Protein AF-A0A7X0JUB5-F1 (afdb_monomer)

pLDDT: mean 87.24, std 20.41, range [24.77, 98.75]

Radius of gyration: 27.71 Å; Cα contacts (8 Å, |Δi|>4): 592; chains: 1; bounding box: 56×78×73 Å

Solvent-accessible surface area (backbone atoms only — not comparable to full-atom values): 22496 Å² total; per-residue (Å²): 137,83,89,85,82,90,87,87,91,84,85,84,90,83,90,83,89,78,91,79,90,81,83,91,84,81,85,90,80,93,75,91,71,84,82,75,80,76,75,76,75,80,71,74,79,75,60,68,68,59,55,52,53,52,50,54,55,47,50,54,55,51,52,50,28,48,63,69,72,43,82,58,68,92,38,39,77,46,100,52,39,68,39,44,51,58,59,57,53,60,48,31,68,55,54,50,33,36,75,72,60,53,25,46,80,41,81,76,45,76,45,78,77,52,91,55,28,27,44,36,30,43,35,32,26,30,56,89,78,63,44,75,44,36,29,41,35,32,33,38,39,53,38,74,94,73,75,42,59,31,40,40,53,31,38,64,74,70,44,70,84,42,45,74,48,78,43,87,59,32,37,38,37,33,78,83,83,79,62,63,69,46,32,51,48,27,43,51,40,46,44,50,52,20,53,73,69,75,42,81,63,72,57,34,47,34,37,44,23,69,25,27,62,51,49,37,44,34,61,14,37,76,42,44,60,94,51,70,87,51,46,77,53,58,44,59,60,43,77,48,30,36,36,30,33,63,57,41,62,59,62,38,23,40,50,43,54,45,57,48,56,76,78,37,94,58,51,12,56,63,45,49,46,0,41,14,25,53,70,30,23,55,82,42,52,23,90,86,65,47,54,46,41,43,69,59,54,45,49,56,50,49,76,75,56,60,96,83,50,64,49,51,58,26,44,75,69,57,48,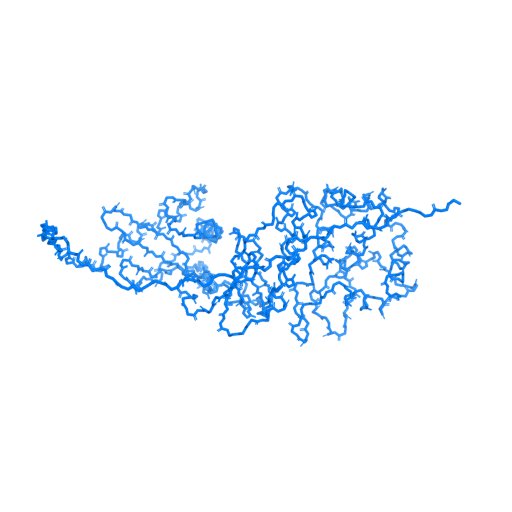87,75,81,65,80,77,64,44,45,90,82,56,52,62,29,29,56,53,30,16,54,50,45,52,51,35,36,73,76,52,34,64,64,43,42,53,50,39,28,55,44,36,75,49,71,66,34,44,28,57,42,36,27,75,75,74,71,42,32,82,92,49,30,45,64,55,49,50,52,50,43,56,67,74,65,109

Organism: NCBI:txid570281

Structure (mmCIF, N/CA/C/O backbone):
data_AF-A0A7X0JUB5-F1
#
_entry.id   AF-A0A7X0JUB5-F1
#
loop_
_atom_site.group_PDB
_atom_site.id
_atom_site.type_symbol
_atom_site.label_atom_id
_atom_site.label_alt_id
_atom_site.label_comp_id
_atom_site.label_asym_id
_atom_site.label_entity_id
_atom_site.label_seq_id
_atom_site.pdbx_PDB_ins_code
_atom_site.Cartn_x
_atom_site.Cartn_y
_atom_site.Cartn_z
_atom_site.occupancy
_atom_site.B_iso_or_equiv
_atom_site.auth_seq_id
_atom_site.auth_comp_id
_atom_site.auth_asym_id
_atom_site.auth_atom_id
_atom_site.pdbx_PDB_model_num
ATOM 1 N N . MET A 1 1 ? 26.946 -25.543 -40.495 1.00 36.34 1 MET A N 1
ATOM 2 C CA . MET A 1 1 ? 26.797 -26.145 -39.150 1.00 36.34 1 MET A CA 1
ATOM 3 C C . MET A 1 1 ? 25.633 -25.441 -38.461 1.00 36.34 1 MET A C 1
ATOM 5 O O . MET A 1 1 ? 25.816 -24.360 -37.933 1.00 36.34 1 MET A O 1
ATOM 9 N N . VAL A 1 2 ? 24.403 -25.711 -38.900 1.00 27.95 2 VAL A N 1
ATOM 10 C CA . VAL A 1 2 ? 23.416 -26.664 -38.340 1.00 27.95 2 VAL A CA 1
ATOM 11 C C . VAL A 1 2 ? 23.005 -26.329 -36.900 1.00 27.95 2 VAL A C 1
ATOM 13 O O . VAL A 1 2 ? 23.789 -26.437 -35.967 1.00 27.95 2 VAL A O 1
ATOM 16 N N . LYS A 1 3 ? 21.737 -25.910 -36.811 1.00 31.16 3 LYS A N 1
ATOM 17 C CA . LYS A 1 3 ? 20.917 -25.560 -35.647 1.00 31.16 3 LYS A CA 1
ATOM 18 C C . LYS A 1 3 ? 20.822 -26.704 -34.630 1.00 31.16 3 LYS A C 1
ATOM 20 O O . LYS A 1 3 ? 20.718 -27.860 -35.025 1.00 31.16 3 LYS A O 1
ATOM 25 N N . ALA A 1 4 ? 20.684 -26.354 -33.356 1.00 32.34 4 ALA A N 1
ATOM 26 C CA . ALA A 1 4 ? 20.150 -27.220 -32.309 1.00 32.34 4 ALA A CA 1
ATOM 27 C C . ALA A 1 4 ? 19.404 -26.351 -31.285 1.00 32.34 4 ALA A C 1
ATOM 29 O O . ALA A 1 4 ? 19.831 -25.233 -31.024 1.00 32.34 4 ALA A O 1
ATOM 30 N N . ALA A 1 5 ? 18.333 -26.768 -30.626 1.00 28.05 5 ALA A N 1
ATOM 31 C CA . ALA A 1 5 ? 17.227 -27.662 -30.945 1.00 28.05 5 ALA A CA 1
ATOM 32 C C . ALA A 1 5 ? 16.189 -27.345 -29.856 1.00 28.05 5 ALA A C 1
ATOM 34 O O . ALA A 1 5 ? 16.527 -27.259 -28.678 1.00 28.05 5 ALA A O 1
ATOM 35 N N . LEU A 1 6 ? 14.949 -27.120 -30.270 1.00 25.31 6 LEU A N 1
ATOM 36 C CA . LEU A 1 6 ? 13.771 -26.962 -29.427 1.00 25.31 6 LEU A CA 1
ATOM 37 C C . LEU A 1 6 ? 13.062 -28.323 -29.392 1.00 25.31 6 LEU A C 1
ATOM 39 O O . LEU A 1 6 ? 12.904 -28.891 -30.473 1.00 25.31 6 LEU A O 1
ATOM 43 N N . SER A 1 7 ? 12.653 -28.814 -28.212 1.00 26.44 7 SER A N 1
ATOM 44 C CA . SER A 1 7 ? 11.674 -29.902 -27.917 1.00 26.44 7 SER A CA 1
ATOM 45 C C . SER A 1 7 ? 12.102 -30.635 -26.635 1.00 26.44 7 SER A C 1
ATOM 47 O O . SER A 1 7 ? 13.295 -30.773 -26.414 1.00 26.44 7 SER A O 1
ATOM 49 N N . VAL A 1 8 ? 11.280 -31.191 -25.743 1.00 27.02 8 VAL A N 1
ATOM 50 C CA . VAL A 1 8 ? 9.833 -31.428 -25.580 1.00 27.02 8 VAL A CA 1
ATOM 51 C C . VAL A 1 8 ? 9.709 -31.988 -24.149 1.00 27.02 8 VAL A C 1
ATOM 53 O O . VAL A 1 8 ? 10.581 -32.752 -23.748 1.00 27.02 8 VAL A O 1
ATOM 56 N N . PHE A 1 9 ? 8.636 -31.702 -23.404 1.00 24.77 9 PHE A N 1
ATOM 57 C CA . PHE A 1 9 ? 8.067 -32.709 -22.494 1.00 24.77 9 PHE A CA 1
ATOM 58 C C . PHE A 1 9 ? 6.565 -32.459 -22.298 1.00 24.77 9 PHE A C 1
ATOM 60 O 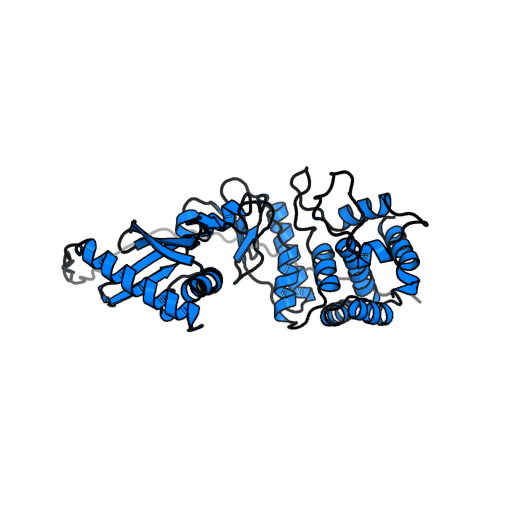O . PHE A 1 9 ? 6.142 -31.457 -21.728 1.00 24.77 9 PHE A O 1
ATOM 67 N N . LEU A 1 10 ? 5.778 -33.389 -22.835 1.00 26.62 10 LEU A N 1
ATOM 68 C CA . LEU A 1 10 ? 4.331 -33.539 -22.722 1.00 26.62 10 LEU A CA 1
ATOM 69 C C . LEU A 1 10 ? 4.131 -35.022 -22.368 1.00 26.62 10 LEU A C 1
ATOM 71 O O . LEU A 1 10 ? 4.553 -35.886 -23.133 1.00 26.62 10 LEU A O 1
ATOM 75 N N . MET A 1 11 ? 3.524 -35.323 -21.222 1.00 26.72 11 MET A N 1
ATOM 76 C CA . MET A 1 11 ? 2.888 -36.619 -20.942 1.00 26.72 11 MET A CA 1
ATOM 77 C C . MET A 1 11 ? 1.458 -36.292 -20.504 1.00 26.72 11 MET A C 1
ATOM 79 O O . MET A 1 11 ? 1.267 -35.542 -19.554 1.00 26.72 11 MET A O 1
ATOM 83 N N . LEU A 1 12 ? 0.467 -36.494 -21.371 1.00 26.94 12 LEU A N 1
ATOM 84 C CA . LEU A 1 12 ? -0.292 -37.723 -21.643 1.00 26.94 12 LEU A CA 1
ATOM 85 C C . LEU A 1 12 ? -1.249 -38.141 -20.517 1.00 26.94 12 LEU A C 1
ATOM 87 O O . LEU A 1 12 ? -0.874 -38.613 -19.451 1.00 26.94 12 LEU A O 1
ATOM 91 N N . SER A 1 13 ? -2.516 -37.963 -20.875 1.00 26.02 13 SER A N 1
ATOM 92 C CA . SER A 1 13 ? -3.758 -38.500 -20.342 1.00 26.02 13 SER A CA 1
ATOM 93 C C . SER A 1 13 ? -3.784 -40.027 -20.246 1.00 26.02 13 SER A C 1
ATOM 95 O O . SER A 1 13 ? -3.405 -40.710 -21.196 1.00 26.02 13 SER A O 1
ATOM 97 N N . GLY A 1 14 ? -4.380 -40.538 -19.168 1.00 26.14 14 GLY A N 1
ATOM 98 C CA . GLY A 1 14 ? -4.864 -41.912 -19.053 1.00 26.14 14 GLY A CA 1
ATOM 99 C C . GLY A 1 14 ? -6.259 -41.923 -18.430 1.00 26.14 14 GLY A C 1
ATOM 100 O O . GLY A 1 14 ? -6.420 -41.615 -17.254 1.00 26.14 14 GLY A O 1
ATOM 101 N N . ILE A 1 15 ? -7.257 -42.235 -19.254 1.00 28.48 15 ILE A N 1
ATOM 102 C CA . ILE A 1 15 ? -8.641 -42.544 -18.885 1.00 28.48 15 ILE A CA 1
ATOM 103 C C . ILE A 1 15 ? -8.691 -44.009 -18.443 1.00 28.48 15 ILE A C 1
ATOM 105 O O . ILE A 1 15 ? -8.206 -44.870 -19.171 1.00 28.48 15 ILE A O 1
ATOM 109 N N . LEU A 1 16 ? -9.337 -44.298 -17.313 1.00 26.95 16 LEU A N 1
ATOM 110 C CA . LEU A 1 16 ? -9.942 -45.600 -17.022 1.00 26.95 16 LEU A CA 1
ATOM 111 C C . LEU A 1 16 ? -11.133 -45.375 -16.084 1.00 26.95 16 LEU A C 1
ATOM 113 O O . LEU A 1 16 ? -10.974 -44.935 -14.948 1.00 26.95 16 LEU A O 1
ATOM 117 N N . SER A 1 17 ? -12.335 -45.625 -16.604 1.00 27.20 17 SER A N 1
ATOM 118 C CA . SER A 1 17 ? -13.566 -45.718 -15.827 1.00 27.20 17 SER A CA 1
ATOM 119 C C . SER A 1 17 ? -13.722 -47.141 -15.310 1.00 27.20 17 SER A C 1
ATOM 121 O O . SER A 1 17 ? -13.605 -48.076 -16.102 1.00 27.20 17 SER A O 1
ATOM 123 N N . VAL A 1 18 ? -14.098 -47.302 -14.046 1.00 29.30 18 VAL A N 1
ATOM 124 C CA . VAL A 1 18 ? -14.779 -48.509 -13.573 1.00 29.30 18 VAL A CA 1
ATOM 125 C C . VAL A 1 18 ? -15.929 -48.068 -12.674 1.00 29.30 18 VAL A C 1
ATOM 127 O O . VAL A 1 18 ? -15.742 -47.328 -11.711 1.00 29.30 18 VAL A O 1
ATOM 130 N N . HIS A 1 19 ? -17.132 -48.476 -13.071 1.00 28.02 19 HIS A N 1
ATOM 131 C CA . HIS A 1 19 ? -18.337 -48.478 -12.258 1.00 28.02 19 HIS A CA 1
ATOM 132 C C . HIS A 1 19 ? -18.187 -49.498 -11.133 1.00 28.02 19 HIS A C 1
ATOM 134 O O . HIS A 1 19 ? -17.885 -50.650 -11.419 1.00 28.02 19 HIS A O 1
ATOM 140 N N . GLU A 1 20 ? -18.538 -49.121 -9.906 1.00 29.94 20 GLU A N 1
ATOM 141 C CA . GLU A 1 20 ? -19.062 -50.084 -8.941 1.00 29.94 20 GLU A CA 1
ATOM 142 C C . GLU A 1 20 ? -20.098 -49.409 -8.035 1.00 29.94 20 GLU A C 1
ATOM 144 O O . GLU A 1 20 ? -19.821 -48.516 -7.238 1.00 29.94 20 GLU A O 1
ATOM 149 N N . THR A 1 21 ? -21.342 -49.817 -8.252 1.00 31.55 21 THR A N 1
ATOM 150 C CA . THR A 1 21 ? -22.484 -49.700 -7.350 1.00 31.55 21 THR A CA 1
ATOM 151 C C . THR A 1 21 ? -22.301 -50.642 -6.165 1.00 31.55 21 THR A C 1
ATOM 153 O O . THR A 1 21 ? -22.100 -51.834 -6.380 1.00 31.55 21 THR A O 1
ATOM 156 N N . MET A 1 22 ? -22.510 -50.163 -4.937 1.00 26.67 22 MET A N 1
ATOM 157 C CA . MET A 1 22 ? -22.898 -51.031 -3.823 1.00 26.67 22 MET A CA 1
ATOM 158 C C . MET A 1 22 ? -24.072 -50.432 -3.051 1.00 26.67 22 MET A C 1
ATOM 160 O O . MET A 1 22 ? -24.072 -49.267 -2.658 1.00 26.67 22 MET A O 1
ATOM 164 N N . GLN A 1 23 ? -25.098 -51.271 -2.923 1.00 28.73 23 GLN A N 1
ATOM 165 C CA . GLN A 1 23 ? -26.334 -51.070 -2.185 1.00 28.73 23 GLN A CA 1
ATOM 166 C C . GLN A 1 23 ? -26.171 -51.396 -0.693 1.00 28.73 23 GLN A C 1
ATOM 168 O O . GLN A 1 23 ? -25.216 -52.035 -0.262 1.00 28.73 23 GLN A O 1
ATOM 173 N N . PHE A 1 24 ? -27.186 -50.941 0.037 1.00 32.12 24 PHE A N 1
ATOM 174 C CA . PHE A 1 24 ? -27.498 -51.056 1.456 1.00 32.12 24 PHE A CA 1
ATOM 175 C C . PHE A 1 24 ? -27.458 -52.460 2.091 1.00 32.12 24 PHE A C 1
ATOM 177 O O . PHE A 1 24 ? -27.853 -53.453 1.487 1.00 32.12 24 PHE A O 1
ATOM 184 N N . GLY A 1 25 ? -27.156 -52.444 3.392 1.00 27.83 25 GLY A N 1
ATOM 185 C CA . GLY A 1 25 ? -27.431 -53.440 4.439 1.00 27.83 25 GLY A CA 1
ATOM 186 C C . GLY A 1 25 ? -26.525 -53.078 5.624 1.00 27.83 25 GLY A C 1
ATOM 187 O O . GLY A 1 25 ? -25.353 -52.810 5.401 1.00 27.83 25 GLY A O 1
ATOM 188 N N . GLY A 1 26 ? -26.931 -52.912 6.877 1.00 30.14 26 GLY A N 1
ATOM 189 C CA . GLY A 1 26 ? -28.052 -53.426 7.653 1.00 30.14 26 GLY A CA 1
AT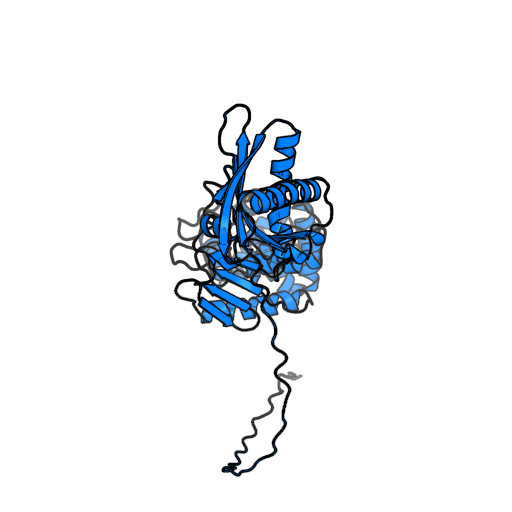OM 190 C C . GLY A 1 26 ? -27.465 -53.782 9.031 1.00 30.14 26 GLY A C 1
ATOM 191 O O . GLY A 1 26 ? -26.412 -54.410 9.076 1.00 30.14 26 GLY A O 1
ATOM 192 N N . ASP A 1 27 ? -28.142 -53.362 10.102 1.00 31.09 27 ASP A N 1
ATOM 193 C CA . ASP A 1 27 ? -28.045 -53.856 11.490 1.00 31.09 27 ASP A CA 1
ATOM 194 C C . ASP A 1 27 ? -26.860 -53.383 12.370 1.00 31.09 27 ASP A C 1
ATOM 196 O O . ASP A 1 27 ? -25.687 -53.593 12.086 1.00 31.09 27 ASP A O 1
ATOM 200 N N . PHE A 1 28 ? -27.134 -52.528 13.366 1.00 34.19 28 PHE A N 1
ATOM 201 C CA . PHE A 1 28 ? -27.578 -52.837 14.746 1.00 34.19 28 PHE A CA 1
ATOM 202 C C . PHE A 1 28 ? -26.399 -53.180 15.665 1.00 34.19 28 PHE A C 1
ATOM 204 O O . PHE A 1 28 ? -25.907 -54.297 15.628 1.00 34.19 28 PHE A O 1
ATOM 211 N N . TRP A 1 29 ? -26.003 -52.231 16.522 1.00 36.03 29 TRP A N 1
ATOM 212 C CA . TRP A 1 29 ? -25.517 -52.495 17.883 1.00 36.03 29 TRP A CA 1
ATOM 213 C C . TRP A 1 29 ? -25.802 -51.277 18.767 1.00 36.03 29 TRP A C 1
ATOM 215 O O . TRP A 1 29 ? -25.339 -50.167 18.499 1.00 36.03 29 TRP A O 1
ATOM 225 N N . ASP A 1 30 ? -26.597 -51.525 19.805 1.00 40.84 30 ASP A N 1
ATOM 226 C CA . ASP A 1 30 ? -26.917 -50.622 20.902 1.00 40.84 30 ASP A CA 1
ATOM 227 C C . ASP A 1 30 ? -25.656 -50.224 21.677 1.00 40.84 30 ASP A C 1
ATOM 229 O O . ASP A 1 30 ? -24.932 -51.073 22.200 1.00 40.84 30 ASP A O 1
ATOM 233 N N . ALA A 1 31 ? -25.443 -48.919 21.828 1.00 37.94 31 ALA A N 1
ATOM 234 C CA . ALA A 1 31 ? -24.576 -48.366 22.856 1.00 37.94 31 ALA A CA 1
ATOM 235 C C . ALA A 1 31 ? -25.375 -47.318 23.633 1.00 37.94 31 ALA A C 1
ATOM 237 O O . ALA A 1 31 ? -25.587 -46.195 23.174 1.00 37.94 31 ALA A O 1
ATOM 238 N N . GLN A 1 32 ? -25.841 -47.713 24.818 1.00 38.22 32 GLN A N 1
ATOM 239 C CA . GLN A 1 32 ? -26.321 -46.791 25.837 1.00 38.22 32 GLN A CA 1
ATOM 240 C C . GLN A 1 32 ? -25.178 -45.837 26.209 1.00 38.22 32 GLN A C 1
ATOM 242 O O . GLN A 1 32 ? -24.250 -46.222 26.916 1.00 38.22 32 GLN A O 1
ATOM 247 N N . SER A 1 33 ? -25.235 -44.593 25.733 1.00 39.03 33 SER A N 1
ATOM 248 C CA . SER A 1 33 ? -24.440 -43.499 26.286 1.00 39.03 33 SER A CA 1
ATOM 249 C C . SER A 1 33 ? -25.306 -42.720 27.268 1.00 39.03 33 SER A C 1
ATOM 251 O O . SER A 1 33 ? -26.317 -42.129 26.879 1.00 39.03 33 SER A O 1
ATOM 253 N N . GLU A 1 34 ? -24.903 -42.737 28.535 1.00 37.59 34 GLU A N 1
ATOM 254 C CA . GLU A 1 34 ? -25.457 -41.929 29.614 1.00 37.59 34 GLU A CA 1
ATOM 255 C C . GLU A 1 34 ? -25.594 -40.464 29.176 1.00 37.59 34 GLU A C 1
ATOM 257 O O . GLU A 1 34 ? -24.613 -39.766 28.912 1.00 37.59 34 GLU A O 1
ATOM 262 N N . GLN A 1 35 ? -26.838 -39.988 29.101 1.00 35.81 35 GLN A N 1
ATOM 263 C CA . GLN A 1 35 ? -27.147 -38.568 29.015 1.00 35.81 35 GLN A CA 1
ATOM 264 C C . GLN A 1 35 ? -26.788 -37.924 30.357 1.00 35.81 35 GLN A C 1
ATOM 266 O O . GLN A 1 35 ? -27.618 -37.796 31.256 1.00 35.81 35 GLN A O 1
ATOM 271 N N . GLY A 1 36 ? -25.529 -37.512 30.493 1.00 36.44 36 GLY A N 1
ATOM 272 C CA . GLY A 1 36 ? -25.144 -36.507 31.469 1.00 36.44 36 GLY A CA 1
ATOM 273 C C . GLY A 1 36 ? -25.885 -35.220 31.129 1.00 36.44 36 GLY A C 1
ATOM 274 O O . GLY A 1 36 ? -25.562 -34.557 30.145 1.00 36.44 36 GLY A O 1
ATOM 275 N N . ALA A 1 37 ? -26.910 -34.894 31.914 1.00 35.47 37 ALA A N 1
ATOM 276 C CA . ALA A 1 37 ? -27.600 -33.620 31.838 1.00 35.47 37 ALA A CA 1
ATOM 277 C C . ALA A 1 37 ? -26.578 -32.500 32.077 1.00 35.47 37 ALA A C 1
ATOM 279 O O . ALA A 1 37 ? -26.206 -32.205 33.213 1.00 35.47 37 ALA A O 1
ATOM 280 N N . VAL A 1 38 ? -26.107 -31.882 30.994 1.00 36.22 38 VAL A N 1
ATOM 281 C CA . VAL A 1 38 ? -25.442 -30.587 31.057 1.00 36.22 38 VAL A CA 1
ATOM 282 C C . VAL A 1 38 ? -26.530 -29.613 31.481 1.00 36.22 38 VAL A C 1
ATOM 284 O O . VAL A 1 38 ? -27.324 -29.150 30.668 1.00 36.22 38 VAL A O 1
ATOM 287 N N . THR A 1 39 ? -26.624 -29.353 32.782 1.00 36.53 39 THR A N 1
ATOM 288 C CA . THR A 1 39 ? -27.334 -28.183 33.283 1.00 36.53 39 THR A CA 1
ATOM 289 C C . THR A 1 39 ? -26.656 -26.971 32.661 1.00 36.53 39 THR A C 1
ATOM 291 O O . THR A 1 39 ? -25.605 -26.539 33.138 1.00 36.53 39 THR A O 1
ATOM 294 N N . GLU A 1 40 ? -27.226 -26.449 31.573 1.00 37.38 40 GLU A N 1
ATOM 295 C CA . GLU A 1 40 ? -26.970 -25.088 31.124 1.00 37.38 40 GLU A CA 1
ATOM 296 C C . GLU A 1 40 ? -27.310 -24.184 32.304 1.00 37.38 40 GLU A C 1
ATOM 298 O O . GLU A 1 40 ? -28.469 -23.890 32.602 1.00 37.38 40 GLU A O 1
ATOM 303 N N . VAL A 1 41 ? -26.276 -23.802 33.053 1.00 35.97 41 VAL A N 1
ATOM 304 C CA . VAL A 1 41 ? -26.384 -22.766 34.067 1.00 35.97 41 VAL A CA 1
ATOM 305 C C . VAL A 1 41 ? -26.717 -21.504 33.293 1.00 35.97 41 VAL A C 1
ATOM 307 O O . VAL A 1 41 ? -25.830 -20.866 32.729 1.00 35.97 41 VAL A O 1
ATOM 310 N N . TYR A 1 42 ? -28.007 -21.182 33.238 1.00 34.50 42 TYR A N 1
ATOM 311 C CA . TYR A 1 42 ? -28.537 -19.964 32.647 1.00 34.50 42 TYR A CA 1
ATOM 312 C C . TYR A 1 42 ? -27.978 -18.784 33.450 1.00 34.50 42 TYR A C 1
ATOM 314 O O . TYR A 1 42 ? -28.562 -18.316 34.431 1.00 34.50 42 TYR A O 1
ATOM 322 N N . ARG A 1 43 ? -26.761 -18.350 33.110 1.00 46.72 43 ARG A N 1
ATOM 323 C CA . ARG A 1 43 ? -26.137 -17.195 33.739 1.00 46.72 43 ARG A CA 1
ATOM 324 C C . ARG A 1 43 ? -26.923 -15.987 33.273 1.00 46.72 43 ARG A C 1
ATOM 326 O O . ARG A 1 43 ? -26.914 -15.639 32.096 1.00 46.72 43 ARG A O 1
ATOM 333 N N . LYS A 1 44 ? -27.627 -15.364 34.216 1.00 46.84 44 LYS A N 1
ATOM 334 C CA . LYS A 1 44 ? -28.291 -14.084 33.993 1.00 46.84 44 LYS A CA 1
ATOM 335 C C . LYS A 1 44 ? -27.283 -13.132 33.323 1.00 46.84 44 LYS A C 1
ATOM 337 O O . LYS A 1 44 ? -26.170 -13.011 33.845 1.00 46.84 44 LYS A O 1
ATOM 342 N N . PRO A 1 45 ? -27.638 -12.479 32.200 1.00 57.88 45 PRO A N 1
ATOM 343 C CA . PRO A 1 45 ? -26.753 -11.520 31.553 1.00 57.88 45 PRO A CA 1
ATOM 344 C C . PRO A 1 45 ? -26.290 -10.481 32.574 1.00 57.88 45 PRO A C 1
ATOM 346 O O . PRO A 1 45 ? -27.101 -9.995 33.371 1.00 57.88 45 PRO A O 1
ATOM 349 N N . LEU A 1 46 ? -24.994 -10.164 32.575 1.00 57.56 46 LEU A N 1
ATOM 350 C CA . LEU A 1 46 ? -24.465 -9.121 33.451 1.00 57.56 46 LEU A CA 1
ATOM 351 C C . LEU A 1 46 ? -25.146 -7.779 33.132 1.00 57.56 46 LEU A C 1
ATOM 353 O O . LEU A 1 46 ? -25.501 -7.534 31.974 1.00 57.56 46 LEU A O 1
ATOM 357 N N . PRO A 1 47 ? -25.326 -6.892 34.126 1.00 74.56 47 PRO A N 1
ATOM 358 C CA . PRO A 1 47 ? -25.833 -5.551 33.874 1.00 74.56 47 PRO A CA 1
ATOM 359 C C . PRO A 1 47 ? -24.976 -4.830 32.823 1.00 74.56 47 PRO A C 1
ATOM 361 O O . PRO A 1 47 ? -23.747 -4.862 32.890 1.00 74.56 47 PRO A O 1
ATOM 364 N N . ILE A 1 48 ? -25.617 -4.126 31.884 1.00 75.25 48 ILE A N 1
ATOM 365 C CA . ILE A 1 48 ? -24.952 -3.400 30.780 1.00 75.25 48 ILE A CA 1
ATOM 366 C C . ILE A 1 48 ? -23.820 -2.486 31.294 1.00 75.25 48 ILE A C 1
ATOM 368 O O . ILE A 1 48 ? -22.752 -2.410 30.689 1.00 75.25 48 ILE A O 1
ATOM 372 N N . GLN A 1 49 ? -24.012 -1.860 32.460 1.00 80.94 49 GLN A N 1
ATOM 373 C CA . GLN A 1 49 ? -23.027 -0.976 33.092 1.00 80.94 49 GLN A CA 1
ATOM 374 C C . GLN A 1 49 ? -21.709 -1.681 33.458 1.00 80.94 49 GLN A C 1
ATOM 376 O O . GLN A 1 49 ? -20.637 -1.085 33.338 1.00 80.94 49 GLN A O 1
ATOM 381 N N . GLU A 1 50 ? -21.757 -2.947 33.882 1.00 86.62 50 GLU A N 1
ATOM 382 C CA . GLU A 1 50 ? -20.551 -3.700 34.244 1.00 86.62 50 GLU A CA 1
ATOM 383 C C . GLU A 1 50 ? -19.726 -4.061 33.006 1.00 86.62 50 GLU A C 1
ATOM 385 O O . GLU A 1 50 ? -18.499 -3.915 33.013 1.00 86.62 50 GLU A O 1
ATOM 390 N N . ILE A 1 51 ? -20.403 -4.474 31.930 1.00 88.81 51 ILE A N 1
ATOM 391 C CA . ILE A 1 51 ? -19.782 -4.804 30.643 1.00 88.81 51 ILE A CA 1
ATOM 392 C C . ILE A 1 51 ? -19.106 -3.562 30.054 1.00 88.81 51 ILE A C 1
ATOM 394 O O . ILE A 1 51 ? -17.920 -3.600 29.720 1.00 88.81 51 ILE A O 1
ATOM 398 N N . GLU A 1 52 ? -19.813 -2.428 30.004 1.00 91.94 52 GLU A N 1
ATOM 399 C CA . GLU A 1 52 ? -19.228 -1.162 29.556 1.00 91.94 52 GLU A CA 1
ATOM 400 C C . GLU A 1 52 ? -18.008 -0.760 30.390 1.00 91.94 52 GLU A C 1
ATOM 402 O O . GLU A 1 52 ? -17.006 -0.296 29.842 1.00 91.94 52 GLU A O 1
ATOM 407 N N . GLY A 1 53 ? -18.070 -0.947 31.712 1.00 93.75 53 GLY A N 1
ATOM 408 C CA . GLY A 1 53 ? -16.957 -0.669 32.613 1.00 93.75 53 GLY A CA 1
ATOM 409 C C . GLY A 1 53 ? -15.719 -1.517 32.306 1.00 93.75 53 GLY A C 1
ATOM 410 O O . GLY A 1 53 ? -14.602 -0.995 32.323 1.00 93.75 53 GLY A O 1
ATOM 411 N N . ARG A 1 54 ? -15.895 -2.809 31.991 1.00 94.31 54 ARG A N 1
ATOM 412 C CA . ARG A 1 54 ? -14.790 -3.685 31.563 1.00 94.31 54 ARG A CA 1
ATOM 413 C C . ARG A 1 54 ? -14.202 -3.249 30.227 1.00 94.31 54 ARG A C 1
ATOM 415 O O . ARG A 1 54 ? -12.983 -3.121 30.128 1.00 94.31 54 ARG A O 1
ATOM 422 N N . ILE A 1 55 ? -15.052 -2.974 29.237 1.00 96.44 55 ILE A N 1
ATOM 423 C CA . ILE A 1 55 ? -14.616 -2.540 27.905 1.00 96.44 55 ILE A CA 1
ATOM 424 C C . ILE A 1 55 ? -13.830 -1.229 27.999 1.00 96.44 55 ILE A C 1
ATOM 426 O O . ILE A 1 55 ? -12.742 -1.147 27.439 1.00 96.44 55 ILE A O 1
ATOM 430 N N . LYS A 1 56 ? -14.315 -0.236 28.758 1.00 96.12 56 LYS A N 1
ATOM 431 C CA . LYS A 1 56 ? -13.621 1.049 28.975 1.00 96.12 56 LYS A CA 1
ATOM 432 C C . LYS A 1 56 ? -12.193 0.848 29.497 1.00 96.12 56 LYS A C 1
ATOM 434 O O . LYS A 1 56 ? -11.245 1.310 28.868 1.00 96.12 56 LYS A O 1
ATOM 439 N N . ARG A 1 57 ? -12.025 0.072 30.576 1.00 96.00 57 ARG A N 1
ATOM 440 C CA . ARG A 1 57 ? -10.695 -0.233 31.143 1.00 96.00 57 ARG A CA 1
ATOM 441 C C . ARG A 1 57 ? -9.790 -0.979 30.158 1.00 96.00 57 ARG A C 1
ATOM 443 O O . ARG A 1 57 ? -8.592 -0.701 30.078 1.00 96.00 57 ARG A O 1
ATOM 450 N N . ALA A 1 58 ? -10.352 -1.926 29.408 1.00 97.06 58 ALA A N 1
ATOM 451 C CA . ALA A 1 58 ? -9.599 -2.676 28.411 1.00 97.06 58 ALA A CA 1
ATOM 452 C C . ALA A 1 58 ? -9.130 -1.779 27.255 1.00 97.06 58 ALA A C 1
ATOM 454 O O . ALA A 1 58 ? -7.987 -1.906 26.820 1.00 97.06 58 ALA A O 1
ATOM 455 N N . VAL A 1 59 ? -9.975 -0.846 26.797 1.00 97.44 59 VAL A N 1
ATOM 456 C CA . VAL A 1 59 ? -9.627 0.139 25.762 1.00 97.44 59 VAL A CA 1
ATOM 457 C C . VAL A 1 59 ? -8.473 1.021 26.232 1.00 97.44 59 VAL A C 1
ATOM 459 O O . VAL A 1 59 ? -7.502 1.172 25.496 1.00 97.44 59 VAL A O 1
ATOM 462 N N . ASP A 1 60 ? -8.516 1.539 27.461 1.00 96.44 60 ASP A N 1
ATOM 463 C CA . ASP A 1 60 ? -7.424 2.363 27.997 1.00 96.44 60 ASP A CA 1
ATOM 464 C C . ASP A 1 60 ? -6.090 1.598 28.028 1.00 96.44 60 ASP A C 1
ATOM 466 O O . ASP A 1 60 ? -5.066 2.096 27.556 1.00 96.44 60 ASP A O 1
ATOM 470 N N . THR A 1 61 ? -6.112 0.352 28.508 1.00 96.75 61 THR A N 1
ATOM 471 C CA . THR A 1 61 ? -4.916 -0.509 28.574 1.00 96.75 61 THR A CA 1
ATOM 472 C C . THR A 1 61 ? -4.373 -0.849 27.177 1.00 96.75 61 THR A C 1
ATOM 474 O O . THR A 1 61 ? -3.158 -0.885 26.943 1.00 96.75 61 THR A O 1
ATOM 477 N N . PHE A 1 62 ? -5.269 -1.077 26.218 1.00 97.50 62 PHE A N 1
ATOM 478 C CA . PHE A 1 62 ? -4.918 -1.353 24.829 1.00 97.50 62 PHE A CA 1
ATOM 479 C C . PHE A 1 62 ? -4.274 -0.145 24.146 1.00 97.50 62 PHE A C 1
ATOM 481 O O . PHE A 1 62 ? -3.211 -0.277 23.537 1.00 97.50 62 PHE A O 1
ATOM 488 N N . LEU A 1 63 ? -4.856 1.045 24.307 1.00 96.62 63 LEU A N 1
ATOM 489 C CA . LEU A 1 63 ? -4.309 2.290 23.765 1.00 96.62 63 LEU A CA 1
ATOM 490 C C . LEU A 1 63 ? -2.963 2.646 24.406 1.00 96.62 63 LEU A C 1
ATOM 492 O O . LEU A 1 63 ? -2.037 3.043 23.699 1.00 96.62 63 LEU A O 1
ATOM 496 N N . GLN A 1 64 ? -2.797 2.403 25.710 1.00 95.44 64 GLN A N 1
ATOM 497 C CA . GLN A 1 64 ? -1.496 2.531 26.370 1.00 95.44 64 GLN A CA 1
ATOM 498 C C . GLN A 1 64 ? -0.456 1.585 25.752 1.00 95.44 64 GLN A C 1
ATOM 500 O O . GLN A 1 64 ? 0.692 1.974 25.539 1.00 95.44 64 GLN A O 1
ATOM 505 N N . SER A 1 65 ? -0.851 0.354 25.419 1.00 96.44 65 SER A N 1
ATOM 506 C CA . SER A 1 65 ? 0.039 -0.610 24.763 1.00 96.44 65 SER A CA 1
ATOM 507 C C . SER A 1 65 ? 0.436 -0.161 23.353 1.00 96.44 65 SER A C 1
ATOM 509 O O . SER A 1 65 ? 1.606 -0.286 22.998 1.00 96.44 65 SER A O 1
ATOM 511 N N . ILE A 1 66 ? -0.493 0.420 22.582 1.00 95.38 66 ILE A N 1
ATOM 512 C CA . ILE A 1 66 ? -0.206 1.030 21.271 1.00 95.38 66 ILE A CA 1
ATOM 513 C C . ILE A 1 66 ? 0.794 2.181 21.416 1.00 95.38 66 ILE A C 1
ATOM 515 O O . ILE A 1 66 ? 1.769 2.244 20.668 1.00 95.38 66 ILE A O 1
ATOM 519 N N . HIS A 1 67 ? 0.565 3.080 22.373 1.00 93.00 67 HIS A N 1
ATOM 520 C CA . HIS A 1 67 ? 1.432 4.231 22.598 1.00 93.00 67 HIS A CA 1
ATOM 521 C C . HIS A 1 67 ? 2.859 3.811 22.988 1.00 93.00 67 HIS A C 1
ATOM 523 O O . HIS A 1 67 ? 3.825 4.303 22.411 1.00 93.00 67 HIS A O 1
ATOM 529 N N . SER A 1 68 ? 2.993 2.859 23.916 1.00 93.19 68 SER A N 1
ATOM 530 C CA . SER A 1 68 ? 4.287 2.374 24.416 1.00 93.19 68 SER A CA 1
ATOM 531 C C . SER A 1 68 ? 4.960 1.313 23.530 1.00 93.19 68 SER A C 1
ATOM 533 O O . SER A 1 68 ? 5.865 0.631 24.008 1.00 93.19 68 SER A O 1
ATOM 535 N N . ASP A 1 69 ? 4.503 1.116 22.286 1.00 93.62 69 ASP A N 1
ATOM 536 C CA . ASP A 1 69 ? 4.986 0.077 21.357 1.00 93.62 69 ASP A CA 1
ATOM 537 C C . ASP A 1 69 ? 5.029 -1.344 21.957 1.00 93.62 69 ASP A C 1
ATOM 539 O O . ASP A 1 69 ? 5.812 -2.202 21.537 1.00 93.62 69 ASP A O 1
ATOM 543 N N . LYS A 1 70 ? 4.168 -1.630 22.940 1.00 95.81 70 LYS A N 1
ATOM 544 C CA . LYS A 1 70 ? 4.072 -2.963 23.536 1.00 95.81 70 LYS A CA 1
ATOM 545 C C . LYS A 1 70 ? 3.359 -3.921 22.571 1.00 95.81 70 LYS A C 1
ATOM 547 O O . LYS A 1 70 ? 2.527 -3.489 21.768 1.00 95.81 70 LYS A O 1
ATOM 552 N N . PRO A 1 71 ? 3.640 -5.236 22.640 1.00 94.50 71 PRO A N 1
ATOM 553 C CA . PRO A 1 71 ? 2.940 -6.219 21.821 1.00 94.50 71 PRO A CA 1
ATOM 554 C C . PRO A 1 71 ? 1.418 -6.129 21.989 1.00 94.50 71 PRO A C 1
ATOM 556 O O . PRO A 1 71 ? 0.909 -6.164 23.107 1.00 94.50 71 PRO A O 1
ATOM 559 N N . LEU A 1 72 ? 0.691 -6.056 20.870 1.00 94.94 72 LEU A N 1
ATOM 560 C CA . LEU A 1 72 ? -0.779 -6.029 20.862 1.00 94.94 72 LEU A CA 1
ATOM 561 C C . LEU A 1 72 ? -1.405 -7.431 20.854 1.00 94.94 72 LEU A C 1
ATOM 563 O O . LEU A 1 72 ? -2.615 -7.565 21.018 1.00 94.94 72 LEU A O 1
ATOM 567 N N . SER A 1 73 ? -0.594 -8.482 20.689 1.00 92.81 73 SER A N 1
ATOM 568 C CA . SER A 1 73 ? -1.058 -9.873 20.648 1.00 92.81 73 SER A CA 1
ATOM 569 C C . SER A 1 73 ? -1.883 -10.319 21.864 1.00 92.81 73 SER A C 1
ATOM 571 O O . SER A 1 73 ? -2.783 -11.126 21.646 1.00 92.81 73 SER A O 1
ATOM 573 N N . PRO A 1 74 ? -1.684 -9.811 23.102 1.00 94.94 74 PRO A N 1
ATOM 574 C CA . PRO A 1 74 ? -2.549 -10.176 24.226 1.00 94.94 74 PRO A CA 1
ATOM 575 C C . PRO A 1 74 ? -3.981 -9.640 24.109 1.00 94.94 74 PRO A C 1
ATOM 577 O O . PRO A 1 74 ? -4.868 -10.162 24.778 1.00 94.94 74 PRO A O 1
ATOM 580 N N . TYR A 1 75 ? -4.193 -8.607 23.289 1.00 95.81 75 TYR A N 1
ATOM 581 C CA . TYR A 1 75 ? -5.474 -7.917 23.146 1.00 95.81 75 TYR A CA 1
ATOM 582 C C . TYR A 1 75 ? -6.190 -8.240 21.837 1.00 95.81 75 TYR A C 1
ATOM 584 O O . TYR A 1 75 ? -7.375 -7.964 21.732 1.00 95.81 75 TYR A O 1
ATOM 592 N N . ILE A 1 76 ? -5.503 -8.794 20.833 1.00 94.88 76 ILE A N 1
ATOM 593 C CA . ILE A 1 76 ? -6.079 -9.053 19.508 1.00 94.88 76 ILE A CA 1
ATOM 594 C C . ILE A 1 76 ? -6.239 -10.555 19.302 1.00 94.88 76 ILE A C 1
ATOM 596 O O . ILE A 1 76 ? -5.259 -11.283 19.095 1.00 94.88 76 ILE A O 1
ATOM 600 N N . ASP A 1 77 ? -7.489 -11.001 19.289 1.00 87.00 77 ASP A N 1
ATOM 601 C CA . ASP A 1 77 ? -7.865 -12.377 18.989 1.00 87.00 77 ASP A CA 1
ATOM 602 C C . ASP A 1 77 ? -8.695 -12.421 17.707 1.00 87.00 77 ASP A C 1
ATOM 604 O O . ASP A 1 77 ? -9.921 -12.397 17.732 1.00 87.00 77 ASP A O 1
ATOM 608 N N . SER A 1 78 ? -7.981 -12.380 16.583 1.00 82.56 78 SER A N 1
ATOM 609 C CA . SER A 1 78 ? -8.538 -12.311 15.236 1.00 82.56 78 SER A CA 1
ATOM 610 C C . SER A 1 78 ? -7.779 -13.258 14.317 1.00 82.56 78 SER A C 1
ATOM 612 O O . SER A 1 78 ? -6.546 -13.321 14.376 1.00 82.56 78 SER A O 1
ATOM 614 N N . GLU A 1 79 ? -8.488 -13.919 13.402 1.00 81.31 79 GLU A N 1
ATOM 615 C CA . GLU A 1 79 ? -7.876 -14.640 12.275 1.00 81.31 79 GLU A CA 1
ATOM 616 C C . GLU A 1 79 ? -7.013 -13.704 11.409 1.00 81.31 79 GLU A C 1
ATOM 618 O O . GLU A 1 79 ? -6.039 -14.125 10.788 1.00 81.31 79 GLU A O 1
ATOM 623 N N . HIS A 1 80 ? -7.300 -12.399 11.444 1.00 86.06 80 HIS A N 1
ATOM 624 C CA . HIS A 1 80 ? -6.553 -11.352 10.755 1.00 86.06 80 HIS A CA 1
ATOM 625 C C . HIS A 1 80 ? -5.588 -10.595 11.680 1.00 86.06 80 HIS A C 1
ATOM 627 O O . HIS A 1 80 ? -5.251 -9.442 11.401 1.00 86.06 80 HIS A O 1
ATOM 633 N N . ARG A 1 81 ? -5.107 -11.210 12.775 1.00 92.50 81 ARG A N 1
ATOM 634 C CA . ARG A 1 81 ? -4.272 -10.546 13.799 1.00 92.50 81 ARG A CA 1
ATOM 635 C C . ARG A 1 81 ? -3.147 -9.668 13.230 1.00 92.50 81 ARG A C 1
ATOM 637 O O . ARG A 1 81 ? -3.022 -8.539 13.711 1.00 92.50 81 ARG A O 1
ATOM 644 N N . PRO A 1 82 ? -2.326 -10.093 12.246 1.00 93.50 82 PRO A N 1
ATOM 645 C CA . PRO A 1 82 ? -1.250 -9.235 11.750 1.00 93.50 82 PRO A CA 1
ATOM 646 C C . PRO A 1 82 ? -1.777 -7.997 11.003 1.00 93.50 82 PRO A C 1
ATOM 648 O O . PRO A 1 82 ? -1.244 -6.900 11.183 1.00 93.50 82 PRO A O 1
ATOM 651 N N . PHE A 1 83 ? -2.863 -8.141 10.236 1.00 94.38 83 PHE A N 1
ATOM 652 C CA . PHE A 1 83 ? -3.528 -7.023 9.565 1.00 94.38 83 PHE A CA 1
ATOM 653 C C . PHE A 1 83 ? -4.181 -6.071 10.579 1.00 94.38 83 PHE A C 1
ATOM 655 O O . PHE A 1 83 ? -3.903 -4.871 10.560 1.00 94.38 83 PHE A O 1
ATOM 662 N N . ALA A 1 84 ? -4.952 -6.607 11.531 1.00 95.75 84 ALA A N 1
ATOM 663 C CA . ALA A 1 84 ? -5.558 -5.842 12.620 1.00 95.75 84 ALA A CA 1
ATOM 664 C C . ALA A 1 84 ? -4.506 -5.059 13.417 1.00 95.75 84 ALA A C 1
ATOM 666 O O . ALA A 1 84 ? -4.649 -3.857 13.626 1.00 95.75 84 ALA A O 1
ATOM 667 N N . THR A 1 85 ? -3.392 -5.705 13.775 1.00 95.94 85 THR A N 1
ATOM 668 C CA . THR A 1 85 ? -2.257 -5.058 14.452 1.00 95.94 85 THR A CA 1
ATOM 669 C C . THR A 1 85 ? -1.723 -3.873 13.646 1.00 95.94 85 THR A C 1
ATOM 671 O O . THR A 1 85 ? -1.457 -2.818 14.220 1.00 95.94 85 THR A O 1
ATOM 674 N N . SER A 1 86 ? -1.571 -4.019 12.325 1.00 94.38 86 SER A N 1
ATOM 675 C CA . SER A 1 86 ? -1.102 -2.931 11.458 1.00 94.38 86 SER A CA 1
ATOM 676 C C . SER A 1 86 ? -2.079 -1.750 11.433 1.00 94.38 86 SER A C 1
ATOM 678 O O . SER A 1 86 ? -1.662 -0.598 11.559 1.00 94.38 86 SER A O 1
ATOM 680 N N . VAL A 1 87 ? -3.385 -2.021 11.353 1.00 95.50 87 VAL A N 1
ATOM 681 C CA . VAL A 1 87 ? -4.422 -0.978 11.387 1.00 95.50 87 VAL A CA 1
ATOM 682 C C . VAL A 1 87 ? -4.459 -0.270 12.744 1.00 95.50 87 VAL A C 1
ATOM 684 O O . VAL A 1 87 ? -4.412 0.958 12.784 1.00 95.50 87 VAL A O 1
ATOM 687 N N . PHE A 1 88 ? -4.469 -1.006 13.859 1.00 97.06 88 PHE A N 1
ATOM 688 C CA . PHE A 1 88 ? -4.510 -0.413 15.201 1.00 97.06 88 PHE A CA 1
ATOM 689 C C . PHE A 1 88 ? -3.278 0.440 15.519 1.00 97.06 88 PHE A C 1
ATOM 691 O O . PHE A 1 88 ? -3.404 1.474 16.171 1.00 97.06 88 PHE A O 1
ATOM 698 N N . LYS A 1 89 ? -2.092 0.083 15.006 1.00 95.88 89 LYS A N 1
ATOM 699 C CA . LYS A 1 89 ? -0.877 0.900 15.170 1.00 95.88 89 LYS A CA 1
ATOM 700 C C . LYS A 1 89 ? -1.009 2.317 14.603 1.00 95.88 89 LYS A C 1
ATOM 702 O O . LYS A 1 89 ? -0.291 3.205 15.056 1.00 95.88 89 LYS A O 1
ATOM 707 N N . ARG A 1 90 ? -1.944 2.573 13.679 1.00 94.12 90 ARG A N 1
ATOM 708 C CA . ARG A 1 90 ? -2.219 3.932 13.175 1.00 94.12 90 ARG A CA 1
ATOM 709 C C . ARG A 1 90 ? -2.757 4.868 14.254 1.00 94.12 90 ARG A C 1
ATOM 711 O O . ARG A 1 90 ? -2.522 6.069 14.176 1.00 94.12 90 ARG A O 1
ATOM 718 N N . LEU A 1 91 ? -3.415 4.328 15.285 1.00 96.25 91 LEU A N 1
ATOM 719 C CA . LEU A 1 91 ? -3.910 5.118 16.413 1.00 96.25 91 LEU A CA 1
ATOM 720 C C . LEU A 1 91 ? -2.775 5.792 17.190 1.00 96.25 91 LEU A C 1
ATOM 722 O O . LEU A 1 91 ? -3.006 6.827 17.803 1.00 96.25 91 LEU A O 1
ATOM 726 N N . LYS A 1 92 ? -1.538 5.282 17.108 1.00 96.62 92 LYS A N 1
ATOM 727 C CA . LYS A 1 92 ? -0.381 5.841 17.819 1.00 96.62 92 LYS A CA 1
ATOM 728 C C . LYS A 1 92 ? -0.176 7.335 17.549 1.00 96.62 92 LYS A C 1
ATOM 730 O O . LYS A 1 92 ? 0.092 8.084 18.482 1.00 96.62 92 LYS A O 1
ATOM 735 N N . ALA A 1 93 ? -0.320 7.776 16.298 1.00 95.50 93 ALA A N 1
ATOM 736 C CA . ALA A 1 93 ? -0.141 9.184 15.939 1.00 95.50 93 ALA A CA 1
ATOM 737 C C . ALA A 1 93 ? -1.217 10.092 16.561 1.00 95.50 93 ALA A C 1
ATOM 739 O O . ALA A 1 93 ? -0.938 11.246 16.883 1.00 95.50 93 ALA A O 1
ATOM 740 N N . PHE A 1 94 ? -2.431 9.574 16.750 1.00 94.81 94 PHE A N 1
ATOM 741 C CA . PHE A 1 94 ? -3.522 10.294 17.404 1.00 94.81 94 PHE A CA 1
ATOM 742 C C . PHE A 1 94 ? -3.379 10.263 18.928 1.00 94.81 94 PHE A C 1
ATOM 744 O O . PHE A 1 94 ? -3.533 11.296 19.568 1.00 94.81 94 PHE A O 1
ATOM 751 N N . GLU A 1 95 ? -2.980 9.131 19.514 1.00 95.25 95 GLU A N 1
ATOM 752 C CA . GLU A 1 95 ? -2.657 9.053 20.947 1.00 95.25 95 GLU A CA 1
ATOM 753 C C . GLU A 1 95 ? -1.506 9.997 21.324 1.00 95.25 95 GLU A C 1
ATOM 755 O O . GLU A 1 95 ? -1.552 10.637 22.371 1.00 95.25 95 GLU A O 1
ATOM 760 N N . GLN A 1 96 ? -0.508 10.168 20.450 1.00 94.75 96 GLN A N 1
ATOM 761 C CA . GLN A 1 96 ? 0.553 11.151 20.678 1.00 94.75 96 GLN A CA 1
ATOM 762 C C . GLN A 1 96 ? 0.009 12.587 20.726 1.00 94.75 96 GLN A C 1
ATOM 764 O O . GLN A 1 96 ? 0.420 13.366 21.579 1.00 94.75 96 GLN A O 1
ATOM 769 N N . GLN A 1 97 ? -0.954 12.941 19.868 1.00 94.81 97 GLN A N 1
ATOM 770 C CA . GLN A 1 97 ? -1.590 14.265 19.908 1.00 94.81 97 GLN A CA 1
ATOM 771 C C . GLN A 1 97 ? -2.388 14.494 21.197 1.00 94.81 97 GLN A C 1
ATOM 773 O O . GLN A 1 97 ? -2.488 15.633 21.649 1.00 94.81 97 GLN A O 1
ATOM 778 N N . VAL A 1 98 ? -2.943 13.436 21.797 1.00 93.19 98 VAL A N 1
ATOM 779 C CA . VAL A 1 98 ? -3.612 13.513 23.104 1.00 93.19 98 VAL A CA 1
ATOM 780 C C . VAL A 1 98 ? -2.612 13.831 24.210 1.00 93.19 98 VAL A C 1
ATOM 782 O O . VAL A 1 98 ? -2.854 14.723 25.017 1.00 93.19 98 VAL A O 1
ATOM 785 N N . ILE A 1 99 ? -1.463 13.156 24.215 1.00 93.19 99 ILE A N 1
ATOM 786 C CA . ILE A 1 99 ? -0.391 13.381 25.198 1.00 93.19 99 ILE A CA 1
ATOM 787 C C . ILE A 1 99 ? 0.195 14.787 25.068 1.00 93.19 99 ILE A C 1
ATOM 789 O O . ILE A 1 99 ? 0.431 15.456 26.070 1.00 93.19 99 ILE A O 1
ATOM 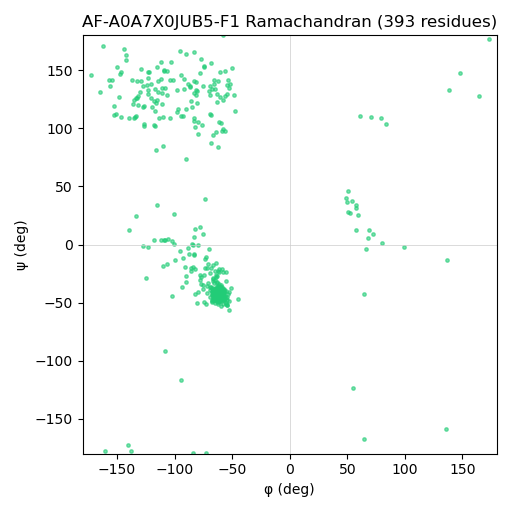793 N N . ASP A 1 100 ? 0.366 15.257 23.834 1.00 95.94 100 ASP A N 1
ATOM 794 C CA . ASP A 1 100 ? 0.829 16.610 23.531 1.00 95.94 100 ASP A CA 1
ATOM 795 C C . ASP A 1 100 ? -0.220 17.698 23.860 1.00 95.94 100 ASP A C 1
ATOM 797 O O . ASP A 1 100 ? 0.043 18.881 23.642 1.00 95.94 100 ASP A O 1
ATOM 801 N N . GLY A 1 101 ? -1.430 17.330 24.303 1.00 95.56 101 GLY A N 1
ATOM 802 C CA . GLY A 1 101 ? -2.528 18.260 24.593 1.00 95.56 101 GLY A CA 1
ATOM 803 C C . GLY A 1 101 ? -3.187 18.892 23.357 1.00 95.56 101 GLY A C 1
ATOM 804 O O . GLY A 1 101 ? -4.021 19.788 23.488 1.00 95.56 101 GLY A O 1
ATOM 805 N N . LYS A 1 102 ? -2.848 18.430 22.148 1.00 97.06 102 LYS A N 1
ATOM 806 C CA . LYS A 1 102 ? -3.350 18.959 20.862 1.00 97.06 102 LYS A CA 1
ATOM 807 C C . LYS A 1 102 ? -4.722 18.403 20.481 1.00 97.06 102 LYS A C 1
ATOM 809 O O . LYS A 1 102 ? -5.428 18.991 19.658 1.00 97.06 102 LYS A O 1
ATOM 814 N N . SER A 1 103 ? -5.096 17.263 21.054 1.00 97.06 103 SER A N 1
ATOM 815 C CA . SER A 1 103 ? -6.396 16.641 20.828 1.00 97.06 103 SER A CA 1
ATOM 816 C C . SER A 1 103 ? -6.953 15.998 22.089 1.00 97.06 103 SER A C 1
ATOM 818 O O . SER A 1 103 ? -6.210 15.598 22.976 1.00 97.06 103 SER A O 1
ATOM 820 N N . GLU A 1 104 ? -8.262 15.805 22.119 1.00 97.38 104 GLU A N 1
ATOM 821 C CA . GLU A 1 104 ? -8.961 15.027 23.129 1.00 97.38 104 GLU A CA 1
ATOM 822 C C . GLU A 1 104 ? -9.461 13.718 22.525 1.00 97.38 104 GLU A C 1
ATOM 824 O O . GLU A 1 104 ? -10.066 13.706 21.450 1.00 97.38 104 GLU A O 1
ATOM 829 N N . ARG A 1 105 ? -9.257 12.615 23.248 1.00 96.94 105 ARG A N 1
ATOM 830 C CA . ARG A 1 105 ? -9.852 11.315 22.933 1.00 96.94 105 ARG A CA 1
ATOM 831 C C . ARG A 1 105 ? -11.178 11.160 23.664 1.00 96.94 105 ARG A C 1
ATOM 833 O O . ARG A 1 105 ? -11.250 11.361 24.873 1.00 96.94 105 ARG A O 1
ATOM 840 N N . ARG A 1 106 ? -12.212 10.701 22.959 1.00 96.12 106 ARG A N 1
ATOM 841 C CA . ARG A 1 106 ? -13.517 10.360 23.539 1.00 96.12 106 ARG A CA 1
ATOM 842 C C . ARG A 1 106 ? -13.964 8.977 23.086 1.00 96.12 106 ARG A C 1
ATOM 844 O O . ARG A 1 106 ? -13.960 8.674 21.895 1.00 96.12 106 ARG A O 1
ATOM 851 N N . LEU A 1 107 ? -14.392 8.156 24.041 1.00 95.94 107 LEU A N 1
ATOM 852 C CA . LEU A 1 107 ? -15.137 6.932 23.764 1.00 95.94 107 LEU A CA 1
ATOM 853 C C . LEU A 1 107 ? -16.592 7.320 23.497 1.00 95.94 107 LEU A C 1
ATOM 855 O O . LEU A 1 107 ? -17.358 7.552 24.428 1.00 95.94 107 LEU A O 1
ATOM 859 N N . SER A 1 108 ? -16.941 7.483 22.226 1.00 93.06 108 SER A N 1
ATOM 860 C CA . SER A 1 108 ? -18.199 8.113 21.820 1.00 93.06 108 SER A CA 1
ATOM 861 C C . SER A 1 108 ? -19.378 7.147 21.770 1.00 93.06 108 SER A C 1
ATOM 863 O O . SER A 1 108 ? -20.520 7.590 21.859 1.00 93.06 108 SER A O 1
ATOM 865 N N . ASN A 1 109 ? -19.131 5.841 21.626 1.00 95.25 109 ASN A N 1
ATOM 866 C CA . ASN A 1 109 ? -20.198 4.843 21.583 1.00 95.25 109 ASN A CA 1
ATOM 867 C C . ASN A 1 109 ? -19.697 3.444 21.982 1.00 95.25 109 ASN A C 1
ATOM 869 O O . ASN A 1 109 ? -18.607 3.038 21.568 1.00 95.25 109 ASN A O 1
ATOM 873 N N . ILE A 1 110 ? -20.524 2.703 22.723 1.00 96.50 110 ILE A N 1
ATOM 874 C CA . ILE A 1 110 ? -20.421 1.257 22.946 1.00 96.50 110 ILE A CA 1
ATOM 875 C C . ILE A 1 110 ? -21.830 0.686 22.784 1.00 96.50 110 ILE A C 1
ATOM 877 O O . ILE A 1 110 ? -22.748 1.122 23.470 1.00 96.50 110 ILE A O 1
ATOM 881 N N . HIS A 1 111 ? -22.017 -0.288 21.898 1.00 95.00 111 HIS A N 1
ATOM 882 C CA . HIS A 1 111 ? -23.293 -0.998 21.785 1.00 95.00 111 HIS A CA 1
ATOM 883 C C . HIS A 1 111 ? -23.083 -2.453 21.387 1.00 95.00 111 HIS A C 1
ATOM 885 O O . HIS A 1 111 ? -22.140 -2.778 20.664 1.00 95.00 111 HIS A O 1
ATOM 891 N N . ALA A 1 112 ? -23.971 -3.328 21.852 1.00 95.75 112 ALA A N 1
ATOM 892 C CA . ALA A 1 112 ? -23.943 -4.741 21.504 1.00 95.75 112 ALA A CA 1
ATOM 893 C C . ALA A 1 112 ? -24.230 -4.943 20.006 1.00 95.75 112 ALA A C 1
ATOM 895 O O . ALA A 1 112 ? -25.112 -4.302 19.434 1.00 95.75 112 ALA A O 1
ATOM 896 N N . VAL A 1 113 ? -23.482 -5.850 19.379 1.00 95.19 113 VAL A N 1
ATOM 897 C CA . VAL A 1 113 ? -23.675 -6.290 17.983 1.00 95.19 113 VAL A CA 1
ATOM 898 C C . VAL A 1 113 ? -23.873 -7.805 17.867 1.00 95.19 113 VAL A C 1
ATOM 900 O O . VAL A 1 113 ? -24.092 -8.319 16.775 1.00 95.19 113 VAL A O 1
ATOM 903 N N . GLY A 1 114 ? -23.806 -8.514 18.992 1.00 91.75 114 GLY A N 1
ATOM 904 C CA . GLY A 1 114 ? -24.009 -9.950 19.121 1.00 91.75 114 GLY A CA 1
ATOM 905 C C . GLY A 1 114 ? -23.684 -10.395 20.544 1.00 91.75 114 GLY A C 1
ATOM 906 O O . GLY A 1 114 ? -23.248 -9.589 21.368 1.00 91.75 114 GLY A O 1
ATOM 907 N N . GLU A 1 115 ? -23.875 -11.676 20.840 1.00 89.19 115 GLU A N 1
ATOM 908 C CA . GLU A 1 115 ? -23.532 -12.230 22.150 1.00 89.19 115 GLU A CA 1
ATOM 909 C C . GLU A 1 115 ? -22.042 -12.011 22.457 1.00 89.19 115 GLU A C 1
ATOM 911 O O . GLU A 1 115 ? -21.175 -12.332 21.641 1.00 89.19 115 GLU A O 1
ATOM 916 N N . GLY A 1 116 ? -21.750 -11.362 23.590 1.00 90.62 116 GLY A N 1
ATOM 917 C CA . GLY A 1 116 ? -20.391 -10.997 24.016 1.00 90.62 116 GLY A CA 1
ATOM 918 C C . GLY A 1 116 ? -19.667 -9.965 23.137 1.00 90.62 116 GLY A C 1
ATOM 919 O O . GLY A 1 116 ? -18.569 -9.538 23.486 1.00 90.62 116 GLY A O 1
ATOM 920 N N . ASN A 1 117 ? -20.251 -9.523 22.021 1.00 95.44 117 ASN A N 1
ATOM 921 C CA . ASN A 1 117 ? -19.596 -8.662 21.038 1.00 95.44 117 ASN A CA 1
ATOM 922 C C . ASN A 1 117 ? -20.196 -7.257 21.038 1.00 95.44 117 ASN A C 1
ATOM 924 O O . ASN A 1 117 ? -21.407 -7.073 20.908 1.00 95.44 117 ASN A O 1
ATOM 928 N N . HIS A 1 118 ? -19.326 -6.255 21.103 1.00 97.19 118 HIS A N 1
ATOM 929 C CA . HIS A 1 118 ? -19.698 -4.849 21.155 1.00 97.19 118 HIS A CA 1
ATOM 930 C C . HIS A 1 118 ? -18.970 -4.071 20.068 1.00 97.19 118 HIS A C 1
ATOM 932 O O . HIS A 1 118 ? -17.771 -4.239 19.870 1.00 97.19 118 HIS A O 1
ATOM 938 N N . SER A 1 119 ? -19.674 -3.178 19.382 1.00 97.19 119 SER A N 1
ATOM 939 C CA . SER A 1 119 ? -19.034 -2.148 18.575 1.00 97.19 119 SER A CA 1
ATOM 940 C C . SER A 1 119 ? -18.619 -1.004 19.489 1.00 97.19 119 SER A C 1
ATOM 942 O O . SER A 1 119 ? -19.441 -0.447 20.214 1.00 97.19 119 SER A O 1
ATOM 944 N N . VAL A 1 120 ? -17.359 -0.602 19.385 1.00 98.19 120 VAL A N 1
ATOM 945 C CA . VAL A 1 120 ? -16.752 0.487 20.147 1.00 98.19 120 VAL A CA 1
ATOM 946 C C . VAL A 1 120 ? -16.315 1.579 19.183 1.00 98.19 120 VAL A C 1
ATOM 948 O O . VAL A 1 120 ? -15.731 1.277 18.147 1.00 98.19 120 VAL A O 1
ATOM 951 N N . THR A 1 121 ? -16.612 2.844 19.487 1.00 98.25 121 THR A N 1
ATOM 952 C CA . THR A 1 121 ? -16.164 3.992 18.682 1.00 98.25 121 THR A CA 1
ATOM 953 C C . THR A 1 121 ? -15.313 4.945 19.513 1.00 98.25 121 THR A C 1
ATOM 955 O O . THR A 1 121 ? -15.742 5.425 20.562 1.00 98.25 121 THR A O 1
ATOM 958 N N . LEU A 1 122 ? -14.113 5.231 19.013 1.00 97.75 122 LEU A N 1
ATOM 959 C CA . LEU A 1 122 ? -13.221 6.283 19.484 1.00 97.75 122 LEU A CA 1
ATOM 960 C C . LEU A 1 122 ? -13.307 7.486 18.547 1.00 97.75 122 LEU A C 1
ATOM 962 O O . LEU A 1 122 ? -13.368 7.336 17.326 1.00 97.75 122 LEU A O 1
ATOM 966 N N . SER A 1 123 ? -13.271 8.678 19.126 1.00 98.00 123 SER A N 1
ATOM 967 C CA . SER A 1 123 ? -13.206 9.943 18.402 1.00 98.00 123 SER A CA 1
ATOM 968 C C . SER A 1 123 ? -12.064 10.792 18.951 1.00 98.00 123 SER A C 1
ATOM 970 O O . SER A 1 123 ? -11.864 10.836 20.164 1.00 98.00 123 SER A O 1
ATOM 972 N N . TYR A 1 124 ? -11.354 11.483 18.064 1.00 98.00 124 TYR A N 1
ATOM 973 C CA . TYR A 1 124 ? -10.299 12.436 18.399 1.00 98.00 124 TYR A CA 1
ATOM 974 C C . TYR A 1 124 ? -10.707 13.817 17.901 1.00 98.00 124 TYR A C 1
ATOM 976 O O . TYR A 1 124 ? -10.985 13.982 16.710 1.00 98.00 124 TYR A O 1
ATOM 984 N N . THR A 1 125 ? -10.757 14.800 18.792 1.00 98.19 125 THR A N 1
ATOM 985 C CA . THR A 1 125 ? -11.154 16.185 18.491 1.00 98.19 125 THR A CA 1
ATOM 986 C C . THR A 1 125 ? -10.021 17.140 18.829 1.00 98.19 125 THR A C 1
ATOM 988 O O . THR A 1 125 ? -9.389 16.980 19.865 1.00 98.19 125 THR A O 1
ATOM 991 N N . ALA A 1 126 ? -9.749 18.131 17.984 1.00 98.06 126 ALA A N 1
ATOM 992 C CA . ALA A 1 126 ? -8.727 19.137 18.271 1.00 98.06 126 ALA A CA 1
ATOM 993 C C . ALA A 1 126 ? -9.128 19.970 19.499 1.00 98.06 126 ALA A C 1
ATOM 995 O O . ALA A 1 126 ? -10.260 20.446 19.556 1.00 98.06 126 ALA A O 1
ATOM 996 N N . THR A 1 127 ? -8.208 20.191 20.440 1.00 96.56 127 THR A N 1
ATOM 997 C CA . THR A 1 127 ? -8.504 20.902 21.699 1.00 96.56 127 THR A CA 1
ATOM 998 C C . THR A 1 127 ? -8.961 22.343 21.444 1.00 96.56 127 THR A C 1
ATOM 1000 O O . THR A 1 127 ? -9.968 22.786 21.988 1.00 96.56 127 THR A O 1
ATOM 1003 N N . GLU A 1 128 ? -8.271 23.066 20.557 1.00 95.88 128 GLU A N 1
ATOM 1004 C CA . GLU A 1 128 ? -8.543 24.490 20.306 1.00 95.88 128 GLU A CA 1
ATOM 1005 C C . GLU A 1 128 ? -9.825 24.726 19.499 1.00 95.88 128 GLU A C 1
ATOM 1007 O O . GLU A 1 128 ? -10.662 25.544 19.866 1.00 95.88 128 GLU A O 1
ATOM 1012 N N . SER A 1 129 ? -9.989 24.010 18.383 1.00 96.94 129 SER A N 1
ATOM 1013 C CA . SER A 1 129 ? -11.102 24.239 17.447 1.00 96.94 129 SER A CA 1
ATOM 1014 C C . SER A 1 129 ? -12.323 23.364 17.709 1.00 96.94 129 SER A C 1
ATOM 1016 O O . SER A 1 129 ? -13.358 23.568 17.081 1.00 96.94 129 SER A O 1
ATOM 1018 N N . GLN A 1 130 ? -12.189 22.343 18.562 1.00 96.38 130 GLN A N 1
ATOM 1019 C CA . GLN A 1 130 ? -13.181 21.279 18.765 1.00 96.38 130 GLN A CA 1
ATOM 1020 C C . GLN A 1 130 ? -13.543 20.508 17.479 1.00 96.38 130 GLN A C 1
ATOM 1022 O O . GLN A 1 130 ? -14.489 19.721 17.457 1.00 96.38 130 GLN A O 1
ATOM 1027 N N . ALA A 1 131 ? -12.775 20.681 16.397 1.00 97.38 131 ALA A N 1
ATOM 1028 C CA . ALA A 1 131 ? -13.003 19.981 15.142 1.00 97.38 131 ALA A CA 1
ATOM 1029 C C . ALA A 1 131 ? -12.690 18.486 15.287 1.00 97.38 131 ALA A C 1
ATOM 1031 O O . ALA A 1 131 ? -11.647 18.112 15.829 1.00 97.38 131 ALA A O 1
ATOM 1032 N N . LEU A 1 132 ? -13.553 17.625 14.741 1.00 97.50 132 LEU A N 1
ATOM 1033 C CA . LEU A 1 132 ? -13.267 16.196 14.629 1.00 97.50 132 LEU A CA 1
ATOM 1034 C C . LEU A 1 132 ? -12.049 15.990 13.719 1.00 97.50 132 LEU A C 1
ATOM 1036 O O . LEU A 1 132 ? -11.987 16.519 12.607 1.00 97.50 132 LEU A O 1
ATOM 1040 N N . LEU A 1 133 ? -11.078 15.221 14.202 1.00 97.62 133 LEU A N 1
ATOM 1041 C CA . LEU A 1 133 ? -9.858 14.865 13.479 1.00 97.62 133 LEU A CA 1
ATOM 1042 C C . LEU A 1 133 ? -9.947 13.441 12.941 1.00 97.62 133 LEU A C 1
ATOM 1044 O O . LEU A 1 133 ? -9.604 13.194 11.788 1.00 97.62 133 LEU A O 1
ATOM 1048 N N . TYR A 1 134 ? -10.432 12.516 13.769 1.00 98.19 134 TYR A N 1
ATOM 1049 C CA . TYR A 1 134 ? -10.458 11.096 13.445 1.00 98.19 134 TYR A CA 1
ATOM 1050 C C . TYR A 1 134 ? -11.572 10.380 14.209 1.00 98.19 134 TYR A C 1
ATOM 1052 O O . TYR A 1 134 ? -11.818 10.680 15.378 1.00 98.19 134 TYR A O 1
ATOM 1060 N N . SER A 1 135 ? -12.247 9.430 13.566 1.00 98.06 135 SER A N 1
ATOM 1061 C CA . SER A 1 135 ? -13.222 8.543 14.206 1.00 98.06 135 SER A CA 1
ATOM 1062 C C . SER A 1 135 ? -12.976 7.104 13.780 1.00 98.06 135 SER A C 1
ATOM 1064 O O . SER A 1 135 ? -12.951 6.794 12.587 1.00 98.06 135 SER A O 1
ATOM 1066 N N . PHE A 1 136 ? -12.824 6.225 14.765 1.00 98.38 136 PHE A N 1
ATOM 1067 C CA . PHE A 1 136 ? -12.428 4.842 14.569 1.00 98.38 136 PHE A CA 1
ATOM 1068 C C . PHE A 1 136 ? -13.333 3.886 15.337 1.00 98.38 136 PHE A C 1
ATOM 1070 O O . PHE A 1 136 ? -13.544 4.037 16.538 1.00 98.38 136 PHE A O 1
ATOM 1077 N N . LYS A 1 137 ? -13.863 2.896 14.630 1.00 98.38 137 LYS A N 1
ATOM 1078 C CA . LYS A 1 137 ? -14.780 1.875 15.112 1.00 98.38 137 LYS A CA 1
ATOM 1079 C C . LYS A 1 137 ? -14.115 0.507 15.052 1.00 98.38 137 LYS A C 1
ATOM 1081 O O . LYS A 1 137 ? -13.599 0.112 14.016 1.00 98.38 137 LYS A O 1
ATOM 1086 N N . PHE A 1 138 ? -14.188 -0.240 16.138 1.00 97.94 138 PHE A N 1
ATOM 1087 C CA . PHE A 1 138 ? -13.655 -1.596 16.236 1.00 97.94 138 PHE A CA 1
ATOM 1088 C C . PHE A 1 138 ? -14.578 -2.452 17.104 1.00 97.94 138 PHE A C 1
ATOM 1090 O O . PHE A 1 138 ? -15.509 -1.945 17.732 1.00 97.94 138 PHE A O 1
ATOM 1097 N N . LEU A 1 139 ? -14.360 -3.760 17.091 1.00 97.56 139 LEU A N 1
ATOM 1098 C CA . LEU A 1 139 ? -15.105 -4.714 17.898 1.00 97.56 139 LEU A CA 1
ATOM 1099 C C . LEU A 1 139 ? -14.388 -4.949 19.225 1.00 97.56 139 LEU A C 1
ATOM 1101 O O . LEU A 1 139 ? -13.163 -5.019 19.263 1.00 97.56 139 LEU A O 1
ATOM 1105 N N . ALA A 1 140 ? -15.164 -5.093 20.292 1.00 97.69 140 ALA A N 1
ATOM 1106 C CA . ALA A 1 140 ? -14.731 -5.570 21.594 1.00 97.69 140 ALA A CA 1
ATOM 1107 C C . ALA A 1 140 ? -15.513 -6.842 21.939 1.00 97.69 140 ALA A C 1
ATOM 1109 O O . ALA A 1 140 ? -16.742 -6.817 22.043 1.00 97.69 140 ALA A O 1
ATOM 1110 N N . ARG A 1 141 ? -14.793 -7.947 22.112 1.00 96.44 141 ARG A N 1
ATOM 1111 C CA . ARG A 1 141 ? -15.329 -9.250 22.496 1.00 96.44 141 ARG A CA 1
ATOM 1112 C C . ARG A 1 141 ? -15.014 -9.492 23.963 1.00 96.44 141 ARG A C 1
ATOM 1114 O O . ARG A 1 141 ? -13.854 -9.655 24.334 1.00 96.44 141 ARG A O 1
ATOM 1121 N N . ASP A 1 142 ? -16.041 -9.442 24.790 1.00 95.00 142 ASP A N 1
ATOM 1122 C CA . ASP A 1 142 ? -15.952 -9.575 26.238 1.00 95.00 142 ASP A CA 1
ATOM 1123 C C . ASP A 1 142 ? -16.097 -11.052 26.631 1.00 95.00 142 ASP A C 1
ATOM 1125 O O . ASP A 1 142 ? -17.124 -11.680 26.382 1.00 95.00 142 ASP A O 1
ATOM 1129 N N . GLU A 1 143 ? -15.043 -11.615 27.224 1.00 94.38 143 GLU A N 1
ATOM 1130 C CA . GLU A 1 143 ? -14.992 -12.983 27.741 1.00 94.38 143 GLU A CA 1
ATOM 1131 C C . GLU A 1 143 ? -14.955 -12.941 29.280 1.00 94.38 143 GLU A C 1
ATOM 1133 O O . GLU A 1 143 ? -13.872 -12.994 29.883 1.00 94.38 143 GLU A O 1
ATOM 1138 N N . PRO A 1 144 ? -16.119 -12.845 29.954 1.00 89.62 144 PRO A N 1
ATOM 1139 C CA . PRO A 1 144 ? -16.179 -12.699 31.408 1.00 89.62 144 PRO A CA 1
ATOM 1140 C C . PRO A 1 144 ? -15.521 -13.867 32.146 1.00 89.62 144 PRO A C 1
ATOM 1142 O O . PRO A 1 144 ? -14.878 -13.655 33.170 1.00 89.62 144 PRO A O 1
ATOM 1145 N N . GLU A 1 145 ? -15.618 -15.082 31.605 1.00 90.69 145 GLU A N 1
ATOM 1146 C CA . GLU A 1 145 ? -15.042 -16.294 32.205 1.00 90.69 145 GLU A CA 1
ATOM 1147 C C . GLU A 1 145 ? -13.515 -16.259 32.276 1.00 90.69 145 GLU A C 1
ATOM 1149 O O . GLU A 1 145 ? -12.916 -16.856 33.166 1.00 90.69 145 GLU A O 1
ATOM 1154 N N . ARG A 1 146 ? -12.881 -15.529 31.353 1.00 91.06 146 ARG A N 1
ATOM 1155 C CA . ARG A 1 146 ? -11.430 -15.324 31.327 1.00 91.06 146 ARG A CA 1
ATOM 1156 C C . ARG A 1 146 ? -11.015 -13.976 31.904 1.00 91.06 146 ARG A C 1
ATOM 1158 O O . ARG A 1 146 ? -9.824 -13.672 31.901 1.00 91.06 146 ARG A O 1
ATOM 1165 N N . ALA A 1 147 ? -11.980 -13.169 32.355 1.00 92.31 147 ALA A N 1
ATOM 1166 C CA . ALA A 1 147 ? -11.794 -11.778 32.752 1.00 92.31 147 ALA A CA 1
ATOM 1167 C C . ALA A 1 147 ? -11.012 -10.959 31.702 1.00 92.31 147 ALA A C 1
ATOM 1169 O O . ALA A 1 147 ? -10.143 -10.155 32.046 1.00 92.31 147 ALA A O 1
ATOM 1170 N N . LYS A 1 148 ? -11.297 -11.183 30.411 1.00 95.06 148 LYS A N 1
ATOM 1171 C CA . LYS A 1 148 ? -10.579 -10.560 29.288 1.00 95.06 148 LYS A CA 1
ATOM 1172 C C . LYS A 1 148 ? -11.528 -9.927 28.283 1.00 95.06 148 LYS A C 1
ATOM 1174 O O . LYS A 1 148 ? -12.642 -10.394 28.083 1.00 95.06 148 LYS A O 1
ATOM 1179 N N . VAL A 1 149 ? -11.037 -8.883 27.622 1.00 97.12 149 VAL A N 1
ATOM 1180 C CA . VAL A 1 149 ? -11.676 -8.264 26.459 1.00 97.12 149 VAL A CA 1
ATOM 1181 C C . VAL A 1 149 ? -10.675 -8.295 25.313 1.00 97.12 149 VAL A C 1
ATOM 1183 O O . VAL A 1 149 ? -9.530 -7.872 25.484 1.00 97.12 149 VAL A O 1
ATOM 1186 N N . TYR A 1 150 ? -11.113 -8.792 24.164 1.00 97.50 150 TYR A N 1
ATOM 1187 C CA . TYR A 1 150 ? -10.332 -8.829 22.933 1.00 97.50 150 TYR A CA 1
ATOM 1188 C C . TYR A 1 150 ? -10.848 -7.795 21.937 1.00 97.50 150 TYR A C 1
ATOM 1190 O O . TYR A 1 150 ? -12.042 -7.506 21.905 1.00 97.50 150 TYR A O 1
ATOM 1198 N N . PHE A 1 151 ? -9.958 -7.260 21.108 1.00 97.69 151 PHE A N 1
ATOM 1199 C CA . PHE A 1 151 ? -10.269 -6.279 20.079 1.00 97.69 151 PHE A CA 1
ATOM 1200 C C . PHE A 1 151 ? -10.036 -6.839 18.683 1.00 97.69 151 PHE A C 1
ATOM 1202 O O . PHE A 1 151 ? -9.042 -7.522 18.431 1.00 97.69 151 PHE A O 1
ATOM 1209 N N . ASP A 1 152 ? -10.934 -6.494 17.766 1.00 96.94 152 ASP A N 1
ATOM 1210 C CA . ASP A 1 152 ? -10.813 -6.821 16.346 1.00 96.94 152 ASP A CA 1
ATOM 1211 C C . ASP A 1 152 ? -11.313 -5.663 15.474 1.00 96.94 152 ASP A C 1
ATOM 1213 O O . ASP A 1 152 ? -12.022 -4.769 15.935 1.00 96.94 152 ASP A O 1
ATOM 1217 N N . LEU A 1 153 ? -10.950 -5.658 14.197 1.00 96.44 153 LEU A N 1
ATOM 1218 C CA . LEU A 1 153 ? -11.523 -4.750 13.218 1.00 96.44 153 LEU A CA 1
ATOM 1219 C C . LEU A 1 153 ? -12.991 -5.099 12.954 1.00 96.44 153 LEU A C 1
ATOM 1221 O O . LEU A 1 153 ? -13.420 -6.246 13.041 1.00 96.44 153 LEU A O 1
ATOM 1225 N N . VAL A 1 154 ? -13.757 -4.113 12.495 1.00 96.38 154 VAL A N 1
ATOM 1226 C CA . VAL A 1 154 ? -15.124 -4.337 11.992 1.00 96.38 154 VAL A CA 1
ATOM 1227 C C . VAL A 1 154 ? -15.161 -4.971 10.592 1.00 96.38 154 VAL A C 1
ATOM 1229 O O . VAL A 1 154 ? -16.233 -5.069 10.003 1.00 96.38 154 VAL A O 1
ATOM 1232 N N . LEU A 1 155 ? -14.025 -5.423 10.047 1.00 96.00 155 LEU A N 1
ATOM 1233 C CA . LEU A 1 155 ? -13.915 -5.938 8.677 1.00 96.00 155 LEU A CA 1
ATOM 1234 C C . LEU A 1 155 ? -14.855 -7.121 8.424 1.00 96.00 155 LEU A C 1
ATOM 1236 O O . LEU A 1 155 ? -15.646 -7.076 7.480 1.00 96.00 155 LEU A O 1
ATOM 1240 N N . GLY A 1 156 ? -14.823 -8.142 9.287 1.00 94.75 156 GLY A N 1
ATOM 1241 C CA . GLY A 1 156 ? -15.705 -9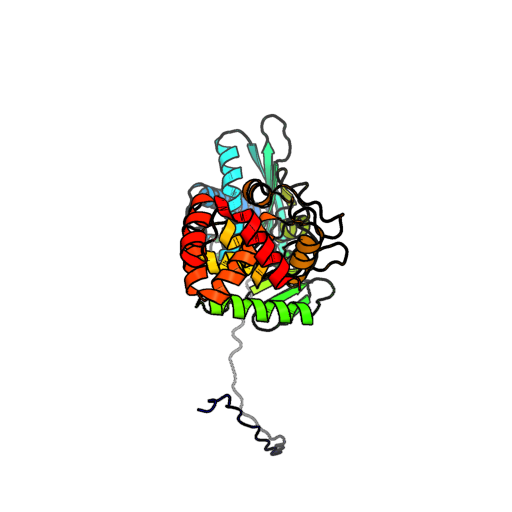.307 9.170 1.00 94.75 156 GLY A CA 1
ATOM 1242 C C . GLY A 1 156 ? -17.181 -8.916 9.264 1.00 94.75 156 GLY A C 1
ATOM 1243 O O . GLY A 1 156 ? -17.991 -9.313 8.429 1.00 94.75 156 GLY A O 1
ATOM 1244 N N . LEU A 1 157 ? -17.526 -8.030 10.206 1.00 94.06 157 LEU A N 1
ATOM 1245 C CA . LEU A 1 157 ? -18.887 -7.510 10.347 1.00 94.06 157 LEU A CA 1
ATOM 1246 C C . LEU A 1 157 ? -19.342 -6.752 9.090 1.00 94.06 157 LEU A C 1
ATOM 1248 O O . LEU A 1 157 ? -20.462 -6.957 8.622 1.00 94.06 157 LEU A O 1
ATOM 1252 N N . ASN A 1 158 ? -18.486 -5.898 8.529 1.00 96.25 158 ASN A N 1
ATOM 1253 C CA . ASN A 1 158 ? -18.791 -5.058 7.370 1.00 96.25 158 ASN A CA 1
ATOM 1254 C C . ASN A 1 158 ? -18.839 -5.840 6.048 1.00 96.25 158 ASN A C 1
ATOM 1256 O O . ASN A 1 158 ? -19.454 -5.379 5.084 1.00 96.25 158 ASN A O 1
ATOM 1260 N N . THR A 1 159 ? -18.219 -7.019 6.003 1.00 97.00 159 THR A N 1
ATOM 1261 C CA . THR A 1 159 ? -18.125 -7.858 4.800 1.00 97.00 159 THR A CA 1
ATOM 1262 C C . THR A 1 159 ? -18.918 -9.163 4.894 1.00 97.00 159 THR A C 1
ATOM 1264 O O . THR A 1 159 ? -18.945 -9.923 3.934 1.00 97.00 159 THR A O 1
ATOM 1267 N N . ARG A 1 160 ? -19.665 -9.398 5.983 1.00 95.44 160 ARG A N 1
ATOM 1268 C CA . ARG A 1 160 ? -20.457 -10.627 6.215 1.00 95.44 160 ARG A CA 1
ATOM 1269 C C . ARG A 1 160 ? -21.471 -10.985 5.119 1.00 95.44 160 ARG A C 1
ATOM 1271 O O . ARG A 1 160 ? -21.881 -12.132 5.010 1.00 95.44 160 ARG A O 1
ATOM 1278 N N . HIS A 1 161 ? -21.910 -9.998 4.337 1.00 96.94 161 HIS A N 1
ATOM 1279 C CA . HIS A 1 161 ? -22.858 -10.179 3.230 1.00 96.94 161 HIS A CA 1
ATOM 1280 C C . HIS A 1 161 ? -22.189 -10.099 1.852 1.00 96.94 161 HIS A C 1
ATOM 1282 O O . HIS A 1 161 ? -22.873 -10.088 0.831 1.00 96.94 161 HIS A O 1
ATOM 1288 N N . TRP A 1 162 ? -20.863 -9.983 1.809 1.00 98.12 162 TRP A N 1
ATOM 1289 C CA . TRP A 1 162 ? -20.123 -9.967 0.557 1.00 98.12 162 TRP A CA 1
ATOM 1290 C C . TRP A 1 162 ? -20.002 -11.387 0.019 1.00 98.12 162 TRP A C 1
ATOM 1292 O O . TRP A 1 162 ? -19.901 -12.361 0.763 1.00 98.12 162 TRP A O 1
ATOM 1302 N N . LYS A 1 163 ? -19.990 -11.495 -1.305 1.00 98.31 163 LYS A N 1
ATOM 1303 C CA . LYS A 1 163 ? -19.700 -12.744 -1.996 1.00 98.31 163 LYS A CA 1
ATOM 1304 C C . LYS A 1 163 ? -18.208 -13.020 -1.913 1.00 98.31 163 LYS A C 1
ATOM 1306 O O . LYS A 1 163 ? -17.393 -12.095 -1.853 1.00 98.31 163 LYS A O 1
ATOM 1311 N N . THR A 1 164 ? -17.855 -14.297 -1.979 1.00 98.31 164 THR A N 1
ATOM 1312 C CA . THR A 1 164 ? -16.464 -14.733 -2.053 1.00 98.31 164 THR A CA 1
ATOM 1313 C C . THR A 1 164 ? -16.221 -15.595 -3.285 1.00 98.31 164 THR A C 1
ATOM 1315 O O . THR A 1 164 ? -17.118 -16.280 -3.785 1.00 98.31 164 THR A O 1
ATOM 1318 N N . ARG A 1 165 ? -15.006 -15.530 -3.835 1.00 98.44 165 ARG A N 1
ATOM 1319 C CA . ARG A 1 165 ? -14.569 -16.390 -4.941 1.00 98.44 165 ARG A CA 1
ATOM 1320 C C . ARG A 1 165 ? -13.076 -16.659 -4.831 1.00 98.44 165 ARG A C 1
ATOM 1322 O O . ARG A 1 165 ? -12.287 -15.723 -4.784 1.00 98.44 165 ARG A O 1
ATOM 1329 N N . GLN A 1 166 ? -12.692 -17.930 -4.843 1.00 98.50 166 GLN A N 1
ATOM 1330 C CA . GLN A 1 166 ? -11.293 -18.324 -4.988 1.00 98.50 166 GLN A CA 1
ATOM 1331 C C . GLN A 1 166 ? -10.912 -18.323 -6.476 1.00 98.50 166 GLN A C 1
ATOM 1333 O O . GLN A 1 166 ? -11.624 -18.912 -7.295 1.00 98.50 166 GLN A O 1
ATOM 1338 N N . VAL A 1 167 ? -9.802 -17.674 -6.825 1.00 98.44 167 VAL A N 1
ATOM 1339 C CA . VAL A 1 167 ? -9.176 -17.739 -8.154 1.00 98.44 167 VAL A CA 1
ATOM 1340 C C . VAL A 1 167 ? -7.680 -17.945 -7.949 1.00 98.44 167 VAL A C 1
ATOM 1342 O O . VAL A 1 167 ? -6.996 -17.048 -7.460 1.00 98.44 167 VAL A O 1
ATOM 1345 N N . GLY A 1 168 ? -7.194 -19.144 -8.280 1.00 97.25 168 GLY A N 1
ATOM 1346 C CA . GLY A 1 168 ? -5.828 -19.551 -7.954 1.00 97.25 168 GLY A CA 1
ATOM 1347 C C . GLY A 1 168 ? -5.562 -19.417 -6.456 1.00 97.25 168 GLY A C 1
ATOM 1348 O O . GLY A 1 168 ? -6.334 -19.943 -5.653 1.00 97.25 168 GLY A O 1
ATOM 1349 N N . ASP A 1 169 ? -4.532 -18.659 -6.086 1.00 96.44 169 ASP A N 1
ATOM 1350 C CA . ASP A 1 169 ? -4.114 -18.486 -4.688 1.00 96.44 169 ASP A CA 1
ATOM 1351 C C . ASP A 1 169 ? -4.831 -17.318 -3.984 1.00 96.44 169 ASP A C 1
ATOM 1353 O O . ASP A 1 169 ? -4.667 -17.107 -2.784 1.00 96.44 169 ASP A O 1
ATOM 1357 N N . THR A 1 170 ? -5.681 -16.570 -4.694 1.00 98.12 170 THR A N 1
ATOM 1358 C CA . THR A 1 170 ? -6.345 -15.370 -4.164 1.00 98.12 170 THR A CA 1
ATOM 1359 C C . THR A 1 170 ? -7.827 -15.599 -3.873 1.00 98.12 170 THR A C 1
ATOM 1361 O O . THR A 1 170 ? -8.596 -16.041 -4.734 1.00 98.12 170 THR A O 1
ATOM 1364 N N . ARG A 1 171 ? -8.251 -15.245 -2.655 1.00 98.25 171 ARG A N 1
ATOM 1365 C CA . ARG A 1 171 ? -9.657 -15.195 -2.246 1.00 98.25 171 ARG A CA 1
ATOM 1366 C C . ARG A 1 171 ? -10.188 -13.779 -2.418 1.00 98.25 171 ARG A C 1
ATOM 1368 O O . ARG A 1 171 ? -9.831 -12.880 -1.665 1.00 98.25 171 ARG A O 1
ATOM 1375 N N . TYR A 1 172 ? -11.080 -13.596 -3.378 1.00 98.56 172 TYR A N 1
ATOM 1376 C CA . TYR A 1 172 ? -11.749 -12.326 -3.624 1.00 98.56 172 TYR A CA 1
ATOM 1377 C C . TYR A 1 172 ? -13.001 -12.187 -2.762 1.00 98.56 172 TYR A C 1
ATOM 1379 O O . TYR A 1 172 ? -13.802 -13.117 -2.690 1.00 98.56 172 TYR A O 1
ATOM 1387 N N . HIS A 1 173 ? -13.187 -11.006 -2.178 1.00 98.12 173 HIS A N 1
ATOM 1388 C CA . HIS A 1 173 ? -14.368 -10.551 -1.455 1.00 98.12 173 HIS A CA 1
ATOM 1389 C C . HIS A 1 173 ? -14.970 -9.373 -2.228 1.00 98.12 173 HIS A C 1
ATOM 1391 O O . HIS A 1 173 ? -14.297 -8.363 -2.442 1.00 98.12 173 HIS A O 1
ATOM 1397 N N . TYR A 1 174 ? -16.230 -9.483 -2.649 1.00 97.88 174 TYR A N 1
ATOM 1398 C CA . TYR A 1 174 ? -16.870 -8.490 -3.518 1.00 97.88 174 TYR A CA 1
ATOM 1399 C C . TYR A 1 174 ? -18.381 -8.411 -3.286 1.00 97.88 174 TYR A C 1
ATOM 1401 O O . TYR A 1 174 ? -19.024 -9.385 -2.897 1.00 97.88 174 TYR A O 1
ATOM 1409 N N . LYS A 1 175 ? -18.983 -7.247 -3.553 1.00 96.19 175 LYS A N 1
ATOM 1410 C CA . LYS A 1 175 ? -20.438 -7.058 -3.404 1.00 96.19 175 LYS A CA 1
ATOM 1411 C C . LYS A 1 175 ? -21.231 -7.592 -4.594 1.00 96.19 175 LYS A C 1
ATOM 1413 O O . LYS A 1 175 ? -22.202 -8.329 -4.431 1.00 96.19 175 LYS A O 1
ATOM 1418 N N . ASN A 1 176 ? -20.812 -7.199 -5.796 1.00 93.56 176 ASN A N 1
ATOM 1419 C CA . ASN A 1 176 ? -21.631 -7.319 -6.998 1.00 93.56 176 ASN A CA 1
ATOM 1420 C C . ASN A 1 176 ? -21.104 -8.413 -7.927 1.00 93.56 176 ASN A C 1
ATOM 1422 O O . ASN A 1 176 ? -21.496 -9.578 -7.800 1.00 93.56 176 ASN A O 1
ATOM 1426 N N . ILE A 1 177 ? -20.232 -8.014 -8.851 1.00 94.75 177 ILE A N 1
ATOM 1427 C CA . ILE A 1 177 ? -19.699 -8.809 -9.954 1.00 94.75 177 ILE A CA 1
ATOM 1428 C C . ILE A 1 177 ? -18.178 -8.823 -9.826 1.00 94.75 177 ILE A C 1
ATOM 1430 O O . ILE A 1 177 ? -17.588 -7.852 -9.357 1.00 94.75 177 ILE A O 1
ATOM 1434 N N . ILE A 1 178 ? -17.577 -9.926 -10.255 1.00 96.25 178 ILE A N 1
ATOM 1435 C CA . ILE A 1 178 ? -16.135 -10.093 -10.399 1.00 96.25 178 ILE A CA 1
ATOM 1436 C C . ILE A 1 178 ? -15.827 -10.474 -11.849 1.00 96.25 178 ILE A C 1
ATOM 1438 O O . ILE A 1 178 ? -16.465 -11.366 -12.415 1.00 96.25 178 ILE A O 1
ATOM 1442 N N . ASN A 1 179 ? -14.841 -9.821 -12.456 1.00 96.69 179 ASN A N 1
ATOM 1443 C CA . ASN A 1 179 ? -14.281 -10.219 -13.737 1.00 96.69 179 ASN A CA 1
ATOM 1444 C C . ASN A 1 179 ? -13.250 -11.337 -13.528 1.00 96.69 179 ASN A C 1
ATOM 1446 O O . ASN A 1 179 ? -12.098 -11.109 -13.153 1.00 96.69 179 ASN A O 1
ATOM 1450 N N . ILE A 1 180 ? -13.675 -12.571 -13.802 1.00 97.69 180 ILE A N 1
ATOM 1451 C CA . ILE A 1 180 ? -12.856 -13.770 -13.593 1.00 97.69 180 ILE A CA 1
ATOM 1452 C C . ILE A 1 180 ? -11.579 -13.765 -14.441 1.00 97.69 180 ILE A C 1
ATOM 1454 O O . ILE A 1 180 ? -10.546 -14.243 -13.976 1.00 97.69 180 ILE A O 1
ATOM 1458 N N . GLU A 1 181 ? -11.602 -13.212 -15.654 1.00 96.81 181 GLU A N 1
ATOM 1459 C CA . GLU A 1 181 ? -10.409 -13.184 -16.506 1.00 96.81 181 GLU A CA 1
ATOM 1460 C C . GLU A 1 181 ? -9.362 -12.188 -15.998 1.00 96.81 181 GLU A C 1
ATOM 1462 O O . GLU A 1 181 ? -8.166 -12.497 -16.017 1.00 96.81 181 GLU A O 1
ATOM 1467 N N . ARG A 1 182 ? -9.788 -11.044 -15.444 1.00 95.81 182 ARG A N 1
ATOM 1468 C CA . ARG A 1 182 ? -8.871 -10.123 -14.751 1.00 95.81 182 ARG A CA 1
ATOM 1469 C C . ARG A 1 182 ? -8.315 -10.737 -13.468 1.00 95.81 182 ARG A C 1
ATOM 1471 O O . ARG A 1 182 ? -7.110 -10.665 -13.248 1.00 95.81 182 ARG A O 1
ATOM 1478 N N . ALA A 1 183 ? -9.143 -11.424 -12.681 1.00 97.88 183 ALA A N 1
ATOM 1479 C CA . ALA A 1 183 ? -8.682 -12.133 -11.486 1.00 97.88 183 ALA A CA 1
ATOM 1480 C C . ALA A 1 183 ? -7.643 -13.224 -11.820 1.00 97.88 183 ALA A C 1
ATOM 1482 O O . ALA A 1 183 ? -6.603 -13.332 -11.173 1.00 97.88 183 ALA A O 1
ATOM 1483 N N . LYS A 1 184 ? -7.861 -13.996 -12.895 1.00 98.12 184 LYS A N 1
ATOM 1484 C CA . LYS A 1 184 ? -6.869 -14.964 -13.398 1.00 98.12 184 LYS A CA 1
ATOM 1485 C C . LYS A 1 184 ? -5.587 -14.282 -13.880 1.00 98.12 184 LYS A C 1
ATOM 1487 O O . LYS A 1 184 ? -4.506 -14.847 -13.736 1.00 98.12 184 LYS A O 1
ATOM 1492 N N . ARG A 1 185 ? -5.686 -13.097 -14.495 1.00 96.75 185 ARG A N 1
ATOM 1493 C CA . ARG A 1 185 ? -4.513 -12.309 -14.904 1.00 96.75 185 ARG A CA 1
ATOM 1494 C C . ARG A 1 185 ? -3.699 -11.868 -13.691 1.00 96.75 185 ARG A C 1
ATOM 1496 O O . ARG A 1 185 ? -2.487 -12.062 -13.711 1.00 96.75 185 ARG A O 1
ATOM 1503 N N . PHE A 1 186 ? -4.350 -11.359 -12.647 1.00 97.25 186 PHE A N 1
ATOM 1504 C CA . PHE A 1 186 ? -3.696 -11.016 -11.385 1.00 97.25 186 PHE A CA 1
ATOM 1505 C C . PHE A 1 186 ? -2.975 -12.219 -10.769 1.00 97.25 186 PHE A C 1
ATOM 1507 O O . PHE A 1 186 ? -1.797 -12.121 -10.448 1.00 97.25 186 PHE A O 1
ATOM 1514 N N . ASP A 1 187 ? -3.637 -13.374 -10.683 1.00 98.06 187 ASP A N 1
ATOM 1515 C CA . ASP A 1 187 ? -3.048 -14.609 -10.152 1.00 98.06 187 ASP A CA 1
ATOM 1516 C C . ASP A 1 187 ? -1.790 -15.045 -10.935 1.00 98.06 187 ASP A C 1
ATOM 1518 O O . ASP A 1 187 ? -0.764 -15.384 -10.341 1.00 98.06 187 ASP A O 1
ATOM 1522 N N . ARG A 1 188 ? -1.806 -14.941 -12.273 1.00 97.94 188 ARG A N 1
ATOM 1523 C CA . ARG A 1 188 ? -0.607 -15.177 -13.101 1.00 97.94 188 ARG A CA 1
ATOM 1524 C C . ARG A 1 188 ? 0.505 -14.167 -12.818 1.00 97.94 188 ARG A C 1
ATOM 1526 O O . ARG A 1 188 ? 1.650 -14.583 -12.646 1.00 97.94 188 ARG A O 1
ATOM 1533 N N . LYS A 1 189 ? 0.181 -12.870 -12.754 1.00 97.50 189 LYS A N 1
ATOM 1534 C CA . LYS A 1 189 ? 1.154 -11.810 -12.441 1.00 97.50 189 LYS A CA 1
ATOM 1535 C C . LYS A 1 189 ? 1.763 -12.014 -11.054 1.00 97.50 189 LYS A C 1
ATOM 1537 O O . LYS A 1 189 ? 2.976 -11.941 -10.926 1.00 97.50 189 LYS A O 1
ATOM 1542 N N . ASN A 1 190 ? 0.964 -12.358 -10.044 1.00 98.00 190 ASN A N 1
ATOM 1543 C CA . ASN A 1 190 ? 1.435 -12.674 -8.694 1.00 98.00 190 ASN A CA 1
ATOM 1544 C C . ASN A 1 190 ? 2.498 -13.785 -8.710 1.00 98.00 190 ASN A C 1
ATOM 1546 O O . ASN A 1 190 ? 3.607 -13.592 -8.211 1.00 98.00 190 ASN A O 1
ATOM 1550 N N . ARG A 1 191 ? 2.203 -14.924 -9.355 1.00 98.06 191 ARG A N 1
ATOM 1551 C CA . ARG A 1 191 ? 3.172 -16.028 -9.474 1.00 98.06 191 ARG A CA 1
ATOM 1552 C C . ARG A 1 191 ? 4.425 -15.623 -10.242 1.00 98.06 191 ARG A C 1
ATOM 1554 O O . ARG A 1 191 ? 5.524 -15.998 -9.847 1.00 98.06 191 ARG A O 1
ATOM 1561 N N . GLN A 1 192 ? 4.271 -14.854 -11.318 1.00 97.06 192 GLN A N 1
ATOM 1562 C CA . GLN A 1 192 ? 5.394 -14.380 -12.124 1.00 97.06 192 GLN A CA 1
ATOM 1563 C C . GLN A 1 192 ? 6.300 -13.417 -11.341 1.00 97.06 192 GLN A C 1
ATOM 1565 O O . GLN A 1 192 ? 7.519 -13.576 -11.361 1.00 97.06 192 GLN A O 1
ATOM 1570 N N . ILE A 1 193 ? 5.720 -12.453 -10.623 1.00 97.19 193 ILE A N 1
ATOM 1571 C CA . ILE A 1 193 ? 6.451 -11.507 -9.773 1.00 97.19 193 ILE A CA 1
ATOM 1572 C C . ILE A 1 193 ? 7.209 -12.273 -8.683 1.00 97.19 193 ILE A C 1
ATOM 1574 O O . ILE A 1 193 ? 8.412 -12.072 -8.521 1.00 97.19 193 ILE A O 1
ATOM 1578 N N . ALA A 1 194 ? 6.538 -13.193 -7.983 1.00 97.38 194 ALA A N 1
ATOM 1579 C CA . ALA A 1 194 ? 7.163 -14.028 -6.959 1.00 97.38 194 ALA A CA 1
ATOM 1580 C C . ALA A 1 194 ? 8.336 -14.845 -7.525 1.00 97.38 194 ALA A C 1
ATOM 1582 O O . ALA A 1 194 ? 9.425 -14.837 -6.953 1.00 97.38 194 ALA A O 1
ATOM 1583 N N . TYR A 1 195 ? 8.144 -15.467 -8.694 1.00 96.44 195 TYR A N 1
ATOM 1584 C CA . TYR A 1 195 ? 9.182 -16.218 -9.397 1.00 96.44 195 TYR A CA 1
ATOM 1585 C C . TYR A 1 195 ? 10.414 -15.360 -9.702 1.00 96.44 195 TYR A C 1
ATOM 1587 O O . TYR A 1 195 ? 11.531 -15.774 -9.401 1.00 96.44 195 TYR A O 1
ATOM 1595 N N . TYR A 1 196 ? 10.235 -14.151 -10.241 1.00 94.88 196 TYR A N 1
ATOM 1596 C CA . TYR A 1 196 ? 11.367 -13.267 -10.520 1.00 94.88 196 TYR A CA 1
ATOM 1597 C C . TYR A 1 196 ? 12.070 -12.771 -9.253 1.00 94.88 196 TYR A C 1
ATOM 1599 O O . TYR A 1 196 ? 13.281 -12.550 -9.255 1.00 94.88 196 TYR A O 1
ATOM 1607 N N . PHE A 1 197 ? 11.345 -12.630 -8.149 1.00 95.75 197 PHE A N 1
ATOM 1608 C CA . PHE A 1 197 ? 11.958 -12.345 -6.857 1.00 95.75 197 PHE A CA 1
ATOM 1609 C C . PHE A 1 197 ? 12.550 -13.584 -6.171 1.00 95.75 197 PHE A C 1
ATOM 1611 O O . PHE A 1 197 ? 13.158 -13.432 -5.117 1.00 95.75 197 PHE A O 1
ATOM 1618 N N . GLU A 1 198 ? 12.454 -14.776 -6.775 1.00 96.38 198 GLU A N 1
ATOM 1619 C CA . GLU A 1 198 ? 12.869 -16.059 -6.183 1.00 96.38 198 GLU A CA 1
ATOM 1620 C C . GLU A 1 198 ? 12.205 -16.304 -4.816 1.00 96.38 198 GLU A C 1
ATOM 1622 O O . GLU A 1 198 ? 12.801 -16.838 -3.882 1.00 96.38 198 GLU A O 1
ATOM 1627 N N . LEU A 1 199 ? 10.944 -15.889 -4.699 1.00 96.69 199 LEU A N 1
ATOM 1628 C CA . LEU A 1 199 ? 10.116 -16.054 -3.514 1.00 96.69 199 LEU A CA 1
ATOM 1629 C C . LEU A 1 199 ? 8.935 -16.982 -3.824 1.00 96.69 199 LEU A C 1
ATOM 1631 O O . LEU A 1 199 ? 8.478 -17.051 -4.968 1.00 96.69 199 LEU A O 1
ATOM 1635 N N . PRO A 1 200 ? 8.398 -17.692 -2.817 1.00 97.19 200 PRO A N 1
ATOM 1636 C CA . PRO A 1 200 ? 7.150 -18.416 -2.997 1.00 97.19 200 PRO A CA 1
ATOM 1637 C C . PRO A 1 200 ? 6.015 -17.438 -3.323 1.00 97.19 200 PRO A C 1
ATOM 1639 O O . PRO A 1 200 ? 5.924 -16.340 -2.759 1.00 97.19 200 PRO A O 1
ATOM 1642 N N . SER A 1 201 ? 5.133 -17.845 -4.237 1.00 96.75 201 SER A N 1
ATOM 1643 C CA . SER A 1 201 ? 3.898 -17.100 -4.472 1.00 96.75 201 SER A CA 1
ATOM 1644 C C . SER A 1 201 ? 3.013 -17.166 -3.229 1.00 96.75 201 SER A C 1
ATOM 1646 O O . SER A 1 201 ? 2.968 -18.189 -2.548 1.00 96.75 201 SER A O 1
ATOM 1648 N N . GLU A 1 202 ? 2.345 -16.062 -2.910 1.00 96.00 202 GLU A N 1
ATOM 1649 C CA . GLU A 1 202 ? 1.523 -15.946 -1.715 1.00 96.00 202 GLU A CA 1
ATOM 1650 C C . GLU A 1 202 ? 0.045 -15.895 -2.046 1.00 96.00 202 GLU A C 1
ATOM 1652 O O . GLU A 1 202 ? -0.375 -15.390 -3.090 1.00 96.00 202 GLU A O 1
ATOM 1657 N N . SER A 1 203 ? -0.736 -16.397 -1.096 1.00 96.44 203 SER A N 1
ATOM 1658 C CA . SER A 1 203 ? -2.180 -16.270 -1.100 1.00 96.44 203 SER A CA 1
ATOM 1659 C C . SER A 1 203 ? -2.605 -14.925 -0.530 1.00 96.44 203 SER A C 1
ATOM 1661 O O . SER A 1 203 ? -2.068 -14.467 0.481 1.00 96.44 203 SER A O 1
ATOM 1663 N N . PHE A 1 204 ? -3.623 -14.322 -1.142 1.00 97.50 204 PHE A N 1
ATOM 1664 C CA . PHE A 1 204 ? -4.152 -13.030 -0.713 1.00 97.50 204 PHE A CA 1
ATOM 1665 C C . PHE A 1 204 ? -5.642 -13.093 -0.381 1.00 97.50 204 PHE A C 1
ATOM 1667 O O . PHE A 1 204 ? -6.417 -13.765 -1.063 1.00 97.50 204 PHE A O 1
ATOM 1674 N N . SER A 1 205 ? -6.046 -12.340 0.644 1.00 97.12 205 SER A N 1
ATOM 1675 C CA . SER A 1 205 ? -7.436 -11.936 0.877 1.00 97.12 205 SER A CA 1
ATOM 1676 C C . SER A 1 205 ? -7.661 -10.582 0.213 1.00 97.12 205 SER A C 1
ATOM 1678 O O . SER A 1 205 ? -7.094 -9.572 0.628 1.00 97.12 205 SER A O 1
ATOM 1680 N N . PHE A 1 206 ? -8.454 -10.567 -0.850 1.00 97.69 206 PHE A N 1
ATOM 1681 C CA . PHE A 1 206 ? -8.564 -9.443 -1.768 1.00 97.69 206 PHE A CA 1
ATOM 1682 C C . PHE A 1 206 ? -9.957 -8.824 -1.678 1.00 97.69 206 PHE A C 1
ATOM 1684 O O . PHE A 1 206 ? -10.938 -9.412 -2.126 1.00 97.69 206 PHE A O 1
ATOM 1691 N N . TYR A 1 207 ? -10.056 -7.630 -1.106 1.00 97.38 207 TYR A N 1
ATOM 1692 C CA . TYR A 1 207 ? -11.308 -6.902 -0.927 1.00 97.38 207 TYR A CA 1
ATOM 1693 C C . TYR A 1 207 ? -11.483 -5.879 -2.047 1.00 97.38 207 TYR A C 1
ATOM 1695 O O . TYR A 1 207 ? -10.728 -4.913 -2.145 1.00 97.38 207 TYR A O 1
ATOM 1703 N N . MET A 1 208 ? -12.495 -6.086 -2.886 1.00 95.94 208 MET A N 1
ATOM 1704 C CA . MET A 1 208 ? -12.825 -5.171 -3.977 1.00 95.94 208 MET A CA 1
ATOM 1705 C C . MET A 1 208 ? -13.679 -4.023 -3.441 1.00 95.94 208 MET A C 1
ATOM 1707 O O . MET A 1 208 ? -14.855 -4.223 -3.127 1.00 95.94 208 MET A O 1
ATOM 1711 N N . VAL A 1 209 ? -13.089 -2.833 -3.318 1.00 94.94 209 VAL A N 1
ATOM 1712 C CA . VAL A 1 209 ? -13.783 -1.628 -2.853 1.00 94.94 209 VAL A CA 1
ATOM 1713 C C . VAL A 1 209 ? -13.988 -0.636 -3.994 1.00 94.94 209 VAL A C 1
ATOM 1715 O O . VAL A 1 209 ? -13.184 -0.521 -4.919 1.00 94.94 209 VAL A O 1
ATOM 1718 N N . SER A 1 210 ? -15.068 0.141 -3.936 1.00 93.25 210 SER A N 1
ATOM 1719 C CA . SER A 1 210 ? -15.365 1.141 -4.959 1.00 93.25 210 SER A CA 1
ATOM 1720 C C . SER A 1 210 ? -14.415 2.334 -4.905 1.00 93.25 210 SER A C 1
ATOM 1722 O O . SER A 1 210 ? -14.125 2.930 -5.936 1.00 93.25 210 SER A O 1
ATOM 1724 N N . ASN A 1 211 ? -13.948 2.708 -3.711 1.00 93.50 211 ASN A N 1
ATOM 1725 C CA . ASN A 1 211 ? -13.075 3.861 -3.482 1.00 93.50 211 ASN A CA 1
ATOM 1726 C C . ASN A 1 211 ? -12.373 3.773 -2.116 1.00 93.50 211 ASN A C 1
ATOM 1728 O O . ASN A 1 211 ? -12.730 2.946 -1.272 1.00 93.50 211 ASN A O 1
ATOM 1732 N N . PHE A 1 212 ? -11.409 4.666 -1.888 1.00 94.38 212 PHE A N 1
ATOM 1733 C CA . PHE A 1 212 ? -10.633 4.743 -0.648 1.00 94.38 212 PHE A CA 1
ATOM 1734 C C . PHE A 1 212 ? -11.518 4.888 0.604 1.00 94.38 212 PHE A C 1
ATOM 1736 O O . PHE A 1 212 ? -11.288 4.225 1.614 1.00 94.38 212 PHE A O 1
ATOM 1743 N N . GLN A 1 213 ? -12.586 5.689 0.529 1.00 95.38 213 GLN A N 1
ATOM 1744 C CA . GLN A 1 213 ? -13.496 5.921 1.659 1.00 95.38 213 GLN A CA 1
ATOM 1745 C C . GLN A 1 213 ? -14.286 4.668 2.055 1.00 95.38 213 GLN A C 1
ATOM 1747 O O . GLN A 1 213 ? -14.686 4.509 3.207 1.00 95.38 213 GLN A O 1
ATOM 1752 N N . GLU A 1 214 ? -14.565 3.767 1.115 1.00 95.81 214 GLU A N 1
ATOM 1753 C CA . GLU A 1 214 ? -15.117 2.456 1.447 1.00 95.81 214 GLU A CA 1
ATOM 1754 C C . GLU A 1 214 ? -14.110 1.596 2.205 1.00 95.81 214 GLU A C 1
ATOM 1756 O O . GLU A 1 214 ? -14.465 1.058 3.251 1.00 95.81 214 GLU A O 1
ATOM 1761 N N . TYR A 1 215 ? -12.870 1.505 1.727 1.00 94.75 215 TYR A N 1
ATOM 1762 C CA . TYR A 1 215 ? -11.815 0.782 2.435 1.00 94.75 215 TYR A CA 1
ATOM 1763 C C . TYR A 1 215 ? -11.654 1.291 3.878 1.00 94.75 215 TYR A C 1
ATOM 1765 O O . TYR A 1 215 ? -11.682 0.485 4.809 1.00 94.75 215 TYR A O 1
ATOM 1773 N N . GLN A 1 216 ? -11.579 2.613 4.069 1.00 96.25 216 GLN A N 1
ATOM 1774 C CA . GLN A 1 216 ? -11.492 3.242 5.391 1.00 96.25 216 GLN A CA 1
ATOM 1775 C C . GLN A 1 216 ? -12.627 2.749 6.301 1.00 96.25 216 GLN A C 1
ATOM 1777 O O . GLN A 1 216 ? -12.373 2.254 7.399 1.00 96.25 216 GLN A O 1
ATOM 1782 N N . ARG A 1 217 ? -13.871 2.755 5.806 1.00 96.56 217 ARG A N 1
ATOM 1783 C CA . ARG A 1 217 ? -15.030 2.241 6.550 1.00 96.56 217 ARG A CA 1
ATOM 1784 C C . ARG A 1 217 ? -14.931 0.746 6.851 1.00 96.56 217 ARG A C 1
ATOM 1786 O O . ARG A 1 217 ? -15.288 0.343 7.957 1.00 96.56 217 ARG A O 1
ATOM 1793 N N . LEU A 1 218 ? -14.438 -0.074 5.918 1.00 96.44 218 LEU A N 1
ATOM 1794 C CA . LEU A 1 218 ? -14.279 -1.518 6.131 1.00 96.44 218 LEU A CA 1
ATOM 1795 C C . LEU A 1 218 ? -13.336 -1.828 7.293 1.00 96.44 218 LEU A C 1
ATOM 1797 O O . LEU A 1 218 ? -13.647 -2.709 8.091 1.00 96.44 218 LEU A O 1
ATOM 1801 N N . ILE A 1 219 ? -12.240 -1.080 7.426 1.00 95.88 219 ILE A N 1
ATOM 1802 C CA . ILE A 1 219 ? -11.284 -1.251 8.529 1.00 95.88 219 ILE A CA 1
ATOM 1803 C C . ILE A 1 219 ? -11.679 -0.497 9.806 1.00 95.88 219 ILE A C 1
ATOM 1805 O O . ILE A 1 219 ? -10.952 -0.559 10.793 1.00 95.88 219 ILE A O 1
ATOM 1809 N N . GLY A 1 220 ? -12.815 0.208 9.797 1.00 97.12 220 GLY A N 1
ATOM 1810 C CA . GLY A 1 220 ? -13.352 0.902 10.963 1.00 97.12 220 GLY A CA 1
ATOM 1811 C C . GLY A 1 220 ? -13.083 2.400 11.030 1.00 97.12 220 GLY A C 1
ATOM 1812 O O . GLY A 1 220 ? -13.566 3.057 11.944 1.00 97.12 220 GLY A O 1
ATOM 1813 N N . VAL A 1 221 ? -12.365 2.986 10.078 1.00 97.62 221 VAL A N 1
ATOM 1814 C CA . VAL A 1 221 ? -12.193 4.440 10.005 1.00 97.62 221 VAL A CA 1
ATOM 1815 C C . VAL A 1 221 ? -13.477 5.064 9.459 1.00 97.62 221 VAL A C 1
ATOM 1817 O O . VAL A 1 221 ? -13.751 5.016 8.262 1.00 97.62 221 VAL A O 1
ATOM 1820 N N . ASN A 1 222 ? -14.284 5.649 10.343 1.00 96.44 222 ASN A N 1
ATOM 1821 C CA . ASN A 1 222 ? -15.499 6.362 9.943 1.00 96.44 222 ASN A CA 1
ATOM 1822 C C . ASN A 1 222 ? -15.173 7.751 9.386 1.00 96.44 222 ASN A C 1
ATOM 1824 O O . ASN A 1 222 ? -15.924 8.268 8.564 1.00 96.44 222 ASN A O 1
ATOM 1828 N N . TYR A 1 223 ? -14.092 8.365 9.872 1.00 97.38 223 TYR A N 1
ATOM 1829 C CA . TYR A 1 223 ? -13.660 9.693 9.456 1.00 97.38 223 TYR A CA 1
ATOM 1830 C C . TYR A 1 223 ? -12.161 9.877 9.705 1.00 97.38 223 TYR A C 1
ATOM 1832 O O . TYR A 1 223 ? -11.668 9.524 10.775 1.00 97.38 223 TYR A O 1
ATOM 1840 N N . ASP A 1 224 ? -11.468 10.466 8.734 1.00 97.12 224 ASP A N 1
ATOM 1841 C CA . ASP A 1 224 ? -10.073 10.897 8.823 1.00 97.12 224 ASP A CA 1
ATOM 1842 C C . ASP A 1 224 ? -9.943 12.246 8.118 1.00 97.12 224 ASP A C 1
ATOM 1844 O O . ASP A 1 224 ? -10.032 12.324 6.891 1.00 97.12 224 ASP A O 1
ATOM 1848 N N . ARG A 1 225 ? -9.748 13.317 8.894 1.00 96.56 225 ARG A N 1
ATOM 1849 C CA . ARG A 1 225 ? -9.680 14.683 8.364 1.00 96.56 225 ARG A CA 1
ATOM 1850 C C . ARG A 1 225 ? -8.564 14.847 7.336 1.00 96.56 225 ARG A C 1
ATOM 1852 O O . ARG A 1 225 ? -8.748 15.584 6.375 1.00 96.56 225 ARG A O 1
ATOM 1859 N N . ALA A 1 226 ? -7.425 14.184 7.534 1.00 95.19 226 ALA A N 1
ATOM 1860 C CA . ALA A 1 226 ? -6.265 14.323 6.657 1.00 95.19 226 ALA A CA 1
ATOM 1861 C C . ALA A 1 226 ? -6.452 13.616 5.307 1.00 95.19 226 ALA A C 1
ATOM 1863 O O . ALA A 1 226 ? -5.642 13.803 4.406 1.00 95.19 226 ALA A O 1
ATOM 1864 N N . ARG A 1 227 ? -7.489 12.779 5.184 1.00 94.69 227 ARG A N 1
ATOM 1865 C CA . ARG A 1 227 ? -7.763 11.967 3.995 1.00 94.69 227 ARG A CA 1
ATOM 1866 C C . ARG A 1 227 ? -9.228 12.029 3.562 1.00 94.69 227 ARG A C 1
ATOM 1868 O O . ARG A 1 227 ? -9.725 11.093 2.938 1.00 94.69 227 ARG A O 1
ATOM 1875 N N . ALA A 1 228 ? -9.940 13.096 3.921 1.00 93.50 228 ALA A N 1
ATOM 1876 C CA . ALA A 1 228 ? -11.368 13.238 3.637 1.00 93.50 228 ALA A CA 1
ATOM 1877 C C . ALA A 1 228 ? -11.664 13.428 2.135 1.00 93.50 228 ALA A C 1
ATOM 1879 O O . ALA A 1 228 ? -12.752 13.098 1.669 1.00 93.50 228 ALA A O 1
ATOM 1880 N N . ASP A 1 229 ? -10.692 13.934 1.379 1.00 93.12 229 ASP A N 1
ATOM 1881 C CA . ASP A 1 229 ? -10.747 14.201 -0.060 1.00 93.12 229 ASP A CA 1
ATOM 1882 C C . ASP A 1 229 ? -10.027 13.139 -0.912 1.00 93.12 229 ASP A C 1
ATOM 1884 O O . ASP A 1 229 ? -9.988 13.239 -2.138 1.00 93.12 229 ASP A O 1
ATOM 1888 N N . VAL A 1 230 ? -9.499 12.083 -0.288 1.00 92.06 230 VAL A N 1
ATOM 1889 C CA . VAL A 1 230 ? -8.825 10.984 -0.988 1.00 92.06 230 VAL A CA 1
ATOM 1890 C C . VAL A 1 230 ? -9.856 9.954 -1.448 1.00 92.06 230 VAL A C 1
ATOM 1892 O O . VAL A 1 230 ? -10.589 9.390 -0.637 1.00 92.06 230 VAL A O 1
ATOM 1895 N N . TYR A 1 231 ? -9.909 9.654 -2.748 1.00 90.38 231 TYR A N 1
ATOM 1896 C CA . TYR A 1 231 ? -10.898 8.708 -3.298 1.00 90.38 231 TYR A CA 1
ATOM 1897 C C . TYR A 1 231 ? -10.298 7.547 -4.089 1.00 90.38 231 TYR A C 1
ATOM 1899 O O . TYR A 1 231 ? -10.900 6.473 -4.133 1.00 90.38 231 TYR A O 1
ATOM 1907 N N . ARG A 1 232 ? -9.136 7.745 -4.715 1.00 88.19 232 ARG A N 1
ATOM 1908 C CA . ARG A 1 232 ? -8.590 6.820 -5.722 1.00 88.19 232 ARG A CA 1
ATOM 1909 C C . ARG A 1 232 ? -7.374 6.027 -5.249 1.00 88.19 232 ARG A C 1
ATOM 1911 O O . ARG A 1 232 ? -6.825 5.273 -6.038 1.00 88.19 232 ARG A O 1
ATOM 1918 N N . GLU A 1 233 ? -6.972 6.172 -3.990 1.00 86.25 233 GLU A N 1
ATOM 1919 C CA . GLU A 1 233 ? -5.904 5.364 -3.394 1.00 86.25 233 GLU A CA 1
ATOM 1920 C C . GLU A 1 233 ? -6.436 3.995 -2.964 1.00 86.25 233 GLU A C 1
ATOM 1922 O O . GLU A 1 233 ? -7.466 3.908 -2.297 1.00 86.25 233 GLU A O 1
ATOM 1927 N N . GLY A 1 234 ? -5.735 2.923 -3.320 1.00 80.19 234 GLY A N 1
ATOM 1928 C CA . GLY A 1 234 ? -5.940 1.602 -2.734 1.00 80.19 234 GLY A CA 1
ATOM 1929 C C . GLY A 1 234 ? -5.179 1.425 -1.427 1.00 80.19 234 GLY A C 1
ATOM 1930 O O . GLY A 1 234 ? -4.481 2.320 -0.948 1.00 80.19 234 GLY A O 1
ATOM 1931 N N . TYR A 1 235 ? -5.311 0.238 -0.843 1.00 80.94 235 TYR A N 1
ATOM 1932 C CA . TYR A 1 235 ? -4.422 -0.189 0.228 1.00 80.94 235 TYR A CA 1
ATOM 1933 C C . TYR A 1 235 ? -3.643 -1.410 -0.234 1.00 80.94 235 TYR A C 1
ATOM 1935 O O . TYR A 1 235 ? -4.232 -2.466 -0.490 1.00 80.94 235 TYR A O 1
ATOM 1943 N N . GLY A 1 236 ? -2.327 -1.227 -0.343 1.00 79.94 236 GLY A N 1
ATOM 1944 C CA . GLY A 1 236 ? -1.384 -2.259 -0.746 1.00 79.94 236 GLY A CA 1
ATOM 1945 C C . GLY A 1 236 ? -1.389 -3.490 0.137 1.00 79.94 236 GLY A C 1
ATOM 1946 O O . GLY A 1 236 ? -2.136 -3.605 1.110 1.00 79.94 236 GLY A O 1
ATOM 1947 N N . VAL A 1 237 ? -0.533 -4.442 -0.219 1.00 88.12 237 VAL A N 1
ATOM 1948 C CA . VAL A 1 237 ? -0.489 -5.739 0.453 1.00 88.12 237 VAL A CA 1
ATOM 1949 C C . VAL A 1 237 ? 0.023 -5.574 1.885 1.00 88.12 237 VAL A C 1
ATOM 1951 O O . VAL A 1 237 ? 1.203 -5.308 2.119 1.00 88.12 237 VAL A O 1
ATOM 1954 N N . VAL A 1 238 ? -0.852 -5.789 2.867 1.00 88.25 238 VAL A N 1
ATOM 1955 C CA . VAL A 1 238 ? -0.481 -5.808 4.287 1.00 88.25 238 VAL A CA 1
ATOM 1956 C C . VAL A 1 238 ? -0.978 -7.091 4.912 1.00 88.25 238 VAL A C 1
ATOM 1958 O O . VAL A 1 238 ? -2.178 -7.346 4.950 1.00 88.25 238 VAL A O 1
ATOM 1961 N N . ALA A 1 239 ? -0.041 -7.896 5.418 1.00 89.50 239 ALA A N 1
ATOM 1962 C CA . ALA A 1 239 ? -0.343 -9.191 6.023 1.00 89.50 239 ALA A CA 1
ATOM 1963 C C . ALA A 1 239 ? -1.234 -10.075 5.125 1.00 89.50 239 ALA A C 1
ATOM 1965 O O . ALA A 1 239 ? -2.249 -10.608 5.568 1.00 89.50 239 ALA A O 1
ATOM 1966 N N . GLY A 1 240 ? -0.887 -10.161 3.837 1.00 92.50 240 GLY A N 1
ATOM 1967 C CA . GLY A 1 240 ? -1.642 -10.940 2.855 1.00 92.50 240 GLY A CA 1
ATOM 1968 C C . GLY A 1 240 ? -3.034 -10.381 2.523 1.00 92.50 240 GLY A C 1
ATOM 1969 O O . GLY A 1 240 ? -3.832 -11.079 1.905 1.00 92.50 240 GLY A O 1
ATOM 1970 N N . THR A 1 241 ? -3.356 -9.150 2.930 1.00 95.50 241 THR A N 1
ATOM 1971 C CA . THR A 1 241 ? -4.645 -8.502 2.652 1.00 95.50 241 THR A CA 1
ATOM 1972 C C . THR A 1 241 ? -4.461 -7.350 1.672 1.00 95.50 241 THR A C 1
ATOM 1974 O O . THR A 1 241 ? -3.542 -6.549 1.835 1.00 95.50 241 THR A O 1
ATOM 1977 N N . ILE A 1 242 ? -5.339 -7.268 0.673 1.00 96.06 242 ILE A N 1
ATOM 1978 C CA . ILE A 1 242 ? -5.357 -6.235 -0.369 1.00 96.06 242 ILE A CA 1
ATOM 1979 C C . ILE A 1 242 ? -6.727 -5.563 -0.364 1.00 96.06 242 ILE A C 1
ATOM 1981 O O . ILE A 1 242 ? -7.743 -6.256 -0.303 1.00 96.06 242 ILE A O 1
ATOM 1985 N N . PHE A 1 243 ? -6.761 -4.234 -0.484 1.00 95.25 243 PHE A N 1
ATOM 1986 C CA . PHE A 1 243 ? -7.985 -3.498 -0.804 1.00 95.25 243 PHE A CA 1
ATOM 1987 C C . PHE A 1 243 ? -7.794 -2.784 -2.134 1.00 95.25 243 PHE A C 1
ATOM 1989 O O . PHE A 1 243 ? -7.123 -1.750 -2.198 1.00 95.25 243 PHE A O 1
ATOM 1996 N N . SER A 1 244 ? -8.385 -3.334 -3.193 1.00 91.75 244 SER A N 1
ATOM 1997 C CA . SER A 1 244 ? -8.351 -2.681 -4.495 1.00 91.75 244 SER A CA 1
ATOM 1998 C C . SER A 1 244 ? -9.415 -1.604 -4.573 1.00 91.75 244 SER A C 1
ATOM 2000 O O . SER A 1 244 ? -10.544 -1.792 -4.127 1.00 91.75 244 SER A O 1
ATOM 2002 N N . VAL A 1 245 ? -9.064 -0.477 -5.173 1.00 85.81 245 VAL A N 1
ATOM 2003 C CA . VAL A 1 245 ? -10.011 0.593 -5.478 1.00 85.81 245 VAL A CA 1
ATOM 2004 C C . VAL A 1 245 ? -10.643 0.426 -6.842 1.00 85.81 245 VAL A C 1
ATOM 2006 O O . VAL A 1 245 ? -10.160 -0.320 -7.693 1.00 85.81 245 VAL A O 1
ATOM 2009 N N . MET A 1 246 ? -11.742 1.157 -7.047 1.00 88.69 246 MET A N 1
ATOM 2010 C CA . MET A 1 246 ? -12.466 1.205 -8.315 1.00 88.69 246 MET A CA 1
ATOM 2011 C C . MET A 1 246 ? -12.959 -0.187 -8.748 1.00 88.69 246 MET A C 1
ATOM 2013 O O . MET A 1 246 ? -13.182 -0.435 -9.928 1.00 88.69 246 MET A O 1
ATOM 2017 N N . ASN A 1 247 ? -13.162 -1.088 -7.775 1.00 90.81 247 ASN A N 1
ATOM 2018 C CA . ASN A 1 247 ? -13.570 -2.480 -7.960 1.00 90.81 247 ASN A CA 1
ATOM 2019 C C . ASN A 1 247 ? -12.718 -3.244 -8.992 1.00 90.81 247 ASN A C 1
ATOM 2021 O O . ASN A 1 247 ? -13.255 -4.060 -9.738 1.00 90.81 247 ASN A O 1
ATOM 2025 N N . ASN A 1 248 ? -11.408 -2.985 -9.063 1.00 92.88 248 ASN A N 1
ATOM 2026 C CA . ASN A 1 248 ? -10.533 -3.684 -10.005 1.00 92.88 248 ASN A CA 1
ATOM 2027 C C . ASN A 1 248 ? -9.975 -4.991 -9.407 1.00 92.88 248 ASN A C 1
ATOM 2029 O O . ASN A 1 248 ? -9.589 -5.029 -8.240 1.00 92.88 248 ASN A O 1
ATOM 2033 N N . GLU A 1 249 ? -9.927 -6.073 -10.186 1.00 95.50 249 GLU A N 1
ATOM 2034 C CA . GLU A 1 249 ? -9.428 -7.387 -9.746 1.00 95.50 249 GLU A CA 1
ATOM 2035 C C . GLU A 1 249 ? -7.899 -7.534 -9.810 1.00 95.50 249 GLU A C 1
ATOM 2037 O O . GLU A 1 249 ? -7.365 -8.538 -9.331 1.00 95.50 249 GLU A O 1
ATOM 2042 N N . ASP A 1 250 ? -7.203 -6.569 -10.420 1.00 94.00 250 ASP A N 1
ATOM 2043 C CA . ASP A 1 250 ? -5.763 -6.608 -10.664 1.00 94.00 250 ASP A CA 1
ATOM 2044 C C . ASP A 1 250 ? -5.039 -5.477 -9.925 1.00 94.00 250 ASP A C 1
ATOM 2046 O O . ASP A 1 250 ? -5.012 -4.328 -10.362 1.00 94.00 250 ASP A O 1
ATOM 2050 N N . PHE A 1 251 ? -4.411 -5.832 -8.804 1.00 93.00 251 PHE A N 1
ATOM 2051 C CA . PHE A 1 251 ? -3.599 -4.927 -7.987 1.00 93.00 251 PHE A CA 1
ATOM 2052 C C . PHE A 1 251 ? -2.122 -5.342 -7.972 1.00 93.00 251 PHE A C 1
ATOM 2054 O O . PHE A 1 251 ? -1.426 -5.245 -6.963 1.00 93.00 251 PHE A O 1
ATOM 2061 N N . SER A 1 252 ? -1.652 -5.880 -9.101 1.00 95.69 252 SER A N 1
ATOM 2062 C CA . SER A 1 252 ? -0.291 -6.410 -9.262 1.00 95.69 252 SER A CA 1
ATOM 2063 C C . SER A 1 252 ? 0.810 -5.365 -9.064 1.00 95.69 252 SER A C 1
ATOM 2065 O O . SER A 1 252 ? 1.915 -5.738 -8.680 1.00 95.69 252 SER A O 1
ATOM 2067 N N . HIS A 1 253 ? 0.505 -4.076 -9.251 1.00 96.00 253 HIS A N 1
ATOM 2068 C CA . HIS A 1 253 ? 1.404 -2.965 -8.931 1.00 96.00 253 HIS A CA 1
ATOM 2069 C C . HIS A 1 253 ? 1.921 -3.053 -7.480 1.00 96.00 253 HIS A C 1
ATOM 2071 O O . HIS A 1 253 ? 3.119 -3.216 -7.256 1.00 96.00 253 HIS A O 1
ATOM 2077 N N . ASP A 1 254 ? 1.022 -3.100 -6.491 1.00 95.38 254 ASP A N 1
ATOM 2078 C CA . ASP A 1 254 ? 1.413 -3.169 -5.073 1.00 95.38 254 ASP A CA 1
ATOM 2079 C C . ASP A 1 254 ? 1.992 -4.527 -4.665 1.00 95.38 254 ASP A C 1
ATOM 2081 O O . ASP A 1 254 ? 2.732 -4.625 -3.682 1.00 95.38 254 ASP A O 1
ATOM 2085 N N . VAL A 1 255 ? 1.713 -5.583 -5.433 1.00 96.81 255 VAL A N 1
ATOM 2086 C CA . VAL A 1 255 ? 2.355 -6.890 -5.239 1.00 96.81 255 VAL A CA 1
ATOM 2087 C C . VAL A 1 255 ? 3.856 -6.816 -5.547 1.00 96.81 255 VAL A C 1
ATOM 2089 O O . VAL A 1 255 ? 4.644 -7.466 -4.857 1.00 96.81 255 VAL A O 1
ATOM 2092 N N . VAL A 1 256 ? 4.286 -5.985 -6.506 1.00 97.19 256 VAL A N 1
ATOM 2093 C CA . VAL A 1 256 ? 5.719 -5.748 -6.759 1.00 97.19 256 VAL A CA 1
ATOM 2094 C C . VAL A 1 256 ? 6.386 -5.125 -5.534 1.00 97.19 256 VAL A C 1
ATOM 2096 O O . VAL A 1 256 ? 7.373 -5.679 -5.044 1.00 97.19 256 VAL A O 1
ATOM 2099 N N . HIS A 1 257 ? 5.820 -4.044 -4.984 1.00 96.25 257 HIS A N 1
ATOM 2100 C CA . HIS A 1 257 ? 6.330 -3.412 -3.760 1.00 96.25 257 HIS A CA 1
ATOM 2101 C C . HIS A 1 257 ? 6.381 -4.395 -2.589 1.00 96.25 257 HIS A C 1
ATOM 2103 O O . HIS A 1 257 ? 7.353 -4.442 -1.832 1.00 96.25 257 HIS A O 1
ATOM 2109 N N . TYR A 1 258 ? 5.349 -5.226 -2.458 1.00 96.12 258 TYR A N 1
ATOM 2110 C CA . TYR A 1 258 ? 5.258 -6.222 -1.404 1.00 96.12 258 TYR A CA 1
ATOM 2111 C C . TYR A 1 258 ? 6.408 -7.230 -1.445 1.00 96.12 258 TYR A C 1
ATOM 2113 O O . TYR A 1 258 ? 7.108 -7.401 -0.444 1.00 96.12 258 TYR A O 1
ATOM 2121 N N . TYR A 1 259 ? 6.652 -7.869 -2.591 1.00 96.88 259 TYR A N 1
ATOM 2122 C CA . TYR A 1 259 ? 7.745 -8.834 -2.721 1.00 96.88 259 TYR A CA 1
ATOM 2123 C C . TYR A 1 259 ? 9.119 -8.178 -2.616 1.00 96.88 259 TYR A C 1
ATOM 2125 O O . TYR A 1 259 ? 9.986 -8.670 -1.892 1.00 96.88 259 TYR A O 1
ATOM 2133 N N . SER A 1 260 ? 9.293 -7.030 -3.262 1.00 96.12 260 SER A N 1
ATOM 2134 C CA . SER A 1 260 ? 10.522 -6.242 -3.199 1.00 96.12 260 SER A CA 1
ATOM 2135 C C . SER A 1 260 ? 10.886 -5.859 -1.753 1.00 96.12 260 SER A C 1
ATOM 2137 O O . SER A 1 260 ? 12.043 -5.978 -1.336 1.00 96.12 260 SER A O 1
ATOM 2139 N N . SER A 1 261 ? 9.892 -5.514 -0.925 1.00 95.19 261 SER A N 1
ATOM 2140 C CA . SER A 1 261 ? 10.104 -5.161 0.485 1.00 95.19 261 SER A CA 1
ATOM 2141 C C . SER A 1 261 ? 10.629 -6.300 1.366 1.00 95.19 261 SER A C 1
ATOM 2143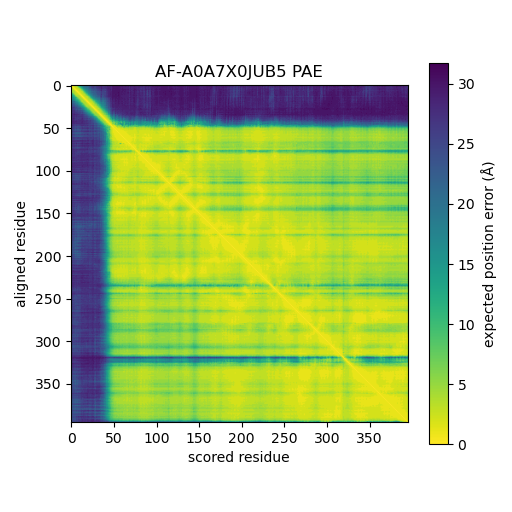 O O . SER A 1 261 ? 11.262 -6.033 2.389 1.00 95.19 261 SER A O 1
ATOM 2145 N N . LYS A 1 262 ? 10.414 -7.561 0.971 1.00 95.00 262 LYS A N 1
ATOM 2146 C CA . LYS A 1 262 ? 10.909 -8.737 1.706 1.00 95.00 262 LYS A CA 1
ATOM 2147 C C . LYS A 1 262 ? 12.392 -8.982 1.490 1.00 95.00 262 LYS A C 1
ATOM 2149 O O . LYS A 1 262 ? 13.046 -9.555 2.356 1.00 95.00 262 LYS A O 1
ATOM 2154 N N . LEU A 1 263 ? 12.912 -8.558 0.342 1.00 94.56 263 LEU A N 1
ATOM 2155 C CA . LEU A 1 263 ? 14.308 -8.761 -0.030 1.00 94.56 263 LEU A CA 1
ATOM 2156 C C . LEU A 1 263 ? 15.178 -7.569 0.360 1.00 94.56 263 LEU A C 1
ATOM 2158 O O . LEU A 1 263 ? 16.326 -7.742 0.764 1.00 94.56 263 LEU A O 1
ATOM 2162 N N . TYR A 1 264 ? 14.638 -6.355 0.251 1.00 94.88 264 TYR A N 1
ATOM 2163 C CA . TYR A 1 264 ? 15.443 -5.141 0.285 1.00 94.88 264 TYR A CA 1
ATOM 2164 C C . TYR A 1 264 ? 14.941 -4.150 1.333 1.00 94.88 264 TYR A C 1
ATOM 2166 O O . TYR A 1 264 ? 13.830 -3.626 1.243 1.00 94.88 264 TYR A O 1
ATOM 2174 N N . LYS A 1 265 ? 15.802 -3.821 2.305 1.00 92.50 265 LYS A N 1
ATOM 2175 C CA . LYS A 1 265 ? 15.541 -2.754 3.292 1.00 92.50 265 LYS A CA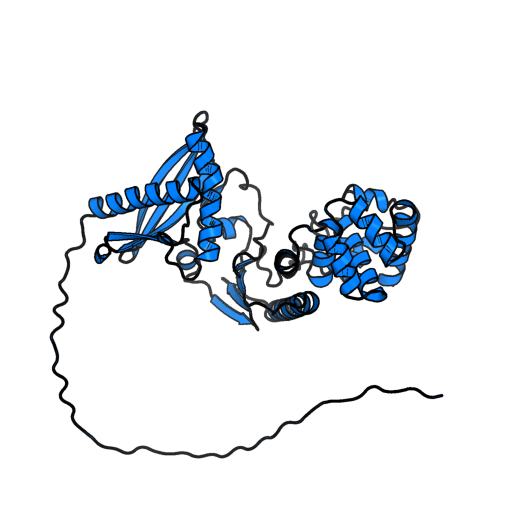 1
ATOM 2176 C C . LYS A 1 265 ? 15.715 -1.354 2.703 1.00 92.50 265 LYS A C 1
ATOM 2178 O O . LYS A 1 265 ? 15.010 -0.428 3.094 1.00 92.50 265 LYS A O 1
ATOM 2183 N N . VAL A 1 266 ? 16.668 -1.203 1.786 1.00 95.38 266 VAL A N 1
ATOM 2184 C CA . VAL A 1 266 ? 16.925 0.029 1.036 1.00 95.38 266 VAL A CA 1
ATOM 2185 C C . VAL A 1 266 ? 16.627 -0.266 -0.423 1.00 95.38 266 VAL A C 1
ATOM 2187 O O . VAL A 1 266 ? 17.162 -1.227 -0.970 1.00 95.38 266 VAL A O 1
ATOM 2190 N N . ARG A 1 267 ? 15.742 0.534 -1.014 1.00 96.94 267 ARG A N 1
ATOM 2191 C CA . ARG A 1 267 ? 15.243 0.351 -2.374 1.00 96.94 267 ARG A CA 1
ATOM 2192 C C . ARG A 1 267 ? 15.290 1.667 -3.120 1.00 96.94 267 ARG A C 1
ATOM 2194 O O . ARG A 1 267 ? 14.952 2.709 -2.553 1.00 96.94 267 ARG A O 1
ATOM 2201 N N . ASN A 1 268 ? 15.663 1.588 -4.387 1.00 98.31 268 ASN A N 1
ATOM 2202 C CA . ASN A 1 268 ? 15.574 2.698 -5.303 1.00 98.31 268 ASN A CA 1
ATOM 2203 C C . ASN A 1 268 ? 14.131 2.800 -5.783 1.00 98.31 268 ASN A C 1
ATOM 2205 O O . ASN A 1 268 ? 13.683 1.989 -6.591 1.00 98.31 268 ASN A O 1
ATOM 2209 N N . TRP A 1 269 ? 13.408 3.790 -5.264 1.00 97.44 269 TRP A N 1
ATOM 2210 C CA . TRP A 1 269 ? 11.986 3.961 -5.553 1.00 97.44 269 TRP A CA 1
ATOM 2211 C C . TRP A 1 269 ? 11.716 4.150 -7.049 1.00 97.44 269 TRP A C 1
ATOM 2213 O O . TRP A 1 269 ? 10.758 3.598 -7.568 1.00 97.44 269 TRP A O 1
ATOM 2223 N N . THR A 1 270 ? 12.601 4.844 -7.774 1.00 98.00 270 THR A N 1
ATOM 2224 C CA . THR A 1 270 ? 12.470 5.016 -9.229 1.00 98.00 270 THR A CA 1
ATOM 2225 C C . THR A 1 270 ? 12.509 3.673 -9.955 1.00 98.00 270 THR A C 1
ATOM 2227 O O . THR A 1 270 ? 11.701 3.442 -10.854 1.00 98.00 270 THR A O 1
ATOM 2230 N N . ALA A 1 271 ? 13.418 2.777 -9.565 1.00 98.25 271 ALA A N 1
ATOM 2231 C CA . ALA A 1 271 ? 13.497 1.431 -10.130 1.00 98.25 271 ALA A CA 1
ATOM 2232 C C . ALA A 1 271 ? 12.298 0.563 -9.727 1.00 98.25 271 ALA A C 1
ATOM 2234 O O . ALA A 1 271 ? 11.719 -0.119 -10.567 1.00 98.25 271 ALA A O 1
ATOM 2235 N N . GLU A 1 272 ? 11.924 0.601 -8.449 1.00 97.94 272 GLU A N 1
ATOM 2236 C CA . GLU A 1 272 ? 10.824 -0.191 -7.899 1.00 97.94 272 GLU A CA 1
ATOM 2237 C C . GLU A 1 272 ? 9.472 0.185 -8.534 1.00 97.94 272 GLU A C 1
ATOM 2239 O O . GLU A 1 272 ? 8.750 -0.701 -8.982 1.00 97.94 272 GLU A O 1
ATOM 2244 N N . GLU A 1 273 ? 9.174 1.479 -8.666 1.00 97.50 273 GLU A N 1
ATOM 2245 C CA . GLU A 1 273 ? 7.993 1.995 -9.376 1.00 97.50 273 GLU A CA 1
ATOM 2246 C C . GLU A 1 273 ? 8.004 1.635 -10.862 1.00 97.50 273 GLU A C 1
ATOM 2248 O O . GLU A 1 273 ? 7.001 1.179 -11.409 1.00 97.50 273 GLU A O 1
ATOM 2253 N N . GLY A 1 274 ? 9.154 1.785 -11.529 1.00 98.00 274 GLY A N 1
ATOM 2254 C CA . GLY A 1 274 ? 9.300 1.374 -12.925 1.00 98.00 274 GLY A CA 1
ATOM 2255 C C . GLY A 1 274 ? 8.967 -0.103 -13.117 1.00 98.00 274 GLY A C 1
ATOM 2256 O O . GLY A 1 274 ? 8.227 -0.477 -14.026 1.00 98.00 274 GLY A O 1
ATOM 2257 N N . LEU A 1 275 ? 9.445 -0.956 -12.215 1.00 98.00 275 LEU A N 1
ATOM 2258 C CA . LEU A 1 275 ? 9.117 -2.372 -12.238 1.00 98.00 275 LEU A CA 1
ATOM 2259 C C . LEU A 1 275 ? 7.636 -2.642 -11.939 1.00 98.00 275 LEU A C 1
ATOM 2261 O O . LEU A 1 275 ? 7.037 -3.496 -12.595 1.00 98.00 275 LEU A O 1
ATOM 2265 N N . ALA A 1 276 ? 7.040 -1.915 -10.991 1.00 97.50 276 ALA A N 1
ATOM 2266 C CA . ALA A 1 276 ? 5.620 -2.018 -10.662 1.00 97.50 276 ALA A CA 1
ATOM 2267 C C . ALA A 1 276 ? 4.728 -1.647 -11.857 1.00 97.50 276 ALA A C 1
ATOM 2269 O O . ALA A 1 276 ? 3.728 -2.318 -12.111 1.00 97.50 276 ALA A O 1
ATOM 2270 N N . TYR A 1 277 ? 5.131 -0.659 -12.658 1.00 97.19 277 TYR A N 1
ATOM 2271 C CA . TYR A 1 277 ? 4.478 -0.327 -13.926 1.00 97.19 277 TYR A CA 1
ATOM 2272 C C . TYR A 1 277 ? 4.695 -1.409 -14.990 1.00 97.19 277 TYR A C 1
ATOM 2274 O O . TYR A 1 277 ? 3.771 -1.710 -15.744 1.00 97.19 277 TYR A O 1
ATOM 2282 N N . PHE A 1 278 ? 5.898 -1.990 -15.064 1.00 97.50 278 PHE A N 1
ATOM 2283 C CA . PHE A 1 278 ? 6.248 -2.970 -16.094 1.00 97.50 278 PHE A CA 1
ATOM 2284 C C . PHE A 1 278 ? 5.579 -4.337 -15.891 1.00 97.50 278 PHE A C 1
ATOM 2286 O O . PHE A 1 278 ? 4.982 -4.871 -16.824 1.00 97.50 278 PHE A O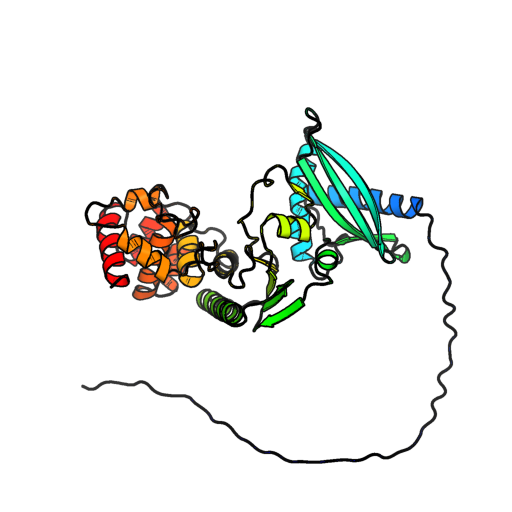 1
ATOM 2293 N N . TRP A 1 279 ? 5.689 -4.921 -14.695 1.00 96.75 279 TRP A N 1
ATOM 2294 C CA . TRP A 1 279 ? 5.107 -6.233 -14.375 1.00 96.75 279 TRP A CA 1
ATOM 2295 C C . TRP A 1 279 ? 3.683 -6.149 -13.835 1.00 96.75 279 TRP A C 1
ATOM 2297 O O . TRP A 1 279 ? 2.921 -7.111 -13.957 1.00 96.75 279 TRP A O 1
ATOM 2307 N N . GLY A 1 280 ? 3.343 -5.024 -13.209 1.00 94.12 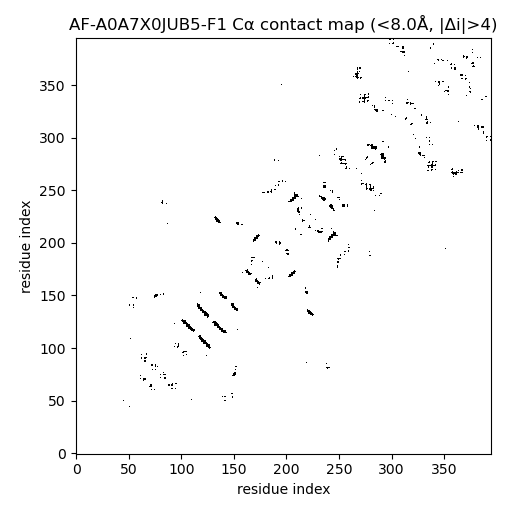280 GLY A N 1
ATOM 2308 C CA . GLY A 1 280 ? 2.028 -4.766 -12.654 1.00 94.12 280 GLY A CA 1
ATOM 2309 C C . GLY A 1 280 ? 1.145 -4.003 -13.632 1.00 94.12 280 GLY A C 1
ATOM 2310 O O . GLY A 1 280 ? 0.760 -4.531 -14.674 1.00 94.12 280 GLY A O 1
ATOM 2311 N N . ASN A 1 281 ? 0.765 -2.787 -13.254 1.00 93.75 281 ASN A N 1
ATOM 2312 C CA . ASN A 1 281 ? -0.061 -1.869 -14.036 1.00 93.75 281 ASN A CA 1
ATOM 2313 C C . ASN A 1 281 ? 0.116 -0.428 -13.508 1.00 93.75 281 ASN A C 1
ATOM 2315 O O . ASN A 1 281 ? 0.901 -0.188 -12.591 1.00 93.75 281 ASN A O 1
ATOM 2319 N N . ALA A 1 282 ? -0.602 0.544 -14.075 1.00 91.12 282 ALA A N 1
ATOM 2320 C CA . ALA A 1 282 ? -0.502 1.959 -13.694 1.00 91.12 282 ALA A CA 1
ATOM 2321 C C . ALA A 1 282 ? -1.235 2.352 -12.393 1.00 91.12 282 ALA A C 1
ATOM 2323 O O . ALA A 1 282 ? -1.482 3.542 -12.195 1.00 91.12 282 ALA A O 1
ATOM 2324 N N . TYR A 1 283 ? -1.636 1.387 -11.554 1.00 89.94 283 TYR A N 1
ATOM 2325 C CA . TYR A 1 283 ? -2.378 1.551 -10.292 1.00 89.94 283 TYR A CA 1
ATOM 2326 C C . TYR A 1 283 ? -3.810 2.125 -10.404 1.00 89.94 283 TYR A C 1
ATOM 2328 O O . TYR A 1 283 ? -4.738 1.623 -9.770 1.00 89.94 283 TYR A O 1
ATOM 2336 N N . TYR A 1 284 ? -4.030 3.144 -11.237 1.00 88.88 284 TYR A N 1
ATOM 2337 C CA . TYR A 1 284 ? -5.293 3.873 -11.361 1.00 88.88 284 TYR A CA 1
ATOM 2338 C C . TYR A 1 284 ? -6.082 3.486 -12.617 1.00 88.88 284 TYR A C 1
ATOM 2340 O O . TYR A 1 284 ? -5.513 3.323 -13.696 1.00 88.88 284 TYR A O 1
ATOM 2348 N N . THR A 1 285 ? -7.413 3.403 -12.519 1.00 88.19 285 THR A N 1
ATOM 2349 C CA . THR A 1 285 ? -8.254 3.107 -13.690 1.00 88.19 285 THR A CA 1
ATOM 2350 C C . THR A 1 285 ? -8.380 4.318 -14.607 1.00 88.19 285 THR A C 1
ATOM 2352 O O . THR A 1 285 ? -8.632 5.434 -14.145 1.00 88.19 285 THR A O 1
ATOM 2355 N N . ALA A 1 286 ? -8.269 4.098 -15.913 1.00 88.56 286 ALA A N 1
ATOM 2356 C CA . ALA A 1 286 ? -8.622 5.072 -16.935 1.00 88.56 286 ALA A CA 1
ATOM 2357 C C . ALA A 1 286 ? -10.152 5.238 -17.047 1.00 88.56 286 ALA A C 1
ATOM 2359 O O . ALA A 1 286 ? -10.925 4.607 -16.322 1.00 88.56 286 ALA A O 1
ATOM 2360 N N . ALA A 1 287 ? -10.596 6.101 -17.965 1.00 85.44 287 ALA A N 1
ATOM 2361 C CA . ALA A 1 287 ? -12.016 6.405 -18.182 1.00 85.44 287 ALA A CA 1
ATOM 2362 C C . ALA A 1 287 ? -12.862 5.188 -18.613 1.00 85.44 287 ALA A C 1
ATOM 2364 O O . ALA A 1 287 ? -14.077 5.193 -18.446 1.00 85.44 287 ALA A O 1
ATOM 2365 N N . ASP A 1 288 ? -12.226 4.144 -19.145 1.00 87.81 288 ASP A N 1
ATOM 2366 C CA . ASP A 1 288 ? -12.854 2.869 -19.513 1.00 87.81 288 ASP A CA 1
ATOM 2367 C C . ASP A 1 288 ? -12.993 1.888 -18.330 1.00 87.81 288 ASP A C 1
ATOM 2369 O O . ASP A 1 288 ? -13.522 0.790 -18.497 1.00 87.81 288 ASP A O 1
ATOM 2373 N N . GLY A 1 289 ? -12.536 2.270 -17.132 1.00 85.31 289 GLY A N 1
ATOM 2374 C CA . GLY A 1 289 ? -12.569 1.433 -15.932 1.00 85.31 289 GLY A CA 1
ATOM 2375 C C . GLY A 1 289 ? -11.448 0.390 -15.848 1.00 85.31 289 GLY A C 1
ATOM 2376 O O . GLY A 1 289 ? -11.385 -0.349 -14.865 1.00 85.31 289 GLY A O 1
ATOM 2377 N N . GLU A 1 290 ? -10.540 0.330 -16.826 1.00 89.19 290 GLU A N 1
ATOM 2378 C CA . GLU A 1 290 ? -9.368 -0.548 -16.795 1.00 89.19 290 GLU A CA 1
ATOM 2379 C C . GLU A 1 290 ? -8.149 0.193 -16.247 1.00 89.19 290 GLU A C 1
ATOM 2381 O O . GLU A 1 290 ? -7.962 1.383 -16.502 1.00 89.19 290 GLU A O 1
ATOM 2386 N N . ILE A 1 291 ? -7.276 -0.510 -15.523 1.00 91.69 291 ILE A N 1
ATOM 2387 C CA . ILE A 1 291 ? -5.967 0.039 -15.159 1.00 91.69 291 ILE A CA 1
ATOM 2388 C C . ILE A 1 291 ? -5.038 -0.137 -16.368 1.00 91.69 291 ILE A C 1
ATOM 2390 O O . ILE A 1 291 ? -4.857 -1.269 -16.823 1.00 91.69 291 ILE A O 1
ATOM 2394 N N . PRO A 1 292 ? -4.459 0.944 -16.923 1.00 92.94 292 PRO A N 1
ATOM 2395 C CA . PRO A 1 292 ? -3.560 0.847 -18.063 1.00 92.94 292 PRO A CA 1
ATOM 2396 C C . PRO A 1 292 ? -2.373 -0.085 -17.794 1.00 92.94 292 PRO A C 1
ATOM 2398 O O . PRO A 1 292 ? -1.643 0.073 -16.816 1.00 92.94 292 PRO A O 1
ATOM 2401 N N . GLU A 1 293 ? -2.170 -1.037 -18.700 1.00 94.75 293 GLU A N 1
ATOM 2402 C CA . GLU A 1 293 ? -0.967 -1.869 -18.766 1.00 94.75 293 GLU A CA 1
ATOM 2403 C C . GLU A 1 293 ? 0.192 -1.079 -19.393 1.00 94.75 293 GLU A C 1
ATOM 2405 O O . GLU A 1 293 ? -0.026 -0.123 -20.148 1.00 94.75 293 GLU A O 1
ATOM 2410 N N . PHE A 1 294 ? 1.430 -1.515 -19.147 1.00 95.50 294 PHE A N 1
ATOM 2411 C CA . PHE A 1 294 ? 2.631 -0.834 -19.640 1.00 95.50 294 PHE A CA 1
ATOM 2412 C C . PHE A 1 294 ? 2.629 -0.576 -21.153 1.00 95.50 294 PHE A C 1
ATOM 2414 O O . PHE A 1 294 ? 3.001 0.511 -21.586 1.00 95.50 294 PHE A O 1
ATOM 2421 N N . SER A 1 295 ? 2.167 -1.532 -21.964 1.00 94.81 295 SER A N 1
ATOM 2422 C CA . SER A 1 295 ? 2.115 -1.377 -23.424 1.00 94.81 295 SER A CA 1
ATOM 2423 C C . SER A 1 295 ? 1.255 -0.187 -23.851 1.00 94.81 295 SER A C 1
ATOM 2425 O O . SER A 1 295 ? 1.676 0.609 -24.686 1.00 94.81 295 SER A O 1
ATOM 2427 N N . ARG A 1 296 ? 0.089 -0.005 -23.218 1.00 93.69 296 ARG A N 1
ATOM 2428 C CA . ARG A 1 296 ? -0.778 1.156 -23.452 1.00 93.69 296 ARG A CA 1
ATOM 2429 C C . ARG A 1 296 ? -0.054 2.440 -23.063 1.00 93.69 296 ARG A C 1
ATOM 2431 O O . ARG A 1 296 ? -0.043 3.380 -23.850 1.00 93.69 296 ARG A O 1
ATOM 2438 N N . LEU A 1 297 ? 0.560 2.481 -21.879 1.00 94.06 297 LEU A N 1
ATOM 2439 C CA . LEU A 1 297 ? 1.310 3.652 -21.406 1.00 94.06 297 LEU A CA 1
ATOM 2440 C C . LEU A 1 297 ? 2.448 4.027 -22.364 1.00 94.06 297 LEU A C 1
ATOM 2442 O O . LEU A 1 297 ? 2.623 5.204 -22.671 1.00 94.06 297 LEU A O 1
ATOM 2446 N N . LEU A 1 298 ? 3.178 3.033 -22.872 1.00 94.88 298 LEU A N 1
ATOM 2447 C CA . LEU A 1 298 ? 4.260 3.225 -23.830 1.00 94.88 298 LEU A CA 1
ATOM 2448 C C . LEU A 1 298 ? 3.751 3.797 -25.156 1.00 94.88 298 LEU A C 1
ATOM 2450 O O . LEU A 1 298 ? 4.355 4.734 -25.666 1.00 94.88 298 LEU A O 1
ATOM 2454 N N . THR A 1 299 ? 2.626 3.305 -25.687 1.00 93.69 299 THR A N 1
ATOM 2455 C CA . THR A 1 299 ? 2.001 3.891 -26.885 1.00 93.69 299 THR A CA 1
ATOM 2456 C C . THR A 1 299 ? 1.653 5.363 -26.666 1.00 93.69 299 THR A C 1
ATOM 2458 O O . THR A 1 299 ? 1.902 6.197 -27.534 1.00 93.69 299 THR A O 1
ATOM 2461 N N . TYR A 1 300 ? 1.102 5.708 -25.499 1.00 91.94 300 TYR A N 1
ATOM 2462 C CA . TYR A 1 300 ? 0.814 7.103 -25.172 1.00 91.94 300 TYR A CA 1
ATOM 2463 C C . TYR A 1 300 ? 2.087 7.941 -25.087 1.00 91.94 300 TYR A C 1
ATOM 2465 O O . TYR A 1 300 ? 2.127 9.005 -25.694 1.00 91.94 300 TYR A O 1
ATOM 2473 N N . LEU A 1 301 ? 3.127 7.467 -24.399 1.00 93.19 301 LEU A N 1
ATOM 2474 C CA . LEU A 1 301 ? 4.410 8.164 -24.332 1.00 93.19 301 LEU A CA 1
ATOM 2475 C C . LEU A 1 301 ? 5.006 8.374 -25.732 1.00 93.19 301 LEU A C 1
ATOM 2477 O O . LEU A 1 301 ? 5.360 9.497 -26.069 1.00 93.19 301 LEU A O 1
ATOM 2481 N N . ALA A 1 302 ? 5.039 7.333 -26.567 1.00 94.56 302 ALA A N 1
ATOM 2482 C CA . ALA A 1 302 ? 5.575 7.383 -27.928 1.00 94.56 302 ALA A CA 1
ATOM 2483 C C . ALA A 1 302 ? 4.887 8.436 -28.808 1.00 94.56 302 ALA A C 1
ATOM 2485 O O . ALA A 1 302 ? 5.553 9.133 -29.564 1.00 94.56 302 ALA A O 1
ATOM 2486 N N . ASN A 1 303 ? 3.570 8.602 -28.662 1.00 92.19 303 ASN A N 1
ATOM 2487 C CA . ASN A 1 303 ? 2.801 9.598 -29.412 1.00 92.19 303 ASN A CA 1
ATOM 2488 C C . ASN A 1 303 ? 3.039 11.051 -28.961 1.00 92.19 303 ASN A C 1
ATOM 2490 O O . ASN A 1 303 ? 2.560 11.965 -29.627 1.00 92.19 303 ASN A O 1
ATOM 2494 N N . HIS A 1 304 ? 3.718 11.272 -27.831 1.00 90.62 304 HIS A N 1
ATOM 2495 C CA . HIS A 1 304 ? 3.966 12.607 -27.271 1.00 90.62 304 HIS A CA 1
ATOM 2496 C C . HIS A 1 304 ? 5.456 12.964 -27.191 1.00 90.62 304 HIS A C 1
ATOM 2498 O O . HIS A 1 304 ? 5.788 14.018 -26.651 1.00 90.62 304 HIS A O 1
ATOM 2504 N N . VAL A 1 305 ? 6.348 12.105 -27.693 1.00 92.88 305 VAL A N 1
ATOM 2505 C CA . VAL A 1 305 ? 7.789 12.376 -27.730 1.00 92.88 305 VAL A CA 1
ATOM 2506 C C . VAL A 1 305 ? 8.280 12.559 -29.157 1.00 92.88 305 VAL A C 1
ATOM 2508 O O . VAL A 1 305 ? 7.878 11.856 -30.083 1.00 92.88 305 VAL A O 1
ATOM 2511 N N . ASP A 1 306 ? 9.211 13.485 -29.311 1.00 92.81 306 ASP A N 1
ATOM 2512 C CA . ASP A 1 306 ? 9.930 13.782 -30.540 1.00 92.81 306 ASP A CA 1
ATOM 2513 C C . ASP A 1 306 ? 11.410 14.078 -30.237 1.00 92.81 306 ASP A C 1
ATOM 2515 O O . ASP A 1 306 ? 11.887 13.902 -29.115 1.00 92.81 306 ASP A O 1
ATOM 2519 N N . GLU A 1 307 ? 12.162 14.512 -31.246 1.00 92.19 307 GLU A N 1
ATOM 2520 C CA . GLU A 1 307 ? 13.604 14.785 -31.122 1.00 92.19 307 GLU A CA 1
ATOM 2521 C C . GLU A 1 307 ? 13.924 16.025 -30.282 1.00 92.19 307 GLU A C 1
ATOM 2523 O O . GLU A 1 307 ? 15.052 16.170 -29.815 1.00 92.19 307 GLU A O 1
ATOM 2528 N N . ASN A 1 308 ? 12.934 16.890 -30.053 1.00 92.38 308 ASN A N 1
ATOM 2529 C CA . ASN A 1 308 ? 13.064 18.107 -29.256 1.00 92.38 308 ASN A CA 1
ATOM 2530 C C . ASN A 1 308 ? 12.626 17.898 -27.798 1.00 92.38 308 ASN A C 1
ATOM 2532 O O . ASN A 1 308 ? 12.751 18.802 -26.971 1.00 92.38 308 ASN A O 1
ATOM 2536 N N . SER A 1 309 ? 12.095 16.720 -27.469 1.00 92.81 309 SER A N 1
ATOM 2537 C CA . SER A 1 309 ? 11.570 16.409 -26.144 1.00 92.81 309 SER A CA 1
ATOM 2538 C C . SER A 1 309 ? 12.685 16.322 -25.100 1.00 92.81 309 SER A C 1
ATOM 2540 O O . SER A 1 309 ? 13.659 15.582 -25.253 1.00 92.81 309 SER A O 1
ATOM 2542 N N . ASN A 1 310 ? 12.522 17.041 -23.987 1.00 93.75 310 ASN A N 1
ATOM 2543 C CA . ASN A 1 310 ? 13.483 17.037 -22.886 1.00 93.75 310 ASN A CA 1
ATOM 2544 C C . ASN A 1 310 ? 13.152 15.944 -21.852 1.00 93.75 310 ASN A C 1
ATOM 2546 O O . ASN A 1 310 ? 12.636 16.203 -20.764 1.00 93.75 310 ASN A O 1
ATOM 2550 N N . LEU A 1 311 ? 13.419 14.695 -22.234 1.00 95.75 311 LEU A N 1
ATOM 2551 C CA . LEU A 1 311 ? 13.037 13.503 -21.470 1.00 95.75 311 LEU A CA 1
ATOM 2552 C C . LEU A 1 311 ? 13.714 13.420 -20.095 1.00 95.75 311 LEU A C 1
ATOM 2554 O O . LEU A 1 311 ? 13.110 12.908 -19.157 1.00 95.75 311 LEU A O 1
ATOM 2558 N N . ILE A 1 312 ? 14.943 13.919 -19.947 1.00 96.38 312 ILE A N 1
ATOM 2559 C CA . ILE A 1 312 ? 15.668 13.914 -18.674 1.00 96.38 312 ILE A CA 1
ATOM 2560 C C . ILE A 1 312 ? 15.006 14.839 -17.663 1.00 96.38 312 ILE A C 1
ATOM 2562 O O . ILE A 1 312 ? 14.864 14.462 -16.499 1.00 96.38 312 ILE A O 1
ATOM 2566 N N . ASP A 1 313 ? 14.531 16.002 -18.103 1.00 95.25 313 ASP A N 1
ATOM 2567 C CA . ASP A 1 313 ? 13.797 16.906 -17.228 1.00 95.25 313 ASP A CA 1
ATOM 2568 C C . ASP A 1 313 ? 12.485 16.254 -16.810 1.00 95.25 313 ASP A C 1
ATOM 2570 O O . ASP A 1 313 ? 12.237 16.140 -15.616 1.00 95.25 313 ASP A O 1
ATOM 2574 N N . TRP A 1 314 ? 11.709 15.693 -17.746 1.00 94.06 314 TRP A N 1
ATOM 2575 C CA . TRP A 1 314 ? 10.466 14.984 -17.407 1.00 94.06 314 TRP A CA 1
ATOM 2576 C C . TRP A 1 314 ? 10.693 13.817 -16.442 1.00 94.06 314 TRP A C 1
ATOM 2578 O O . TRP A 1 314 ? 9.904 13.573 -15.525 1.00 94.06 314 TRP A O 1
ATOM 2588 N N . PHE A 1 315 ? 11.796 13.091 -16.625 1.00 96.06 315 PHE A N 1
ATOM 2589 C CA . PHE A 1 315 ? 12.173 11.994 -15.750 1.00 96.06 315 PHE A CA 1
ATOM 2590 C C . PHE A 1 315 ? 12.540 12.504 -14.355 1.00 96.06 315 PHE A C 1
ATOM 2592 O O . PHE A 1 315 ? 12.022 12.001 -13.362 1.00 96.06 315 PHE A O 1
ATOM 2599 N N . THR A 1 316 ? 13.399 13.515 -14.245 1.00 94.50 316 THR A N 1
ATOM 2600 C CA . THR A 1 316 ? 13.936 13.999 -12.962 1.00 94.50 316 THR A CA 1
ATOM 2601 C C . THR A 1 316 ? 12.948 14.854 -12.176 1.00 94.50 316 THR A C 1
ATOM 2603 O O . THR A 1 316 ? 12.886 14.721 -10.956 1.00 94.50 316 THR A O 1
ATOM 2606 N N . SER A 1 317 ? 12.097 15.643 -12.827 1.00 90.94 317 SER A N 1
ATOM 2607 C CA . SER A 1 317 ? 11.055 16.438 -12.167 1.00 90.94 317 SER A CA 1
ATOM 2608 C C . SER A 1 317 ? 9.779 15.640 -11.887 1.00 90.94 317 SER A C 1
ATOM 2610 O O . SER A 1 317 ? 8.973 16.055 -11.057 1.00 90.94 317 SER A O 1
ATOM 2612 N N . ASN A 1 318 ? 9.580 14.508 -12.581 1.00 85.19 318 ASN A N 1
ATOM 2613 C CA . ASN A 1 318 ? 8.285 13.822 -12.668 1.00 85.19 318 ASN A CA 1
ATOM 2614 C C . ASN A 1 318 ? 7.143 14.760 -13.117 1.00 85.19 318 ASN A C 1
ATOM 2616 O O . ASN A 1 318 ? 5.982 14.556 -12.768 1.00 85.19 318 ASN A O 1
ATOM 2620 N N . SER A 1 319 ? 7.473 15.804 -13.875 1.00 74.56 319 SER A N 1
ATOM 2621 C CA . SER A 1 319 ? 6.518 16.677 -14.549 1.00 74.56 319 SER A CA 1
ATOM 2622 C C . SER A 1 319 ? 6.479 16.319 -16.033 1.00 74.56 319 SER A C 1
ATOM 2624 O O . SER A 1 319 ? 7.437 15.769 -16.566 1.00 74.56 319 SER A O 1
ATOM 2626 N N . GLY A 1 320 ? 5.392 16.634 -16.735 1.00 59.97 320 GLY A N 1
ATOM 2627 C CA . GLY A 1 320 ? 5.547 16.919 -18.166 1.00 59.97 320 GLY A CA 1
ATOM 2628 C C . GLY A 1 320 ? 4.544 16.326 -19.138 1.00 59.97 320 GLY A C 1
ATOM 2629 O O . GLY A 1 320 ? 4.506 16.821 -20.257 1.00 59.97 320 GLY A O 1
ATOM 2630 N N . LEU A 1 321 ? 3.692 15.362 -18.776 1.00 68.69 321 LEU A N 1
ATOM 2631 C CA . LEU A 1 321 ? 2.694 14.865 -19.734 1.00 68.69 321 LEU A CA 1
ATOM 2632 C C . LEU A 1 321 ? 1.304 14.766 -19.125 1.00 68.69 321 LEU A C 1
ATOM 2634 O O . LEU A 1 321 ? 1.005 13.889 -18.321 1.00 68.69 321 LEU A O 1
ATOM 2638 N N . ASN A 1 322 ? 0.429 15.652 -19.590 1.00 70.25 322 ASN A N 1
ATOM 2639 C CA . ASN A 1 322 ? -0.999 15.400 -19.559 1.00 70.25 322 ASN A CA 1
ATOM 2640 C C . ASN A 1 322 ? -1.338 14.558 -20.794 1.00 70.25 322 ASN A C 1
ATOM 2642 O O . ASN A 1 322 ? -1.328 15.072 -21.910 1.00 70.25 322 ASN A O 1
ATOM 2646 N N . PHE A 1 323 ? -1.660 13.279 -20.602 1.00 75.38 323 PHE A N 1
ATOM 2647 C CA . PHE A 1 323 ? -2.064 12.360 -21.675 1.00 75.38 323 PHE A CA 1
ATOM 2648 C C . PHE A 1 323 ? -3.490 12.638 -22.204 1.00 75.38 323 PHE A C 1
ATOM 2650 O O . PHE A 1 323 ? -4.279 11.718 -22.445 1.00 75.38 323 PHE A O 1
ATOM 2657 N N . GLY A 1 324 ? -3.855 13.917 -22.333 1.00 67.88 324 GLY A N 1
ATOM 2658 C CA . GLY A 1 324 ? -5.123 14.394 -22.887 1.00 67.88 324 GLY A CA 1
ATOM 2659 C C . GLY A 1 324 ? -6.366 13.859 -22.173 1.00 67.88 324 GLY A C 1
ATOM 2660 O O . GLY A 1 324 ? -7.372 13.603 -22.829 1.00 67.88 324 GLY A O 1
ATOM 2661 N N . GLY A 1 325 ? -6.285 13.597 -20.863 1.00 72.44 325 GLY A N 1
ATOM 2662 C CA . GLY A 1 325 ? -7.383 13.021 -20.071 1.00 72.44 325 GLY A CA 1
ATOM 2663 C C . GLY A 1 325 ? -7.747 11.561 -20.392 1.00 72.44 325 GLY A C 1
ATOM 2664 O O . GLY A 1 325 ? -8.717 11.043 -19.843 1.00 72.44 325 GLY A O 1
ATOM 2665 N N . ARG A 1 326 ? -6.996 10.874 -21.268 1.00 77.81 326 ARG A N 1
ATOM 2666 C CA . ARG A 1 326 ? -7.246 9.461 -21.634 1.00 77.81 326 ARG A CA 1
ATOM 2667 C C . ARG A 1 326 ? -6.605 8.458 -20.677 1.00 77.81 326 ARG A C 1
ATOM 2669 O O . ARG A 1 326 ? -7.007 7.292 -20.646 1.00 77.81 326 ARG A O 1
ATOM 2676 N N . LEU A 1 327 ? -5.602 8.906 -19.930 1.00 84.38 327 LEU A N 1
ATOM 2677 C CA . LEU A 1 327 ? -5.006 8.191 -18.808 1.00 84.38 327 LEU A CA 1
ATOM 2678 C C . LEU A 1 327 ? -5.337 8.935 -17.505 1.00 84.38 327 LEU A C 1
ATOM 2680 O O . LEU A 1 327 ? -5.619 10.135 -17.551 1.00 84.38 327 LEU A O 1
ATOM 2684 N N . PRO A 1 328 ? -5.309 8.243 -16.353 1.00 82.69 328 PRO A N 1
ATOM 2685 C CA . PRO A 1 328 ? -5.383 8.899 -15.050 1.00 82.69 328 PRO A CA 1
ATOM 2686 C C . PRO A 1 328 ? -4.328 10.007 -14.942 1.00 82.69 328 PRO A C 1
ATOM 2688 O O . PRO A 1 328 ? -3.186 9.809 -15.361 1.00 82.69 328 PRO A O 1
ATOM 2691 N N . GLY A 1 329 ? -4.693 11.160 -14.375 1.00 84.19 329 GLY A N 1
ATOM 2692 C CA . GLY A 1 329 ? -3.759 12.278 -14.182 1.00 84.19 329 GLY A CA 1
ATOM 2693 C C . GLY A 1 329 ? -2.610 11.952 -13.220 1.00 84.19 329 GLY A C 1
ATOM 2694 O O . GLY A 1 329 ? -1.602 12.646 -13.202 1.00 84.19 329 GLY A O 1
ATOM 2695 N N . GLU A 1 330 ? -2.759 10.879 -12.448 1.00 87.88 330 GLU A N 1
ATOM 2696 C CA . GLU A 1 330 ? -1.799 10.369 -11.475 1.00 87.88 330 GLU A CA 1
ATOM 2697 C C . GLU A 1 330 ? -0.709 9.474 -12.098 1.00 87.88 330 GLU A C 1
ATOM 2699 O O . GLU A 1 330 ? 0.242 9.098 -11.412 1.00 87.88 330 GLU A O 1
ATOM 2704 N N . VAL A 1 331 ? -0.823 9.117 -13.385 1.00 89.69 331 VAL A N 1
ATOM 2705 C CA . VAL A 1 331 ? 0.191 8.309 -14.082 1.00 89.69 331 VAL A CA 1
ATOM 2706 C C . VAL A 1 331 ? 1.518 9.065 -14.137 1.00 89.69 331 VAL A C 1
ATOM 2708 O O . VAL A 1 331 ? 1.620 10.149 -14.707 1.00 89.69 331 VAL A O 1
ATOM 2711 N N . SER A 1 332 ? 2.569 8.453 -13.594 1.00 92.44 332 SER A N 1
ATOM 2712 C CA . SER A 1 332 ? 3.905 9.041 -13.546 1.00 92.44 332 SER A CA 1
ATOM 2713 C C . SER A 1 332 ? 4.678 8.784 -14.839 1.00 92.44 332 SER A C 1
ATOM 2715 O O . SER A 1 332 ? 5.018 7.647 -15.169 1.00 92.44 332 SER A O 1
ATOM 2717 N N . VAL A 1 333 ? 5.051 9.861 -15.533 1.00 92.88 333 VAL A N 1
ATOM 2718 C CA . VAL A 1 333 ? 5.925 9.808 -16.717 1.00 92.88 333 VAL A CA 1
ATOM 2719 C C . VAL A 1 333 ? 7.279 9.180 -16.383 1.00 92.88 333 VAL A C 1
ATOM 2721 O O . VAL A 1 333 ? 7.770 8.334 -17.134 1.00 92.88 333 VAL A O 1
ATOM 2724 N N . ARG A 1 334 ? 7.861 9.547 -15.230 1.00 95.75 334 ARG A N 1
ATOM 2725 C CA . ARG A 1 334 ? 9.094 8.932 -14.719 1.00 95.75 334 ARG A CA 1
ATOM 2726 C C . ARG A 1 334 ? 8.941 7.418 -14.620 1.00 95.75 334 ARG A C 1
ATOM 2728 O O . ARG A 1 334 ? 9.832 6.697 -15.055 1.00 95.75 334 ARG A O 1
ATOM 2735 N N . SER A 1 335 ? 7.822 6.938 -14.084 1.00 96.31 335 SER A N 1
ATOM 2736 C CA . SER A 1 335 ? 7.587 5.505 -13.874 1.00 96.31 335 SER A CA 1
ATOM 2737 C C . SER A 1 335 ? 7.409 4.752 -15.192 1.00 96.31 335 SER A C 1
ATOM 2739 O O . SER A 1 335 ? 7.962 3.668 -15.341 1.00 96.31 335 SER A O 1
ATOM 2741 N N . VAL A 1 336 ? 6.763 5.352 -16.200 1.00 96.00 336 VAL A N 1
ATOM 2742 C CA . VAL A 1 336 ? 6.688 4.769 -17.556 1.00 96.00 336 VAL A CA 1
ATOM 2743 C C . VAL A 1 336 ? 8.078 4.660 -18.198 1.00 96.00 336 VAL A C 1
ATOM 2745 O O . VAL A 1 336 ? 8.432 3.614 -18.738 1.00 96.00 336 VAL A O 1
ATOM 2748 N N . MET A 1 337 ? 8.904 5.706 -18.113 1.00 97.75 337 MET A N 1
ATOM 2749 C CA . MET A 1 337 ? 10.281 5.652 -18.623 1.00 97.75 337 MET A CA 1
ATOM 2750 C C . MET A 1 337 ? 11.162 4.680 -17.825 1.00 97.75 337 MET A C 1
ATOM 2752 O O . MET A 1 337 ? 11.957 3.942 -18.404 1.00 97.75 337 MET A O 1
ATOM 2756 N N . SER A 1 338 ? 11.000 4.623 -16.503 1.00 98.25 338 SER A N 1
ATOM 2757 C CA . SER A 1 338 ? 11.717 3.679 -15.642 1.00 98.25 338 SER A CA 1
ATOM 2758 C C . SER A 1 338 ? 11.325 2.229 -15.943 1.00 98.25 338 SER A C 1
ATOM 2760 O O . SER A 1 338 ? 12.192 1.358 -16.002 1.00 98.25 338 SER A O 1
ATOM 2762 N N . ALA A 1 339 ? 10.049 1.967 -16.239 1.00 98.25 339 ALA A N 1
ATOM 2763 C CA . ALA A 1 339 ? 9.571 0.670 -16.710 1.00 98.25 339 ALA A CA 1
ATOM 2764 C C . ALA A 1 339 ? 10.268 0.242 -18.012 1.00 98.25 339 ALA A C 1
ATOM 2766 O O . ALA A 1 339 ? 10.668 -0.915 -18.150 1.00 98.25 339 ALA A O 1
ATOM 2767 N N . LEU A 1 340 ? 10.501 1.184 -18.933 1.00 98.06 340 LEU A N 1
ATOM 2768 C CA . LEU A 1 340 ? 11.244 0.936 -20.171 1.00 98.06 340 LEU A CA 1
ATOM 2769 C C . LEU A 1 340 ? 12.707 0.550 -19.907 1.00 98.06 340 LEU A C 1
ATOM 2771 O O . LEU A 1 340 ? 13.221 -0.378 -20.534 1.00 98.06 340 LEU A O 1
ATOM 2775 N N . LEU A 1 341 ? 13.364 1.221 -18.954 1.00 98.56 341 LEU A N 1
ATOM 2776 C CA . LEU A 1 341 ? 14.730 0.886 -18.530 1.00 98.56 341 LEU A CA 1
ATOM 2777 C C . LEU A 1 341 ? 14.787 -0.474 -17.841 1.00 98.56 341 LEU A C 1
ATOM 2779 O O . LEU A 1 341 ? 15.679 -1.264 -18.141 1.00 98.56 341 LEU A O 1
ATOM 2783 N N . CYS A 1 342 ? 13.824 -0.776 -16.967 1.00 98.44 342 CYS A N 1
ATOM 2784 C CA . CYS A 1 342 ? 13.707 -2.085 -16.330 1.00 98.44 342 CYS A CA 1
ATOM 2785 C C . CYS A 1 342 ? 13.561 -3.187 -17.385 1.00 98.44 342 CYS A C 1
ATOM 2787 O O . CYS A 1 342 ? 14.280 -4.183 -17.327 1.00 98.44 342 CYS A O 1
ATOM 2789 N N . ALA A 1 343 ? 12.698 -2.988 -18.386 1.00 97.88 343 ALA A N 1
ATOM 2790 C CA . ALA A 1 343 ? 12.525 -3.926 -19.490 1.00 97.88 343 ALA A CA 1
ATOM 2791 C C . ALA A 1 343 ? 13.829 -4.138 -20.284 1.00 97.88 343 ALA A C 1
ATOM 2793 O O . ALA A 1 343 ? 14.198 -5.278 -20.562 1.00 97.88 343 ALA A O 1
ATOM 2794 N N . GLU A 1 344 ? 14.560 -3.064 -20.599 1.00 98.38 344 GLU A N 1
ATOM 2795 C CA . GLU A 1 344 ? 15.842 -3.142 -21.313 1.00 98.38 344 GLU A CA 1
ATOM 2796 C C . GLU A 1 344 ? 16.942 -3.827 -20.486 1.00 98.38 344 GLU A C 1
ATOM 2798 O O . GLU A 1 344 ? 17.723 -4.621 -21.015 1.00 98.38 344 GLU A O 1
ATOM 2803 N N . ILE A 1 345 ? 16.996 -3.566 -19.178 1.00 98.56 345 ILE A N 1
ATOM 2804 C CA . ILE A 1 345 ? 17.929 -4.224 -18.257 1.00 98.56 345 ILE A CA 1
ATOM 2805 C C . ILE A 1 345 ? 17.613 -5.714 -18.153 1.00 98.56 345 ILE A C 1
ATOM 2807 O O . ILE A 1 345 ? 18.532 -6.525 -18.234 1.00 98.56 345 ILE A O 1
ATOM 2811 N N . ILE A 1 346 ? 16.340 -6.094 -18.028 1.00 97.56 346 ILE A N 1
ATOM 2812 C CA . ILE A 1 346 ? 15.934 -7.504 -17.997 1.00 97.56 346 ILE A CA 1
ATOM 2813 C C . ILE A 1 346 ? 16.322 -8.200 -19.308 1.00 97.56 346 ILE A C 1
ATOM 2815 O O . ILE A 1 346 ? 16.867 -9.298 -19.267 1.00 97.56 346 ILE A O 1
ATOM 2819 N N . GLU A 1 347 ? 16.114 -7.560 -20.461 1.00 97.56 347 GLU A N 1
ATOM 2820 C CA . GLU A 1 347 ? 16.492 -8.113 -21.770 1.00 97.56 347 GLU A CA 1
ATOM 2821 C C . GLU A 1 347 ? 18.008 -8.345 -21.887 1.00 97.56 347 GLU A C 1
ATOM 2823 O O . GLU A 1 347 ? 18.437 -9.382 -22.388 1.00 97.56 347 GLU A O 1
ATOM 2828 N N . LYS A 1 348 ? 18.835 -7.412 -21.395 1.00 98.12 348 LYS A N 1
ATOM 2829 C CA . LYS A 1 348 ? 20.301 -7.475 -21.555 1.00 98.12 348 LYS A CA 1
ATOM 2830 C C . LYS A 1 348 ? 21.045 -8.205 -20.443 1.00 98.12 348 LYS A C 1
ATOM 2832 O O . LYS A 1 348 ? 22.128 -8.736 -20.683 1.00 98.12 348 LYS A O 1
ATOM 2837 N N . LYS A 1 349 ? 20.537 -8.144 -19.215 1.00 98.19 349 LYS A N 1
ATOM 2838 C CA . LYS A 1 349 ? 21.226 -8.569 -17.982 1.00 98.19 349 LYS A CA 1
ATOM 2839 C C . LYS A 1 349 ? 20.395 -9.541 -17.147 1.00 98.19 349 LYS A C 1
ATOM 2841 O O . LYS A 1 349 ? 20.862 -10.003 -16.106 1.00 98.19 349 LYS A O 1
ATOM 2846 N N . GLY A 1 350 ? 19.179 -9.858 -17.590 1.00 96.56 350 GLY A N 1
ATOM 2847 C CA . GLY A 1 350 ? 18.251 -10.690 -16.844 1.00 96.56 350 GLY A CA 1
ATOM 2848 C C . GLY A 1 350 ? 17.812 -10.049 -15.530 1.00 96.56 350 GLY A C 1
ATOM 2849 O O . GLY A 1 350 ? 18.052 -8.875 -15.238 1.00 96.56 350 GLY A O 1
ATOM 2850 N N . VAL A 1 351 ? 17.184 -10.870 -14.695 1.00 94.56 351 VAL A N 1
ATOM 2851 C CA . VAL A 1 351 ? 16.669 -10.469 -13.380 1.00 94.56 351 VAL A CA 1
ATOM 2852 C C . VAL A 1 351 ? 17.787 -10.021 -12.431 1.00 94.56 351 VAL A C 1
ATOM 2854 O O . VAL A 1 351 ? 17.557 -9.171 -11.578 1.00 94.56 351 VAL A O 1
ATOM 2857 N N . ILE A 1 352 ? 19.015 -10.522 -12.598 1.00 96.06 352 ILE A N 1
ATOM 2858 C CA . ILE A 1 352 ? 20.166 -10.113 -11.777 1.00 96.06 352 ILE A CA 1
ATOM 2859 C C . ILE A 1 352 ? 20.445 -8.612 -11.942 1.00 96.06 352 ILE A C 1
ATOM 2861 O O . ILE A 1 352 ? 20.619 -7.915 -10.944 1.00 96.06 352 ILE A O 1
ATOM 2865 N N . GLY A 1 353 ? 20.416 -8.095 -13.177 1.00 97.81 353 GLY A N 1
ATOM 2866 C CA . GLY A 1 353 ? 20.584 -6.660 -13.423 1.00 97.81 353 GLY A CA 1
ATOM 2867 C C . GLY A 1 353 ? 19.464 -5.822 -12.803 1.00 97.81 353 GLY A C 1
ATOM 2868 O O . GLY A 1 353 ? 19.717 -4.760 -12.242 1.00 97.81 353 GLY A O 1
ATOM 2869 N N . LEU A 1 354 ? 18.228 -6.324 -12.836 1.00 97.00 354 LEU A N 1
ATOM 2870 C CA . LEU A 1 354 ? 17.095 -5.664 -12.190 1.00 97.00 354 LEU A CA 1
ATOM 2871 C C . LEU A 1 354 ? 17.258 -5.604 -10.663 1.00 97.00 354 LEU A C 1
ATOM 2873 O O . LEU A 1 354 ? 17.047 -4.551 -10.066 1.00 97.00 354 LEU A O 1
ATOM 2877 N N . LYS A 1 355 ? 17.654 -6.715 -10.031 1.00 96.19 355 LYS A N 1
ATOM 2878 C CA . LYS A 1 355 ? 17.924 -6.777 -8.587 1.00 96.19 355 LYS A CA 1
ATOM 2879 C C . LYS A 1 355 ? 19.002 -5.762 -8.191 1.00 96.19 355 LYS A C 1
ATOM 2881 O O . LYS A 1 355 ? 18.833 -5.045 -7.205 1.00 96.19 355 LYS A O 1
ATOM 2886 N N . GLU A 1 356 ? 20.064 -5.644 -8.994 1.00 98.06 356 GLU A N 1
ATOM 2887 C CA . GLU A 1 356 ? 21.101 -4.626 -8.796 1.00 98.06 356 GLU A CA 1
ATOM 2888 C C . GLU A 1 356 ? 20.513 -3.206 -8.854 1.00 98.06 356 GLU A C 1
ATOM 2890 O O . GLU A 1 356 ? 20.747 -2.412 -7.941 1.00 98.06 356 GLU A O 1
ATOM 2895 N N . LEU A 1 357 ? 19.681 -2.907 -9.857 1.00 98.44 357 LEU A N 1
ATOM 2896 C CA . LEU A 1 357 ? 19.034 -1.601 -10.003 1.00 98.44 357 LEU A CA 1
ATOM 2897 C C . LEU A 1 357 ? 18.111 -1.251 -8.822 1.00 98.44 357 LEU A C 1
ATOM 2899 O O . LEU A 1 357 ? 18.192 -0.138 -8.301 1.00 98.44 357 LEU A O 1
ATOM 2903 N N . ILE A 1 358 ? 17.271 -2.183 -8.357 1.00 97.88 358 ILE A N 1
ATOM 2904 C CA . ILE A 1 358 ? 16.376 -1.966 -7.202 1.00 97.88 358 ILE A CA 1
ATOM 2905 C C . ILE A 1 358 ? 17.188 -1.687 -5.935 1.00 97.88 358 ILE A C 1
ATOM 2907 O O . ILE A 1 358 ? 16.829 -0.817 -5.148 1.00 97.88 358 ILE A O 1
ATOM 2911 N N . SER A 1 359 ? 18.302 -2.389 -5.741 1.00 97.12 359 SER A N 1
ATOM 2912 C CA . SER A 1 359 ? 19.171 -2.224 -4.568 1.00 97.12 359 SER A CA 1
ATOM 2913 C C . SER A 1 359 ? 20.174 -1.064 -4.673 1.00 97.12 359 SER A C 1
ATOM 2915 O O . SER A 1 359 ? 21.025 -0.913 -3.799 1.00 97.12 359 SER A O 1
ATOM 2917 N N . SER A 1 360 ? 20.093 -0.238 -5.724 1.00 97.50 360 SER A N 1
ATOM 2918 C CA . SER A 1 360 ? 21.137 0.739 -6.075 1.00 97.50 360 SER A CA 1
ATOM 2919 C C . SER A 1 360 ? 21.337 1.884 -5.078 1.00 97.50 360 SER A C 1
ATOM 2921 O O . SER A 1 360 ? 22.385 2.525 -5.124 1.00 97.50 360 SER A O 1
ATOM 2923 N N . GLY A 1 361 ? 20.369 2.132 -4.194 1.00 96.12 361 GLY A N 1
ATOM 2924 C CA . GLY A 1 361 ? 20.361 3.244 -3.244 1.00 96.12 361 GLY A CA 1
ATOM 2925 C C . GLY A 1 361 ? 18.991 3.913 -3.200 1.00 96.12 361 GLY A C 1
ATOM 2926 O O . GLY A 1 361 ? 17.999 3.284 -3.553 1.00 96.12 361 GLY A O 1
ATOM 2927 N N . LYS A 1 362 ? 18.903 5.165 -2.738 1.00 96.56 362 LYS A N 1
ATOM 2928 C CA . LYS A 1 362 ? 17.615 5.891 -2.629 1.00 96.56 362 LYS A CA 1
ATOM 2929 C C . LYS A 1 362 ? 17.472 7.030 -3.633 1.00 96.56 362 LYS A C 1
ATOM 2931 O O . LYS A 1 362 ? 16.358 7.511 -3.829 1.00 96.56 362 LYS A O 1
ATOM 2936 N N . SER A 1 363 ? 18.579 7.494 -4.207 1.00 97.12 363 SER A N 1
ATOM 2937 C CA . SER A 1 363 ? 18.595 8.709 -5.015 1.00 97.12 363 SER A CA 1
ATOM 2938 C C . SER A 1 363 ? 18.452 8.414 -6.510 1.00 97.12 363 SER A C 1
ATOM 2940 O O . SER A 1 363 ? 18.555 7.270 -6.968 1.00 97.12 363 SER A O 1
ATOM 2942 N N . ILE A 1 364 ? 18.187 9.457 -7.293 1.00 96.56 364 ILE A N 1
ATOM 2943 C CA . ILE A 1 364 ? 18.131 9.344 -8.754 1.00 96.56 364 ILE A CA 1
ATOM 2944 C C . ILE A 1 364 ? 19.536 9.219 -9.362 1.00 96.56 364 ILE A C 1
ATOM 2946 O O . ILE A 1 364 ? 19.719 8.582 -10.395 1.00 96.56 364 ILE A O 1
ATOM 2950 N N . GLU A 1 365 ? 20.552 9.747 -8.687 1.00 98.00 365 GLU A N 1
ATOM 2951 C CA . GLU A 1 365 ? 21.960 9.603 -9.057 1.00 98.00 365 GLU A CA 1
ATOM 2952 C C . GLU A 1 365 ? 22.414 8.146 -8.911 1.00 98.00 365 GLU A C 1
ATOM 2954 O O . GLU A 1 365 ? 23.077 7.617 -9.803 1.00 98.00 365 GLU A O 1
ATOM 2959 N N . ASP A 1 366 ? 21.998 7.462 -7.838 1.00 98.31 366 ASP A N 1
ATOM 2960 C CA . ASP A 1 366 ? 22.215 6.020 -7.667 1.00 98.31 366 ASP A CA 1
ATOM 2961 C C . ASP A 1 366 ? 21.591 5.211 -8.809 1.00 98.31 366 ASP A C 1
ATOM 2963 O O . ASP A 1 366 ? 22.225 4.305 -9.361 1.00 98.31 366 ASP A O 1
ATOM 2967 N N . PHE A 1 367 ? 20.366 5.583 -9.194 1.00 98.50 367 PHE A N 1
ATOM 2968 C CA . PHE A 1 367 ? 19.655 4.973 -10.312 1.00 98.50 367 PHE A CA 1
ATOM 2969 C C . PHE A 1 367 ? 20.439 5.132 -11.620 1.00 98.50 367 PHE A C 1
ATOM 2971 O O . PHE A 1 367 ? 20.653 4.148 -12.332 1.00 98.50 367 PHE A O 1
ATOM 2978 N N . PHE A 1 368 ? 20.907 6.346 -11.932 1.00 98.69 368 PHE A N 1
ATOM 2979 C CA . PHE A 1 368 ? 21.673 6.602 -13.153 1.00 98.69 368 PHE A CA 1
ATOM 2980 C C . PHE A 1 368 ? 23.037 5.927 -13.151 1.00 98.69 368 PHE A C 1
ATOM 2982 O O . PHE A 1 368 ? 23.415 5.345 -14.162 1.00 98.69 368 PHE A O 1
ATOM 2989 N N . ARG A 1 369 ? 23.755 5.932 -12.025 1.00 98.69 369 ARG A N 1
ATOM 2990 C CA . ARG A 1 369 ? 25.049 5.251 -11.897 1.00 98.69 369 ARG A CA 1
ATOM 2991 C C . ARG A 1 369 ? 24.931 3.758 -12.206 1.00 98.69 369 ARG A C 1
ATOM 2993 O O . ARG A 1 369 ? 25.768 3.203 -12.916 1.00 98.69 369 ARG A O 1
ATOM 3000 N N . VAL A 1 370 ? 23.907 3.094 -11.670 1.00 98.69 370 VAL A N 1
ATOM 3001 C CA . VAL A 1 370 ? 23.699 1.659 -11.916 1.00 98.69 370 VAL A CA 1
ATOM 3002 C C . VAL A 1 370 ? 23.141 1.404 -13.318 1.00 98.69 370 VAL A C 1
ATOM 3004 O O . VAL A 1 370 ? 23.588 0.471 -13.981 1.00 98.69 370 VAL A O 1
ATOM 3007 N N . SER A 1 371 ? 22.246 2.254 -13.824 1.00 98.69 371 SER A N 1
ATOM 3008 C CA . SER A 1 371 ? 21.759 2.163 -15.211 1.00 98.69 371 SER A CA 1
ATOM 3009 C C . SER A 1 371 ? 22.893 2.297 -16.233 1.00 98.69 371 SER A C 1
ATOM 3011 O O . SER A 1 371 ? 22.932 1.547 -17.210 1.00 98.69 371 SER A O 1
ATOM 3013 N N . ASP A 1 372 ? 23.862 3.178 -15.978 1.00 98.75 372 ASP A N 1
ATOM 3014 C CA . ASP A 1 372 ? 25.040 3.367 -16.826 1.00 98.75 372 ASP A CA 1
ATOM 3015 C C . ASP A 1 372 ? 25.900 2.106 -16.862 1.00 98.75 372 ASP A C 1
ATOM 3017 O O . ASP A 1 372 ? 26.207 1.567 -17.923 1.00 98.75 372 ASP A O 1
ATOM 3021 N N . LYS A 1 373 ? 26.190 1.551 -15.682 1.00 98.69 373 LYS A N 1
ATOM 3022 C CA . LYS A 1 373 ? 26.925 0.292 -15.554 1.00 98.69 373 LYS A CA 1
ATOM 3023 C C . LYS A 1 373 ? 26.234 -0.859 -16.297 1.00 98.69 373 LYS A C 1
ATOM 3025 O O . LYS A 1 373 ? 26.905 -1.696 -16.902 1.00 98.69 373 LYS A O 1
ATOM 3030 N N . LEU A 1 374 ? 24.905 -0.946 -16.219 1.00 98.62 374 LEU A N 1
ATOM 3031 C CA . LEU A 1 374 ? 24.154 -2.081 -16.756 1.00 98.62 374 LEU A CA 1
ATOM 3032 C C . LEU A 1 374 ? 23.901 -1.967 -18.262 1.00 98.62 374 LEU A C 1
ATOM 3034 O O . LEU A 1 374 ? 24.021 -2.968 -18.971 1.00 98.62 374 LEU A O 1
ATOM 3038 N N . ILE A 1 375 ? 23.535 -0.786 -18.758 1.00 98.50 375 ILE A N 1
ATOM 3039 C CA . ILE A 1 375 ? 23.074 -0.602 -20.142 1.00 98.50 375 ILE A CA 1
ATOM 3040 C C . ILE A 1 375 ? 23.598 0.677 -20.814 1.00 98.50 375 ILE A C 1
ATOM 3042 O O . ILE A 1 375 ? 23.116 1.017 -21.893 1.00 98.50 375 ILE A O 1
ATOM 3046 N N . ALA A 1 376 ? 24.593 1.346 -20.222 1.00 98.50 376 ALA A N 1
ATOM 3047 C CA . ALA A 1 376 ? 25.205 2.582 -20.720 1.00 98.50 376 ALA A CA 1
ATOM 3048 C C . ALA A 1 376 ? 24.202 3.735 -20.916 1.00 98.50 376 ALA A C 1
ATOM 3050 O O . ALA A 1 376 ? 24.328 4.529 -21.852 1.00 98.50 376 ALA A O 1
ATOM 3051 N N . ILE A 1 377 ? 23.183 3.809 -20.050 1.00 98.56 377 ILE A N 1
ATOM 3052 C CA . ILE A 1 377 ? 22.241 4.933 -19.986 1.00 98.56 377 ILE A CA 1
ATOM 3053 C C . ILE A 1 377 ? 22.468 5.698 -18.686 1.00 98.56 377 ILE A C 1
ATOM 3055 O O . ILE A 1 377 ? 22.308 5.151 -17.598 1.00 98.56 377 ILE A O 1
ATOM 3059 N N . ASN A 1 378 ? 22.789 6.978 -18.815 1.00 98.31 378 ASN A N 1
ATOM 3060 C CA . ASN A 1 378 ? 23.085 7.895 -17.722 1.00 98.31 378 ASN A CA 1
ATOM 3061 C C . ASN A 1 378 ? 22.429 9.258 -17.983 1.00 98.31 378 ASN A C 1
ATOM 3063 O O . ASN A 1 378 ? 21.741 9.451 -18.982 1.00 98.31 378 ASN A O 1
ATOM 3067 N N . GLN A 1 379 ? 22.647 10.219 -17.086 1.00 97.88 379 GLN A N 1
ATOM 3068 C CA . GLN A 1 379 ? 22.024 11.537 -17.187 1.00 97.88 379 GLN A CA 1
ATOM 3069 C C . GLN A 1 379 ? 22.429 12.315 -18.453 1.00 97.88 379 GLN A C 1
ATOM 3071 O O . GLN A 1 379 ? 21.590 13.014 -19.016 1.00 97.88 379 GLN A O 1
ATOM 3076 N N . SER A 1 380 ? 23.674 12.196 -18.933 1.00 98.06 380 SER A N 1
ATOM 3077 C CA . SER A 1 380 ? 24.162 12.999 -20.066 1.00 98.06 380 SER A CA 1
ATOM 3078 C C . SER A 1 380 ? 23.673 12.491 -21.423 1.00 98.06 380 SER A C 1
ATOM 3080 O O . SER A 1 380 ? 23.541 13.279 -22.356 1.00 98.06 380 SER A O 1
ATOM 3082 N N . ASN A 1 381 ? 23.365 11.196 -21.538 1.00 98.31 381 ASN A N 1
ATOM 3083 C CA . ASN A 1 381 ? 22.869 10.591 -22.776 1.00 98.31 381 ASN A CA 1
ATOM 3084 C C . ASN A 1 381 ? 21.377 10.211 -22.736 1.00 98.31 381 ASN A C 1
ATOM 3086 O O . ASN A 1 381 ? 20.866 9.646 -23.709 1.00 98.31 381 ASN A O 1
ATOM 3090 N N . PHE A 1 382 ? 20.679 10.538 -21.642 1.00 98.38 382 PHE A N 1
ATOM 3091 C CA . PHE A 1 382 ? 19.326 10.063 -21.365 1.00 98.38 382 PHE A CA 1
ATOM 3092 C C . PHE A 1 382 ? 18.329 10.380 -22.478 1.00 98.38 382 PHE A C 1
ATOM 3094 O O . PHE A 1 382 ? 17.652 9.471 -22.942 1.00 98.38 382 PHE A O 1
ATOM 3101 N N . ASN A 1 383 ? 18.258 11.634 -22.945 1.00 97.56 383 ASN A N 1
ATOM 3102 C CA . ASN A 1 383 ? 17.292 12.047 -23.974 1.00 97.56 383 ASN A CA 1
ATOM 3103 C C . ASN A 1 383 ? 17.413 11.192 -25.235 1.00 97.56 383 ASN A C 1
ATOM 3105 O O . ASN A 1 383 ? 16.438 10.608 -25.701 1.00 97.56 383 ASN A O 1
ATOM 3109 N N . HIS A 1 384 ? 18.636 11.068 -25.743 1.00 97.94 384 HIS A N 1
ATOM 3110 C CA . HIS A 1 384 ? 18.907 10.306 -26.949 1.00 97.94 384 HIS A CA 1
ATOM 3111 C C . HIS A 1 384 ? 18.611 8.811 -26.749 1.00 97.94 384 HIS A C 1
ATOM 3113 O O . HIS A 1 384 ? 17.851 8.227 -27.520 1.00 97.94 384 HIS A O 1
ATOM 3119 N N . LYS A 1 385 ? 19.138 8.197 -25.681 1.00 98.38 385 LYS A N 1
ATOM 3120 C CA . LYS A 1 385 ? 18.964 6.758 -25.428 1.00 98.38 385 LYS A CA 1
ATOM 3121 C C . LYS A 1 385 ? 17.537 6.366 -25.070 1.00 98.38 385 LYS A C 1
ATOM 3123 O O . LYS A 1 385 ? 17.067 5.317 -25.502 1.00 98.38 385 LYS A O 1
ATOM 3128 N N . MET A 1 386 ? 16.826 7.202 -24.326 1.00 98.25 386 MET A N 1
ATOM 3129 C CA . MET A 1 386 ? 15.423 6.974 -24.001 1.00 98.25 386 MET A CA 1
ATOM 3130 C C . MET A 1 386 ? 14.545 7.075 -25.251 1.00 98.25 386 MET A C 1
ATOM 3132 O O . MET A 1 386 ? 13.706 6.206 -25.469 1.00 98.25 386 MET A O 1
ATOM 3136 N N . LEU A 1 387 ? 14.771 8.072 -26.114 1.00 97.75 387 LEU A N 1
ATOM 3137 C CA . LEU A 1 387 ? 14.032 8.202 -27.371 1.00 97.75 387 LEU A CA 1
ATOM 3138 C C . LEU A 1 387 ? 14.264 6.999 -28.300 1.00 97.75 387 LEU A C 1
ATOM 3140 O O . LEU A 1 387 ? 13.306 6.483 -28.879 1.00 97.75 387 LEU A O 1
ATOM 3144 N N . GLU A 1 388 ? 15.507 6.511 -28.402 1.00 97.44 388 GLU A N 1
ATOM 3145 C CA . GLU A 1 388 ? 15.827 5.267 -29.121 1.00 97.44 388 GLU A CA 1
ATOM 3146 C C . GLU A 1 388 ? 15.029 4.076 -28.569 1.00 97.44 388 GLU A C 1
ATOM 3148 O O . GLU A 1 388 ? 14.427 3.325 -29.340 1.00 97.44 388 GLU A O 1
ATOM 3153 N N . LEU A 1 389 ? 14.976 3.915 -27.241 1.00 97.75 389 LEU A N 1
ATOM 3154 C CA . LEU A 1 389 ? 14.220 2.834 -26.603 1.00 97.75 389 LEU A CA 1
ATOM 3155 C C . LEU A 1 389 ? 12.712 2.948 -26.839 1.00 97.75 389 LEU A C 1
ATOM 3157 O O . LEU A 1 389 ? 12.066 1.930 -27.100 1.00 97.75 389 LEU A O 1
ATOM 3161 N N . ILE A 1 390 ? 12.154 4.159 -26.760 1.00 97.38 390 ILE A N 1
ATOM 3162 C CA . ILE A 1 390 ? 10.727 4.398 -26.999 1.00 97.38 390 ILE A CA 1
ATOM 3163 C C . ILE A 1 390 ? 10.382 4.005 -28.437 1.00 97.38 390 ILE A C 1
ATOM 3165 O O . ILE A 1 390 ? 9.467 3.213 -28.646 1.00 97.38 390 ILE A O 1
ATOM 3169 N N . ARG A 1 391 ? 11.160 4.473 -29.423 1.00 95.56 391 ARG A N 1
ATOM 3170 C CA . ARG A 1 391 ? 10.962 4.140 -30.843 1.00 95.56 391 ARG A CA 1
ATOM 3171 C C . ARG A 1 391 ? 11.116 2.639 -31.110 1.00 95.56 391 ARG A C 1
ATOM 3173 O O . ARG A 1 391 ? 10.272 2.066 -31.788 1.00 95.56 391 ARG A O 1
ATOM 3180 N N . LYS A 1 392 ? 12.142 1.992 -30.537 1.00 95.69 392 LYS A N 1
ATOM 3181 C CA . LYS A 1 392 ? 12.394 0.542 -30.682 1.00 95.69 392 LYS A CA 1
ATOM 3182 C C . LYS A 1 392 ? 11.209 -0.306 -30.211 1.00 95.69 392 LYS A C 1
ATOM 3184 O O . LYS A 1 392 ? 10.957 -1.347 -30.800 1.00 95.69 392 LYS A O 1
ATOM 3189 N N . ARG A 1 393 ? 10.552 0.082 -29.113 1.00 93.88 393 ARG A N 1
ATOM 3190 C CA . ARG A 1 393 ? 9.524 -0.740 -28.445 1.00 93.88 393 ARG A CA 1
ATOM 3191 C C . ARG A 1 393 ? 8.085 -0.338 -28.779 1.00 93.88 393 ARG A C 1
ATOM 3193 O O . ARG A 1 393 ? 7.173 -1.080 -28.428 1.00 93.88 393 ARG A O 1
ATOM 3200 N N . ALA A 1 394 ? 7.881 0.834 -29.380 1.00 89.69 394 ALA A N 1
ATOM 3201 C CA . ALA A 1 394 ? 6.573 1.286 -29.852 1.00 89.69 394 ALA A CA 1
ATOM 3202 C C . ALA A 1 394 ? 6.280 0.893 -31.313 1.00 89.69 394 ALA A C 1
ATOM 3204 O O . ALA A 1 394 ? 5.113 0.912 -31.702 1.00 89.69 394 ALA A O 1
ATOM 3205 N N . ALA A 1 395 ? 7.318 0.571 -32.094 1.00 74.94 395 ALA A N 1
ATOM 3206 C CA . ALA A 1 395 ? 7.211 -0.066 -33.409 1.00 74.94 395 ALA A CA 1
ATOM 3207 C C . ALA A 1 395 ? 6.903 -1.561 -33.262 1.00 74.94 395 ALA A C 1
ATOM 3209 O O . ALA A 1 395 ? 6.120 -2.070 -34.097 1.00 74.94 395 ALA A O 1
#

Mean predicted aligned error: 8.72 Å

Foldseek 3Di:
DDDDDDDDDDDDDDDDDDDDDDDDDDDDDDDDDDPPPPPPPPPDDDPPVVLVVLVVVQVVVLLVCLQVVHDNVVAADDPLVQVQVVLVNVCNVLVVCVVVVQWDKDFPDWDDPDVQKIKTKIWIAGNPPRHTAWIFIWMWRQDVVVSGIHIGFCLCVLQVQWDWDDDQQEIETHRDDDDNVQLVVQNVLQCVLCVLLVHDRHHAHEYFEAWPCRVCVSRGTPDHPVCNPHTFDWDAQGSRYTYAYNRGSFPSLSSLVVSLVVVAPFWAVLLSLLQSQQSGFQSGAFPVSDGHHLLNVLLLVLVVDDLPDPLLCCLQVQDDDDSVSRHPPSRGSNSSLSVLLLVVLCVQPNSVLSNCLGRQGHDVQSNQVSSCVRPNGHSVCPSVVSNVSSVVSND

Secondary structure (DSSP, 8-state):
-------------------------------------------PPPPHHHHHHHHHHHHHHHHHHHHTT---TTT---TTHHHHHHHHHTHHHHHHHHHTTSEEEEEEEEEEEETTEEEEEEEEEETTT--EEEEEEEEEEEEGGGTEEEEEESHHHHHTT-EEEEETTEEEEESS---HHHHHHHHHHHHHHHHHTT-----EEEEE-SSHHHHHHHTTEEEEGGGTT--S--EEEETTEEEESTT-S--HHHHHHHHHHHH-SS--HHHHHHHIIIII--SS--TTSPPPPHHHHHHHHHTT--TT--HHHHHHHS-----TTSS-TT--HHHHHHHHHHHHHHHHHHHHHHHHHHTS-SSHHHHHHHHHHHHS--TTTHHHHHHHHHHHHH-

Sequence (395 aa):
MVKAALSVFLMLSGILSVHETMQFGGDFWDAQSEQGAVTEVYRKPLPIQEIEGRIKRAVDTFLQSIHSDKPLSPYIDSEHRPFATSVFKRLKAFEQQVIDGKSERRLSNIHAVGEGNHSVTLSYTATESQALLYSFKFLARDEPERAKVYFDLVLGLNTRHWKTRQVGDTRYHYKNIINIERAKRFDRKNRQIAYYFELPSESFSFYMVSNFQEYQRLIGVNYDRARADVYREGYGVVAGTIFSVMNNEDFSHDVVHYYSSKLYKVRNWTAEEGLAYFWGNAYYTAADGEIPEFSRLLTYLANHVDENSNLIDWFTSNSGLNFGGRLPGEVSVRSVMSALLCAEIIEKKGVIGLKELISSGKSIEDFFRVSDKLIAINQSNFNHKMLELIRKRAA

Nearest PDB structures (foldseek):
  8z9b-assembly2_A  TM=5.150E-01  e=2.995E-01  Mycobacterium tuberculosis CDC1551
  7bgh-assembly1_A  TM=7.224E-01  e=3.114E+00  Pisum sativum
  4ymy-assembly1_A-2  TM=8.044E-01  e=4.063E+00  Arabidopsis thaliana
  5kuy-assembly1_G  TM=4.613E-01  e=1.734E+00  synthetic construct
  3nqz-assembly1_A  TM=4.367E-01  e=2.263E+00  Pseudoalteromonas sp. SM9913